Protein 4TLH (pdb70)

Sequence (653 aa):
MKNDLIRPNVLSSVKIISNVSSPEMAKKLELEPHHKSSLGLITADCDDVTYTALDEATKAAEVDVVYARSMYAGAGNASTKLAGEVIGILAGPSPAEVRSGLNATLDFIDSGVVGFVSANEDDSICYYAQCVSRTGSYLSKTAGIREGEALAYLVAPPLEAMYALLDAALKAADVEMCEFFAPPTETNFAGALLTGSQSSACKAACDAFAEAVQSVASNPLGFLEHMKNDLIRPNVLSVVKIISSNNVVSPEMAKKLELEPHHKSSLGLITADCDDVTYTALDEATKAAEVDVVYARSMYAGAGNASSTKLAGEVIGILAGPSPAEVRSGLNATLDFIDSGVGFVSANEDDSICYYAQCVSRTGSYLSKTAGIREGEALAYLVAPPLEAMYALDAALKAADVEMCEFFAPPTETNFAGALLTGSQSACKAACDAFAEAVQSVASNPLGFMKNDLIRPNVLSSVKIISNVSPEMMAKKLELEPHHKSSLGLITADCDDVTYTALDEATKAAEVDVVYARSMYAGAGNASTKLAGEVIGILAGPSPAEVRSGLNATLDFIDSGVGFVSANEDDSICYYAQCVSRTGSSYLSKTAGIREGEALAYLVAPPLEAMYALDAALKAADVEMCEFFAPPTETNFAGALLTGSQSACKAACDAFAEAVQSSVASSNPLG

Radius of gyration: 25.43 Å; Cα contacts (8 Å, |Δi|>4): 1871; chains: 3; bounding box: 71×67×42 Å

Organism: Clostridium perfringens (strain 13 / Type A) (NCBI:txid195102)

Secondary structure (DSSP, 8-state):
-TT-EE---EEEEEEESS--HHHHHHTT--TT--EEEEEEES-HHHHHHHHHHHHHHSS-EEEEEEEPTT-GGG-SSTTTTTEEEEEEESSHHHHHHHHHHHHHHHTTT--EEE-STTS-SEEEEEEESS--HHHHHHHTS-TT-EEEEEEE-HHHHHHHHHHHHHHSS-EEEEEEPSP-TTS-EEEEEEE-HHHHHHHHHHHHHHHHHHHT-TTGGG--/-TT-EE---EEEEEEESS--HHHHHHTT--TT--EEEEEEES-HHHHHHHHHHHHHHSS-EEEEEEEPTT-GGG-SSTTTTTEEEEEEESSHHHHHHHHHHHHHHHTTT--EEE-STTS-SEEEEEEESS--HHHHHHHT--TT-EEEEEEE-HHHHHHHHHHHHHHSS-EEEEEEPSP-TTS-EEEEEEE-HHHHHHHHHHHHHHHHHHHH-TT--/-TT-EE---EEEEEEESS--HHHHHHTT--TT--EEEEEEES-HHHHHHHHHHHTTSSS-EEEEEEEPTT-GGG-SSTTTTTEEEEEEESSHHHHHHHHHHHHHHHTTT--EEE-STTS-SEEEEEEESS--HHHHHHHT--TT-EEEEEEE-HHHHHHHHHHHHHHSS-EEEEEEPSP-TTS-EEEEEEE-HHHHHHHHHHHHHHHHHHHHSTT-

Structure (mmCIF, N/CA/C/O backbone):
data_4TLH
#
_entry.id   4TLH
#
_cell.length_a   118.440
_cell.length_b   66.030
_cell.length_c   79.380
_cell.angle_alpha   90.000
_cell.angle_beta   108.270
_cell.angle_gamma   90.000
#
_symmetry.space_group_name_H-M   'C 1 2 1'
#
loop_
_entity.id
_entity.type
_entity.pdbx_description
1 polymer 'Ethanolamine utilization protein EutL'
2 non-polymer 'SODIUM ION'
3 non-polymer 'CHLORIDE ION'
4 water water
#
loop_
_atom_site.group_PDB
_atom_site.id
_atom_site.type_symbol
_atom_site.label_atom_id
_atom_site.label_alt_id
_atom_site.label_comp_id
_atom_site.label_asym_id
_atom_site.label_entity_id
_atom_site.label_seq_id
_atom_site.pdbx_PDB_ins_code
_atom_site.Cartn_x
_atom_site.Cartn_y
_atom_site.Cartn_z
_atom_site.occupancy
_atom_site.B_iso_or_equiv
_atom_site.auth_seq_id
_atom_site.auth_comp_id
_atom_site.auth_asym_id
_atom_site.auth_atom_id
_atom_site.pdbx_PDB_model_num
ATOM 1 N N . MET A 1 1 ? 106.734 14.223 77.028 1.00 24.42 1 MET A N 1
ATOM 2 C CA . MET A 1 1 ? 107.274 15.512 77.558 1.00 24.74 1 MET A CA 1
ATOM 3 C C . MET A 1 1 ? 106.836 15.770 79.000 1.00 21.89 1 MET A C 1
ATOM 4 O O . MET A 1 1 ? 105.949 15.085 79.539 1.00 19.78 1 MET A O 1
ATOM 9 N N . LYS A 1 2 ? 107.506 16.730 79.626 1.00 23.50 2 LYS A N 1
ATOM 10 C CA . LYS A 1 2 ? 107.227 17.121 80.995 1.00 25.35 2 LYS A CA 1
ATOM 11 C C . LYS A 1 2 ? 105.727 17.344 81.181 1.00 23.83 2 LYS A C 1
ATOM 12 O O . LYS A 1 2 ? 105.089 17.982 80.341 1.00 24.41 2 LYS A O 1
ATOM 18 N N . ASN A 1 3 ? 105.217 16.815 82.296 1.00 23.29 3 ASN A N 1
ATOM 19 C CA . ASN A 1 3 ? 103.816 16.895 82.726 1.00 25.23 3 ASN A CA 1
ATOM 20 C C . ASN A 1 3 ? 102.868 15.933 81.986 1.00 24.60 3 ASN A C 1
ATOM 21 O O . ASN A 1 3 ? 101.668 15.921 82.273 1.00 26.73 3 ASN A O 1
ATOM 26 N N . ASP A 1 4 ? 103.386 15.116 81.069 1.00 19.25 4 ASP A N 1
ATOM 27 C CA . ASP A 1 4 ? 102.572 14.019 80.516 1.00 20.20 4 ASP A CA 1
ATOM 28 C C . ASP A 1 4 ? 102.307 12.946 81.558 1.00 19.35 4 ASP A C 1
ATOM 29 O O . ASP A 1 4 ? 103.211 12.536 82.287 1.00 18.60 4 ASP A O 1
ATOM 34 N N . LEU A 1 5 ? 101.076 12.451 81.589 1.00 21.57 5 LEU A N 1
ATOM 35 C CA . LEU A 1 5 ? 100.731 11.317 82.437 1.00 23.96 5 LEU A CA 1
ATOM 36 C C . LEU A 1 5 ? 101.380 10.063 81.898 1.00 22.74 5 LEU A C 1
ATOM 37 O O . LEU A 1 5 ? 101.355 9.818 80.691 1.00 24.02 5 LEU A O 1
ATOM 42 N N . ILE A 1 6 ? 101.975 9.291 82.788 1.00 20.42 6 ILE A N 1
ATOM 43 C CA . ILE A 1 6 ? 102.387 7.926 82.463 1.00 22.49 6 ILE A CA 1
ATOM 44 C C . ILE A 1 6 ? 101.198 7.036 82.780 1.00 21.90 6 ILE A C 1
ATOM 45 O O . ILE A 1 6 ? 100.891 6.811 83.950 1.00 22.27 6 ILE A O 1
ATOM 50 N N . ARG A 1 7 ? 100.514 6.549 81.756 1.00 21.55 7 ARG A N 1
ATOM 51 C CA . ARG A 1 7 ? 99.264 5.845 81.991 1.00 25.92 7 ARG A CA 1
ATOM 52 C C . ARG A 1 7 ? 99.560 4.517 82.681 1.00 23.74 7 ARG A C 1
ATOM 53 O O . ARG A 1 7 ? 100.398 3.750 82.206 1.00 25.75 7 ARG A O 1
ATOM 61 N N . PRO A 1 8 ? 98.905 4.255 83.824 1.00 21.12 8 PRO A N 1
ATOM 62 C CA . PRO A 1 8 ? 99.040 2.946 84.470 1.00 20.38 8 PRO A CA 1
ATOM 63 C C . PRO A 1 8 ? 98.121 1.903 83.818 1.00 22.58 8 PRO A C 1
ATOM 64 O O . PRO A 1 8 ? 97.010 2.240 83.422 1.00 22.54 8 PRO A O 1
ATOM 68 N N . ASN A 1 9 ? 98.595 0.664 83.689 1.00 22.35 9 ASN A N 1
ATOM 69 C CA . ASN A 1 9 ? 97.836 -0.417 83.047 1.00 24.20 9 ASN A CA 1
ATOM 70 C C . ASN A 1 9 ? 97.677 -1.622 83.961 1.00 22.09 9 ASN A C 1
ATOM 71 O O . ASN A 1 9 ? 98.655 -2.093 84.530 1.00 22.25 9 ASN A O 1
ATOM 76 N N . VAL A 1 10 ? 96.447 -2.110 84.078 1.00 19.46 10 VAL A N 1
ATOM 77 C CA . VAL A 1 10 ? 96.150 -3.367 84.760 1.00 17.79 10 VAL A CA 1
ATOM 78 C C . VAL A 1 10 ? 96.438 -4.537 83.823 1.00 17.40 10 VAL A C 1
ATOM 79 O O . VAL A 1 10 ? 96.016 -4.534 82.671 1.00 17.78 10 VAL A O 1
ATOM 83 N N . LEU A 1 11 ? 97.168 -5.540 84.299 1.00 16.65 11 LEU A N 1
ATOM 84 C CA . LEU A 1 11 ? 97.512 -6.682 83.458 1.00 16.12 11 LEU A CA 1
ATOM 85 C C . LEU A 1 11 ? 96.664 -7.921 83.714 1.00 15.25 11 LEU A C 1
ATOM 86 O O . LEU A 1 11 ? 96.401 -8.678 82.795 1.00 16.77 11 LEU A O 1
ATOM 91 N N . SER A 1 12 ? 96.284 -8.153 84.957 1.00 15.01 12 SER A N 1
ATOM 92 C CA A SER A 1 12 ? 95.430 -9.285 85.268 0.38 16.47 12 SER A CA 1
ATOM 93 C CA B SER A 1 12 ? 95.497 -9.326 85.318 0.62 16.56 12 SER A CA 1
ATOM 94 C C . SER A 1 12 ? 94.646 -9.054 86.553 1.00 16.43 12 SER A C 1
ATOM 95 O O . SER A 1 12 ? 95.074 -8.319 87.447 1.00 17.73 12 SER A O 1
ATOM 100 N N . VAL A 1 13 ? 93.468 -9.669 86.596 1.00 16.97 13 VAL A N 1
ATOM 101 C CA . VAL A 1 13 ? 92.536 -9.565 87.712 1.00 19.27 13 VAL A CA 1
ATOM 102 C C . VAL A 1 13 ? 91.830 -10.899 87.885 1.00 19.94 13 VAL A C 1
ATOM 103 O O . VAL A 1 13 ? 91.314 -11.455 86.914 1.00 20.26 13 VAL A O 1
ATOM 107 N N . LYS A 1 14 ? 91.793 -11.414 89.108 1.00 18.71 14 LYS A N 1
ATOM 108 C CA . LYS A 1 14 ? 91.152 -12.703 89.347 1.00 20.34 14 LYS A CA 1
ATOM 109 C C . LYS A 1 14 ? 90.519 -12.722 90.725 1.00 19.45 14 LYS A C 1
ATOM 110 O O . LYS A 1 14 ? 91.009 -12.092 91.657 1.00 20.08 14 LYS A O 1
ATOM 116 N N . ILE A 1 15 ? 89.407 -13.425 90.839 1.00 20.49 15 ILE A N 1
ATOM 117 C CA . ILE A 1 15 ? 88.766 -13.652 92.129 1.00 23.41 15 ILE A CA 1
ATOM 118 C C . ILE A 1 15 ? 88.888 -15.112 92.527 1.00 25.86 15 ILE A C 1
ATOM 119 O O . ILE A 1 15 ? 88.638 -16.008 91.713 1.00 27.46 15 ILE A O 1
ATOM 124 N N . ILE A 1 16 ? 89.284 -15.337 93.776 1.00 25.69 16 ILE A N 1
ATOM 125 C CA . ILE A 1 16 ? 89.236 -16.665 94.382 1.00 28.17 16 ILE A CA 1
ATOM 126 C C . ILE A 1 16 ? 88.042 -16.698 95.322 1.00 30.89 16 ILE A C 1
ATOM 127 O O . ILE A 1 16 ? 87.999 -15.967 96.315 1.00 31.12 16 ILE A O 1
ATOM 132 N N . SER A 1 17 ? 87.060 -17.528 95.004 1.00 32.92 17 SER A N 1
ATOM 133 C CA . SER A 1 17 ? 85.968 -17.793 95.927 1.00 35.77 17 SER A CA 1
ATOM 134 C C . SER A 1 17 ? 86.386 -18.881 96.911 1.00 31.32 17 SER A C 1
ATOM 135 O O . SER A 1 17 ? 86.929 -19.928 96.517 1.00 31.23 17 SER A O 1
ATOM 138 N N . ASN A 1 18 ? 86.139 -18.622 98.189 1.00 28.97 18 ASN A N 1
ATOM 139 C CA . ASN A 1 18 ? 86.364 -19.605 99.237 1.00 30.88 18 ASN A CA 1
ATOM 140 C C . ASN A 1 18 ? 87.774 -20.128 99.227 1.00 30.51 18 ASN A C 1
ATOM 141 O O . ASN A 1 18 ? 88.027 -21.278 98.847 1.00 33.52 18 ASN A O 1
ATOM 146 N N . VAL A 1 19 ? 88.687 -19.279 99.665 1.00 26.18 19 VAL A N 1
ATOM 147 C CA . VAL A 1 19 ? 90.091 -19.593 99.585 1.00 24.55 19 VAL A CA 1
ATOM 148 C C . VAL A 1 19 ? 90.368 -20.774 100.503 1.00 25.81 19 VAL A C 1
ATOM 149 O O . VAL A 1 19 ? 89.742 -20.925 101.562 1.00 28.64 19 VAL A O 1
ATOM 153 N N A SER A 1 20 ? 91.250 -21.661 100.063 0.55 24.94 20 SER A N 1
ATOM 154 N N B SER A 1 20 ? 91.285 -21.633 100.067 0.45 24.82 20 SER A N 1
ATOM 155 C CA A SER A 1 20 ? 91.583 -22.837 100.846 0.55 25.34 20 SER A CA 1
ATOM 156 C CA B SER A 1 20 ? 91.688 -22.796 100.845 0.45 24.41 20 SER A CA 1
ATOM 157 C C A SER A 1 20 ? 92.149 -22.411 102.191 0.55 25.10 20 SER A C 1
ATOM 158 C C B SER A 1 20 ? 92.141 -22.357 102.226 0.45 25.15 20 SER A C 1
ATOM 159 O O A SER A 1 20 ? 92.898 -21.439 102.254 0.55 24.07 20 SER A O 1
ATOM 160 O O B SER A 1 20 ? 92.788 -21.320 102.354 0.45 23.89 20 SER A O 1
ATOM 165 N N . PRO A 1 21 ? 91.809 -23.133 103.266 1.00 30.08 21 PRO A N 1
ATOM 166 C CA . PRO A 1 21 ? 92.319 -22.748 104.585 1.00 31.15 21 PRO A CA 1
ATOM 167 C C . PRO A 1 21 ? 93.847 -22.713 104.623 1.00 29.23 21 PRO A C 1
ATOM 168 O O . PRO A 1 21 ? 94.437 -21.893 105.326 1.00 27.80 21 PRO A O 1
ATOM 172 N N . GLU A 1 22 ? 94.475 -23.581 103.842 1.00 26.81 22 GLU A N 1
ATOM 173 C CA . GLU A 1 22 ? 95.930 -23.625 103.769 1.00 31.99 22 GLU A CA 1
ATOM 174 C C . GLU A 1 22 ? 96.491 -22.310 103.223 1.00 33.45 22 GLU A C 1
ATOM 175 O O . GLU A 1 22 ? 97.471 -21.786 103.749 1.00 37.97 22 GLU A O 1
ATOM 181 N N . MET A 1 23 ? 95.878 -21.762 102.179 1.00 28.51 23 MET A N 1
ATOM 182 C CA . MET A 1 23 ? 96.319 -20.474 101.653 1.00 28.00 23 MET A CA 1
ATOM 183 C C . MET A 1 23 ? 96.053 -19.391 102.675 1.00 35.14 23 MET A C 1
ATOM 184 O O . MET A 1 23 ? 96.932 -18.571 102.986 1.00 36.44 23 MET A O 1
ATOM 189 N N . ALA A 1 24 ? 94.824 -19.396 103.184 1.00 41.47 24 ALA A N 1
ATOM 190 C CA . ALA A 1 24 ? 94.357 -18.371 104.100 1.00 43.30 24 ALA A CA 1
ATOM 191 C C . ALA A 1 24 ? 95.333 -18.180 105.251 1.00 43.73 24 ALA A C 1
ATOM 192 O O . ALA A 1 24 ? 95.552 -17.054 105.695 1.00 49.78 24 ALA A O 1
ATOM 194 N N . LYS A 1 25 ? 95.947 -19.261 105.716 1.00 38.54 25 LYS A N 1
ATOM 195 C CA . LYS A 1 25 ? 96.881 -19.136 106.827 1.00 40.82 25 LYS A CA 1
ATOM 196 C C . LYS A 1 25 ? 98.162 -18.410 106.418 1.00 43.04 25 LYS A C 1
ATOM 197 O O . LYS A 1 25 ? 98.596 -17.496 107.117 1.00 42.26 25 LYS A O 1
ATOM 203 N N . LYS A 1 26 ? 98.754 -18.802 105.288 1.00 45.75 26 LYS A N 1
ATOM 204 C CA . LYS A 1 26 ? 100.042 -18.246 104.847 1.00 45.09 26 LYS A CA 1
ATOM 205 C C . LYS A 1 26 ? 99.939 -16.777 104.447 1.00 40.95 26 LYS A C 1
ATOM 206 O O . LYS A 1 26 ? 100.917 -16.031 104.537 1.00 42.37 26 LYS A O 1
ATOM 212 N N . LEU A 1 27 ? 98.764 -16.373 103.981 1.00 36.65 27 LEU A N 1
ATOM 213 C CA . LEU A 1 27 ? 98.538 -14.978 103.622 1.00 37.08 27 LEU A CA 1
ATOM 214 C C . LEU A 1 27 ? 98.130 -14.159 104.838 1.00 38.61 27 LEU A C 1
ATOM 215 O O . LEU A 1 27 ? 97.838 -12.971 104.723 1.00 32.56 27 LEU A O 1
ATOM 220 N N . GLU A 1 28 ? 98.122 -14.809 106.001 1.00 46.45 28 GLU A N 1
ATOM 221 C CA . GLU A 1 28 ? 97.772 -14.165 107.264 1.00 49.44 28 GLU A CA 1
ATOM 222 C C . GLU A 1 28 ? 96.347 -13.632 107.212 1.00 40.71 28 GLU A C 1
ATOM 223 O O . GLU A 1 28 ? 96.066 -12.534 107.679 1.00 38.56 28 GLU A O 1
ATOM 229 N N . LEU A 1 29 ? 95.443 -14.434 106.654 1.00 36.20 29 LEU A N 1
ATOM 230 C CA . LEU A 1 29 ? 94.040 -14.051 106.546 1.00 34.57 29 LEU A CA 1
ATOM 231 C C . LEU A 1 29 ? 93.263 -14.209 107.861 1.00 35.06 29 LEU A C 1
ATOM 232 O O . LEU A 1 29 ? 93.502 -15.133 108.640 1.00 35.24 29 LEU A O 1
ATOM 237 N N . GLU A 1 30 ? 92.317 -13.299 108.074 1.00 38.00 30 GLU A N 1
ATOM 238 C CA . GLU A 1 30 ? 91.464 -13.279 109.258 1.00 43.37 30 GLU A CA 1
ATOM 239 C C . GLU A 1 30 ? 90.176 -14.071 109.008 1.00 36.17 30 GLU A C 1
ATOM 240 O O . GLU A 1 30 ? 89.860 -14.400 107.865 1.00 34.91 30 GLU A O 1
ATOM 246 N N . PRO A 1 31 ? 89.426 -14.374 110.073 1.00 33.19 31 PRO A N 1
ATOM 247 C CA . PRO A 1 31 ? 88.240 -15.225 109.910 1.00 33.83 31 PRO A CA 1
ATOM 248 C C . PRO A 1 31 ? 87.246 -14.737 108.848 1.00 34.50 31 PRO A C 1
ATOM 249 O O . PRO A 1 31 ? 86.556 -15.567 108.256 1.00 34.66 31 PRO A O 1
ATOM 253 N N . HIS A 1 32 ? 87.200 -13.434 108.586 1.00 35.07 32 HIS A N 1
ATOM 254 C CA . HIS A 1 32 ? 86.287 -12.889 107.583 1.00 38.96 32 HIS A CA 1
ATOM 255 C C . HIS A 1 32 ? 86.965 -12.721 106.217 1.00 36.32 32 HIS A C 1
ATOM 256 O O . HIS A 1 32 ? 86.374 -12.189 105.284 1.00 38.55 32 HIS A O 1
ATOM 263 N N . HIS A 1 33 ? 88.213 -13.160 106.092 1.00 33.52 33 HIS A N 1
ATOM 264 C CA . HIS A 1 33 ? 88.880 -13.130 104.801 1.00 32.96 33 HIS A CA 1
ATOM 265 C C . HIS A 1 33 ? 88.626 -14.441 104.040 1.00 33.40 33 HIS A C 1
ATOM 266 O O . HIS A 1 33 ? 89.548 -15.240 103.813 1.00 34.29 33 HIS A O 1
ATOM 273 N N . LYS A 1 34 ? 87.370 -14.624 103.631 1.00 33.24 34 LYS A N 1
ATOM 274 C CA . LYS A 1 34 ? 86.913 -15.868 103.006 1.00 35.36 34 LYS A CA 1
ATOM 275 C C . LYS A 1 34 ? 87.148 -15.900 101.500 1.00 30.44 34 LYS A C 1
ATOM 276 O O . LYS A 1 34 ? 87.298 -16.973 100.925 1.00 27.09 34 LYS A O 1
ATOM 282 N N A SER A 1 35 ? 87.164 -14.715 100.885 0.41 28.37 35 SER A N 1
ATOM 283 N N B SER A 1 35 ? 87.184 -14.733 100.868 0.59 28.26 35 SER A N 1
ATOM 284 C CA A SER A 1 35 ? 87.340 -14.548 99.438 0.41 26.93 35 SER A CA 1
ATOM 285 C CA B SER A 1 35 ? 87.460 -14.672 99.439 0.59 26.74 35 SER A CA 1
ATOM 286 C C A SER A 1 35 ? 88.507 -13.602 99.149 0.41 23.36 35 SER A C 1
ATOM 287 C C B SER A 1 35 ? 88.470 -13.587 99.116 0.59 23.37 35 SER A C 1
ATOM 288 O O A SER A 1 35 ? 88.786 -12.713 99.957 0.41 22.35 35 SER A O 1
ATOM 289 O O B SER A 1 35 ? 88.603 -12.605 99.850 0.59 22.48 35 SER A O 1
ATOM 294 N N . LEU A 1 36 ? 89.186 -13.793 98.014 1.00 22.32 36 LEU A N 1
ATOM 295 C CA . LEU A 1 36 ? 90.321 -12.935 97.627 1.00 19.31 36 LEU A CA 1
ATOM 296 C C . LEU A 1 36 ? 90.119 -12.318 96.255 1.00 19.46 36 LEU A C 1
ATOM 297 O O . LEU A 1 36 ? 89.539 -12.933 95.362 1.00 21.38 36 LEU A O 1
ATOM 302 N N . GLY A 1 37 ? 90.576 -11.082 96.104 1.00 18.75 37 GLY A N 1
ATOM 303 C CA . GLY A 1 37 ? 90.690 -10.453 94.804 1.00 18.23 37 GLY A CA 1
ATOM 304 C C . GLY A 1 37 ? 92.161 -10.197 94.532 1.00 20.01 37 GLY A C 1
ATOM 305 O O . GLY A 1 37 ? 92.853 -9.632 95.361 1.00 22.42 37 GLY A O 1
ATOM 306 N N . LEU A 1 38 ? 92.633 -10.625 93.373 1.00 18.40 38 LEU A N 1
ATOM 307 C CA . LEU A 1 38 ? 94.028 -10.500 92.983 1.00 18.40 38 LEU A CA 1
ATOM 308 C C . LEU A 1 38 ? 94.142 -9.560 91.795 1.00 17.04 38 LEU A C 1
ATOM 309 O O . LEU A 1 38 ? 93.319 -9.612 90.878 1.00 16.14 38 LEU A O 1
ATOM 314 N N . ILE A 1 39 ? 95.162 -8.700 91.809 1.00 15.71 39 ILE A N 1
ATOM 315 C CA . ILE A 1 39 ? 95.386 -7.791 90.705 1.00 15.79 39 ILE A CA 1
ATOM 316 C C . ILE A 1 39 ? 96.878 -7.582 90.504 1.00 15.60 39 ILE A C 1
ATOM 317 O O . ILE A 1 39 ? 97.646 -7.519 91.472 1.00 16.07 39 ILE A O 1
ATOM 322 N N . THR A 1 40 ? 97.305 -7.517 89.247 1.00 14.92 40 THR A N 1
ATOM 323 C CA . THR A 1 40 ? 98.656 -7.056 88.938 1.00 14.85 40 THR A CA 1
ATOM 324 C C . THR A 1 40 ? 98.556 -5.942 87.926 1.00 14.65 40 THR A C 1
ATOM 325 O O . THR A 1 40 ? 97.592 -5.856 87.184 1.00 16.30 40 THR A O 1
ATOM 329 N N . ALA A 1 41 ? 99.569 -5.089 87.908 1.00 13.85 41 ALA A N 1
ATOM 330 C CA . ALA A 1 41 ? 99.586 -3.897 87.066 1.00 16.19 41 ALA A CA 1
ATOM 331 C C . ALA A 1 41 ? 101.029 -3.457 86.825 1.00 16.43 41 ALA A C 1
ATOM 332 O O . ALA A 1 41 ? 101.952 -3.975 87.458 1.00 16.06 41 ALA A O 1
ATOM 334 N N . ASP A 1 42 ? 101.237 -2.514 85.912 1.00 16.96 42 ASP A N 1
ATOM 335 C CA . ASP A 1 42 ? 102.596 -2.111 85.551 1.00 18.10 42 ASP A CA 1
ATOM 336 C C . ASP A 1 42 ? 103.064 -0.861 86.303 1.00 17.86 42 ASP A C 1
ATOM 337 O O . ASP A 1 42 ? 104.072 -0.259 85.941 1.00 19.60 42 ASP A O 1
ATOM 342 N N . CYS A 1 43 ? 102.344 -0.493 87.355 1.00 16.71 43 CYS A N 1
ATOM 343 C CA . CYS A 1 43 ? 102.720 0.652 88.170 1.00 17.57 43 CYS A CA 1
ATOM 344 C C . CYS A 1 43 ? 102.362 0.382 89.627 1.00 18.46 43 CYS A C 1
ATOM 345 O O . CYS A 1 43 ? 101.175 0.255 89.977 1.00 21.29 43 CYS A O 1
ATOM 348 N N . ASP A 1 44 ? 103.365 0.316 90.491 1.00 14.21 44 ASP A N 1
ATOM 349 C CA . ASP A 1 44 ? 103.101 -0.151 91.837 1.00 14.54 44 ASP A CA 1
ATOM 350 C C . ASP A 1 44 ? 102.415 0.894 92.726 1.00 13.47 44 ASP A C 1
ATOM 351 O O . ASP A 1 44 ? 101.391 0.586 93.329 1.00 13.15 44 ASP A O 1
ATOM 356 N N . ASP A 1 45 ? 102.939 2.106 92.815 1.00 13.13 45 ASP A N 1
ATOM 357 C CA . ASP A 1 45 ? 102.423 3.036 93.810 1.00 13.67 45 ASP A CA 1
ATOM 358 C C . ASP A 1 45 ? 101.026 3.525 93.476 1.00 13.27 45 ASP A C 1
ATOM 359 O O . ASP A 1 45 ? 100.236 3.797 94.380 1.00 15.62 45 ASP A O 1
ATOM 364 N N . VAL A 1 46 ? 100.686 3.611 92.193 1.00 14.69 46 VAL A N 1
ATOM 365 C CA . VAL A 1 46 ? 99.316 3.945 91.827 1.00 17.50 46 VAL A CA 1
ATOM 366 C C . VAL A 1 46 ? 98.389 2.796 92.266 1.00 17.01 46 VAL A C 1
ATOM 367 O O . VAL A 1 46 ? 97.287 3.015 92.748 1.00 15.90 46 VAL A O 1
ATOM 371 N N . THR A 1 47 ? 98.849 1.563 92.100 1.00 15.69 47 THR A N 1
ATOM 372 C CA . THR A 1 47 ? 98.046 0.424 92.531 1.00 14.02 47 THR A CA 1
ATOM 373 C C . THR A 1 47 ? 97.867 0.402 94.054 1.00 14.43 47 THR A C 1
ATOM 374 O O . THR A 1 47 ? 96.804 0.077 94.540 1.00 12.99 47 THR A O 1
ATOM 378 N N . TYR A 1 48 ? 98.887 0.766 94.812 1.00 14.67 48 TYR A N 1
ATOM 379 C CA . TYR A 1 48 ? 98.751 0.805 96.267 1.00 15.02 48 TYR A CA 1
ATOM 380 C C . TYR A 1 48 ? 97.694 1.834 96.669 1.00 15.29 48 TYR A C 1
ATOM 381 O O . TYR A 1 48 ? 96.875 1.549 97.542 1.00 14.57 48 TYR A O 1
ATOM 390 N N . THR A 1 49 ? 97.688 2.987 95.990 1.00 15.13 49 THR A N 1
ATOM 391 C CA . THR A 1 49 ? 96.718 4.047 96.254 1.00 15.27 49 THR A CA 1
ATOM 392 C C . THR A 1 49 ? 95.305 3.566 95.908 1.00 15.77 49 THR A C 1
ATOM 393 O O . THR A 1 49 ? 94.327 3.833 96.635 1.00 15.64 49 THR A O 1
ATOM 397 N N . ALA A 1 50 ? 95.220 2.824 94.802 1.00 16.53 50 ALA A N 1
ATOM 398 C CA . ALA A 1 50 ? 93.956 2.277 94.310 1.00 16.49 50 ALA A CA 1
ATOM 399 C C . ALA A 1 50 ? 93.371 1.236 95.261 1.00 16.82 50 ALA A C 1
ATOM 400 O O . ALA A 1 50 ? 92.170 1.239 95.533 1.00 17.91 50 ALA A O 1
ATOM 402 N N . LEU A 1 51 ? 94.233 0.350 95.766 1.00 15.07 51 LEU A N 1
ATOM 403 C CA . LEU A 1 51 ? 93.818 -0.663 96.722 1.00 17.12 51 LEU A CA 1
ATOM 404 C C . LEU A 1 51 ? 93.343 0.002 98.018 1.00 17.28 51 LEU A C 1
ATOM 405 O O . LEU A 1 51 ? 92.333 -0.405 98.606 1.00 17.46 51 LEU A O 1
ATOM 410 N N . ASP A 1 52 ? 94.057 1.033 98.461 1.00 15.25 52 ASP A N 1
ATOM 411 C CA . ASP A 1 52 ? 93.613 1.807 99.627 1.00 16.38 52 ASP A CA 1
ATOM 412 C C . ASP A 1 52 ? 92.212 2.416 99.405 1.00 16.97 52 ASP A C 1
ATOM 413 O O . ASP A 1 52 ? 91.362 2.380 100.308 1.00 18.70 52 ASP A O 1
ATOM 418 N N . GLU A 1 53 ? 91.954 2.932 98.202 1.00 16.66 53 GLU A N 1
ATOM 419 C CA . GLU A 1 53 ? 90.641 3.471 97.862 1.00 19.46 53 GLU A CA 1
ATOM 420 C C . GLU A 1 53 ? 89.567 2.385 97.946 1.00 19.70 53 GLU A C 1
ATOM 421 O O . GLU A 1 53 ? 88.441 2.613 98.414 1.00 19.04 53 GLU A O 1
ATOM 427 N N . ALA A 1 54 ? 89.928 1.183 97.512 1.00 19.55 54 ALA A N 1
ATOM 428 C CA . ALA A 1 54 ? 88.976 0.086 97.509 1.00 19.08 54 ALA A CA 1
ATOM 429 C C . ALA A 1 54 ? 88.472 -0.219 98.919 1.00 18.24 54 ALA A C 1
ATOM 430 O O . ALA A 1 54 ? 87.306 -0.611 99.085 1.00 18.80 54 ALA A O 1
ATOM 432 N N . THR A 1 55 ? 89.337 -0.068 99.926 1.00 17.43 55 THR A N 1
ATOM 433 C CA . THR A 1 55 ? 88.937 -0.336 101.305 1.00 18.06 55 THR A CA 1
ATOM 434 C C . THR A 1 55 ? 87.894 0.665 101.819 1.00 19.48 55 THR A C 1
ATOM 435 O O . THR A 1 55 ? 87.226 0.406 102.818 1.00 19.94 55 THR A O 1
ATOM 439 N N . LYS A 1 56 ? 87.773 1.806 101.148 1.00 20.20 56 LYS A N 1
ATOM 440 C CA . LYS A 1 56 ? 86.756 2.787 101.516 1.00 22.22 56 LYS A CA 1
ATOM 441 C C . LYS A 1 56 ? 85.433 2.451 100.846 1.00 21.67 56 LYS A C 1
ATOM 442 O O . LYS A 1 56 ? 84.354 2.610 101.437 1.00 24.16 56 LYS A O 1
ATOM 448 N N . ALA A 1 57 ? 85.532 2.009 99.596 1.00 20.80 57 ALA A N 1
ATOM 449 C CA . ALA A 1 57 ? 84.381 1.801 98.729 1.00 22.14 57 ALA A CA 1
ATOM 450 C C . ALA A 1 57 ? 83.650 0.485 99.015 1.00 22.94 57 ALA A C 1
ATOM 451 O O . ALA A 1 57 ? 82.449 0.344 98.728 1.00 24.97 57 ALA A O 1
ATOM 453 N N . ALA A 1 58 ? 84.371 -0.481 99.586 1.00 21.43 58 ALA A N 1
ATOM 454 C CA . ALA A 1 58 ? 83.843 -1.825 99.804 1.00 23.54 58 ALA A CA 1
ATOM 455 C C . ALA A 1 58 ? 84.399 -2.416 101.104 1.00 22.74 58 ALA A C 1
ATOM 456 O O . ALA A 1 58 ? 85.379 -1.893 101.668 1.00 21.49 58 ALA A O 1
ATOM 458 N N . GLU A 1 59 ? 83.767 -3.496 101.567 1.00 23.62 59 GLU A N 1
ATOM 459 C CA . GLU A 1 59 ? 84.144 -4.155 102.818 1.00 25.54 59 GLU A CA 1
ATOM 460 C C . GLU A 1 59 ? 85.285 -5.123 102.544 1.00 21.89 59 GLU A C 1
ATOM 461 O O . GLU A 1 59 ? 85.114 -6.347 102.662 1.00 22.24 59 GLU A O 1
ATOM 467 N N . VAL A 1 60 ? 86.420 -4.568 102.132 1.00 20.15 60 VAL A N 1
ATOM 468 C CA . VAL A 1 60 ? 87.622 -5.356 101.854 1.00 19.19 60 VAL A CA 1
ATOM 469 C C . VAL A 1 60 ? 88.809 -4.789 102.629 1.00 19.91 60 VAL A C 1
ATOM 470 O O . VAL A 1 60 ? 88.816 -3.600 103.003 1.00 20.13 60 VAL A O 1
ATOM 474 N N . ASP A 1 61 ? 89.775 -5.667 102.908 1.00 19.77 61 ASP A N 1
ATOM 475 C CA . ASP A 1 61 ? 91.086 -5.298 103.440 1.00 19.53 61 ASP A CA 1
ATOM 476 C C . ASP A 1 61 ? 92.158 -5.637 102.425 1.00 18.15 61 ASP A C 1
ATOM 477 O O . ASP A 1 61 ? 91.991 -6.583 101.649 1.00 18.69 61 ASP A O 1
ATOM 482 N N . VAL A 1 62 ? 93.249 -4.865 102.428 1.00 16.59 62 VAL A N 1
ATOM 483 C CA . VAL A 1 62 ? 94.459 -5.211 101.681 1.00 16.74 62 VAL A CA 1
ATOM 484 C C . VAL A 1 62 ? 95.241 -6.193 102.524 1.00 17.76 62 VAL A C 1
ATOM 485 O O . VAL A 1 62 ? 95.686 -5.837 103.612 1.00 19.03 62 VAL A O 1
ATOM 489 N N . VAL A 1 63 ? 95.375 -7.436 102.062 1.00 16.60 63 VAL A N 1
ATOM 490 C CA . VAL A 1 63 ? 96.047 -8.432 102.885 1.00 17.06 63 VAL A CA 1
ATOM 491 C C . VAL A 1 63 ? 97.441 -8.735 102.370 1.00 18.64 63 VAL A C 1
ATOM 492 O O . VAL A 1 63 ? 98.211 -9.379 103.058 1.00 20.92 63 VAL A O 1
ATOM 496 N N . TYR A 1 64 ? 97.762 -8.230 101.187 1.00 16.31 64 TYR A N 1
ATOM 497 C CA . TYR A 1 64 ? 99.048 -8.483 100.554 1.00 17.17 64 TYR A CA 1
ATOM 498 C C . TYR A 1 64 ? 99.275 -7.490 99.456 1.00 18.66 64 TYR A C 1
ATOM 499 O O . TYR A 1 64 ? 98.390 -7.235 98.639 1.00 21.25 64 TYR A O 1
ATOM 508 N N . ALA A 1 65 ? 100.471 -6.924 99.418 1.00 16.57 65 ALA A N 1
ATOM 509 C CA . ALA A 1 65 ? 100.802 -5.990 98.373 1.00 18.80 65 ALA A CA 1
ATOM 510 C C . ALA A 1 65 ? 102.322 -5.837 98.319 1.00 17.93 65 ALA A C 1
ATOM 511 O O . ALA A 1 65 ? 102.953 -5.454 99.313 1.00 20.11 65 ALA A O 1
ATOM 513 N N . ARG A 1 66 ? 102.905 -6.191 97.178 1.00 13.82 66 ARG A N 1
ATOM 514 C CA . ARG A 1 66 ? 104.354 -6.115 97.002 1.00 12.03 66 ARG A CA 1
ATOM 515 C C . ARG A 1 66 ? 104.736 -5.705 95.587 1.00 13.73 66 ARG A C 1
ATOM 516 O O . ARG A 1 66 ? 104.030 -5.992 94.629 1.00 12.57 66 ARG A O 1
ATOM 524 N N . SER A 1 67 ? 105.898 -5.054 95.475 1.00 16.36 67 SER A N 1
ATOM 525 C CA . SER A 1 67 ? 106.490 -4.647 94.206 1.00 14.34 67 SER A CA 1
ATOM 526 C C . SER A 1 67 ? 107.509 -5.651 93.650 1.00 12.33 67 SER A C 1
ATOM 527 O O . SER A 1 67 ? 108.136 -6.365 94.409 1.00 14.18 67 SER A O 1
ATOM 530 N N . MET A 1 68 ? 107.695 -5.660 92.333 1.00 12.00 68 MET A N 1
ATOM 531 C CA . MET A 1 68 ? 108.601 -6.602 91.667 1.00 12.38 68 MET A CA 1
ATOM 532 C C . MET A 1 68 ? 109.968 -5.970 91.441 1.00 11.52 68 MET A C 1
ATOM 533 O O . MET A 1 68 ? 110.045 -4.798 91.115 1.00 11.25 68 MET A O 1
ATOM 538 N N . TYR A 1 69 ? 111.021 -6.770 91.520 1.00 11.52 69 TYR A N 1
ATOM 539 C CA . TYR A 1 69 ? 112.390 -6.269 91.400 1.00 11.69 69 TYR A CA 1
ATOM 540 C C . TYR A 1 69 ? 112.683 -5.732 90.010 1.00 14.96 69 TYR A C 1
ATOM 541 O O . TYR A 1 69 ? 112.490 -6.431 89.017 1.00 15.31 69 TYR A O 1
ATOM 550 N N . ALA A 1 70 ? 113.141 -4.477 89.977 1.00 15.57 70 ALA A N 1
ATOM 551 C CA . ALA A 1 70 ? 113.603 -3.776 88.766 1.00 16.69 70 ALA A CA 1
ATOM 552 C C . ALA A 1 70 ? 112.473 -3.319 87.850 1.00 15.62 70 ALA A C 1
ATOM 553 O O . ALA A 1 70 ? 112.718 -2.892 86.725 1.00 15.11 70 ALA A O 1
ATOM 555 N N . GLY A 1 71 ? 111.229 -3.410 88.314 1.00 16.08 71 GLY A N 1
ATOM 556 C CA . GLY A 1 71 ? 110.133 -2.730 87.644 1.00 15.45 71 GLY A CA 1
ATOM 557 C C . GLY A 1 71 ? 109.531 -3.438 86.434 1.00 17.31 71 GLY A C 1
ATOM 558 O O . GLY A 1 71 ? 110.072 -4.442 85.931 1.00 16.02 71 GLY A O 1
ATOM 559 N N . ALA A 1 72 ? 108.409 -2.881 85.962 1.00 19.17 72 ALA A N 1
ATOM 560 C CA . ALA A 1 72 ? 107.583 -3.493 84.918 1.00 19.03 72 ALA A CA 1
ATOM 561 C C . ALA A 1 72 ? 108.328 -3.643 83.608 1.00 18.78 72 ALA A C 1
ATOM 562 O O . ALA A 1 72 ? 108.107 -4.602 82.868 1.00 19.38 72 ALA A O 1
ATOM 564 N N . GLY A 1 73 ? 109.215 -2.696 83.328 1.00 16.46 73 GLY A N 1
ATOM 565 C CA . GLY A 1 73 ? 109.987 -2.696 82.094 1.00 16.52 73 GLY A CA 1
ATOM 566 C C . GLY A 1 73 ? 110.930 -3.885 82.008 1.00 18.06 73 GLY A C 1
ATOM 567 O O . GLY A 1 73 ? 111.307 -4.305 80.918 1.00 21.14 73 GLY A O 1
ATOM 568 N N . ASN A 1 74 ? 111.284 -4.438 83.164 1.00 16.09 74 ASN A N 1
ATOM 569 C CA . ASN A 1 74 ? 112.130 -5.629 83.253 1.00 17.56 74 ASN A CA 1
ATOM 570 C C . ASN A 1 74 ? 111.409 -6.921 83.618 1.00 18.02 74 ASN A C 1
ATOM 571 O O . ASN A 1 74 ? 112.063 -7.954 83.896 1.00 18.00 74 ASN A O 1
ATOM 576 N N . ALA A 1 75 ? 110.077 -6.900 83.599 1.00 15.90 75 ALA A N 1
ATOM 577 C CA . ALA A 1 75 ? 109.325 -8.127 83.851 1.00 15.98 75 ALA A CA 1
ATOM 578 C C . ALA A 1 75 ? 109.676 -9.179 82.799 1.00 15.75 75 ALA A C 1
ATOM 579 O O . ALA A 1 75 ? 109.861 -8.872 81.629 1.00 16.08 75 ALA A O 1
ATOM 581 N N . SER A 1 76 ? 109.762 -10.429 83.218 1.00 17.32 76 SER A N 1
ATOM 582 C CA . SER A 1 76 ? 110.172 -11.501 82.327 1.00 20.56 76 SER A CA 1
ATOM 583 C C . SER A 1 76 ? 108.954 -12.259 81.821 1.00 19.30 76 SER A C 1
ATOM 584 O O . SER A 1 76 ? 109.061 -13.054 80.885 1.00 21.59 76 SER A O 1
ATOM 587 N N . THR A 1 77 ? 107.806 -12.029 82.468 1.00 16.78 77 THR A N 1
ATOM 588 C CA . THR A 1 77 ? 106.564 -12.674 82.065 1.00 15.64 77 THR A CA 1
ATOM 589 C C . THR A 1 77 ? 105.475 -11.622 81.877 1.00 15.91 77 THR A C 1
ATOM 590 O O . THR A 1 77 ? 105.591 -10.497 82.328 1.00 14.88 77 THR A O 1
ATOM 594 N N . LYS A 1 78 ? 104.433 -12.028 81.177 1.00 17.76 78 LYS A N 1
ATOM 595 C CA . LYS A 1 78 ? 103.416 -11.119 80.658 1.00 20.28 78 LYS A CA 1
ATOM 596 C C . LYS A 1 78 ? 102.587 -10.431 81.735 1.00 18.51 78 LYS A C 1
ATOM 597 O O . LYS A 1 78 ? 102.198 -9.257 81.580 1.00 18.54 78 LYS A O 1
ATOM 603 N N . LEU A 1 79 ? 102.309 -11.140 82.825 1.00 15.20 79 LEU A N 1
ATOM 604 C CA . LEU A 1 79 ? 101.357 -10.640 83.808 1.00 15.21 79 LEU A CA 1
ATOM 605 C C . LEU A 1 79 ? 102.013 -10.196 85.115 1.00 17.30 79 LEU A C 1
ATOM 606 O O . LEU A 1 79 ? 101.322 -9.790 86.056 1.00 18.17 79 LEU A O 1
ATOM 611 N N . ALA A 1 80 ? 103.342 -10.222 85.186 1.00 16.67 80 ALA A N 1
ATOM 612 C CA . ALA A 1 80 ? 103.995 -9.906 86.447 1.00 18.03 80 ALA A CA 1
ATOM 613 C C . ALA A 1 80 ? 103.964 -8.404 86.742 1.00 17.11 80 ALA A C 1
ATOM 614 O O . ALA A 1 80 ? 103.805 -7.990 87.894 1.00 16.37 80 ALA A O 1
ATOM 616 N N . GLY A 1 81 ? 104.113 -7.591 85.710 1.00 17.44 81 GLY A N 1
ATOM 617 C CA . GLY A 1 81 ? 104.100 -6.144 85.878 1.00 18.30 81 GLY A CA 1
ATOM 618 C C . GLY A 1 81 ? 105.120 -5.718 86.908 1.00 18.02 81 GLY A C 1
ATOM 619 O O . GLY A 1 81 ? 106.243 -6.242 86.923 1.00 17.30 81 GLY A O 1
ATOM 620 N N . GLU A 1 82 ? 104.740 -4.797 87.793 1.00 17.20 82 GLU A N 1
ATOM 621 C CA . GLU A 1 82 ? 105.612 -4.498 88.918 1.00 14.56 82 GLU A CA 1
ATOM 622 C C . GLU A 1 82 ? 104.894 -4.521 90.246 1.00 13.97 82 GLU A C 1
ATOM 623 O O . GLU A 1 82 ? 105.434 -4.057 91.228 1.00 11.65 82 GLU A O 1
ATOM 629 N N . VAL A 1 83 ? 103.695 -5.113 90.310 1.00 14.14 83 VAL A N 1
ATOM 630 C CA . VAL A 1 83 ? 102.992 -5.149 91.580 1.00 11.42 83 VAL A CA 1
ATOM 631 C C . VAL A 1 83 ? 101.942 -6.246 91.614 1.00 12.44 83 VAL A C 1
ATOM 632 O O . VAL A 1 83 ? 101.333 -6.583 90.592 1.00 14.86 83 VAL A O 1
ATOM 636 N N . ILE A 1 84 ? 101.803 -6.854 92.784 1.00 12.51 84 ILE A N 1
ATOM 637 C CA . ILE A 1 84 ? 100.688 -7.751 93.035 1.00 13.42 84 ILE A CA 1
ATOM 638 C C . ILE A 1 84 ? 99.964 -7.225 94.252 1.00 15.28 84 ILE A C 1
ATOM 639 O O . ILE A 1 84 ? 100.579 -6.918 95.261 1.00 16.51 84 ILE A O 1
ATOM 644 N N . GLY A 1 85 ? 98.642 -7.128 94.148 1.00 14.81 85 GLY A N 1
ATOM 645 C CA . GLY A 1 85 ? 97.818 -6.751 95.279 1.00 13.82 85 GLY A CA 1
ATOM 646 C C . GLY A 1 85 ? 96.761 -7.802 95.528 1.00 14.30 85 GLY A C 1
ATOM 647 O O . GLY A 1 85 ? 96.238 -8.376 94.581 1.00 14.96 85 GLY A O 1
ATOM 648 N N . ILE A 1 86 ? 96.474 -8.053 96.798 1.00 13.81 86 ILE A N 1
ATOM 649 C CA . ILE A 1 86 ? 95.420 -8.963 97.179 1.00 15.20 86 ILE A CA 1
ATOM 650 C C . ILE A 1 86 ? 94.468 -8.261 98.141 1.00 14.87 86 ILE A C 1
ATOM 651 O O . ILE A 1 86 ? 94.865 -7.789 99.196 1.00 14.85 86 ILE A O 1
ATOM 656 N N . LEU A 1 87 ? 93.203 -8.234 97.747 1.00 15.60 87 LEU A N 1
ATOM 657 C CA . LEU A 1 87 ? 92.101 -7.821 98.598 1.00 16.90 87 LEU A CA 1
ATOM 658 C C . LEU A 1 87 ? 91.434 -9.052 99.166 1.00 19.52 87 LEU A C 1
ATOM 659 O O . LEU A 1 87 ? 91.334 -10.079 98.485 1.00 21.96 87 LEU A O 1
ATOM 664 N N . ALA A 1 88 ? 90.972 -8.952 100.402 1.00 19.36 88 ALA A N 1
ATOM 665 C CA . ALA A 1 88 ? 90.163 -10.006 101.002 1.00 21.79 88 ALA A CA 1
ATOM 666 C C . ALA A 1 88 ? 88.868 -9.452 101.583 1.00 20.05 88 ALA A C 1
ATOM 667 O O . ALA A 1 88 ? 88.852 -8.370 102.157 1.00 20.80 88 ALA A O 1
ATOM 669 N N . GLY A 1 89 ? 87.793 -10.226 101.467 1.00 21.00 89 GLY A N 1
ATOM 670 C CA . GLY A 1 89 ? 86.495 -9.849 101.999 1.00 21.93 89 GLY A CA 1
ATOM 671 C C . GLY A 1 89 ? 85.669 -11.079 102.347 1.00 24.06 89 GLY A C 1
ATOM 672 O O . GLY A 1 89 ? 86.082 -12.226 102.077 1.00 23.57 89 GLY A O 1
ATOM 673 N N . PRO A 1 90 ? 84.487 -10.855 102.924 1.00 28.06 90 PRO A N 1
ATOM 674 C CA . PRO A 1 90 ? 83.624 -11.943 103.399 1.00 30.02 90 PRO A CA 1
ATOM 675 C C . PRO A 1 90 ? 83.021 -12.789 102.282 1.00 30.72 90 PRO A C 1
ATOM 676 O O . PRO A 1 90 ? 82.721 -13.973 102.508 1.00 33.28 90 PRO A O 1
ATOM 680 N N . SER A 1 91 ? 82.853 -12.192 101.104 1.00 28.76 91 SER A N 1
ATOM 681 C CA . SER A 1 91 ? 82.139 -12.832 100.001 1.00 29.33 91 SER A CA 1
ATOM 682 C C . SER A 1 91 ? 82.728 -12.427 98.658 1.00 29.86 91 SER A C 1
ATOM 683 O O . SER A 1 91 ? 83.385 -11.385 98.558 1.00 28.48 91 SER A O 1
ATOM 686 N N . PRO A 1 92 ? 82.448 -13.213 97.603 1.00 32.13 92 PRO A N 1
ATOM 687 C CA . PRO A 1 92 ? 82.932 -12.809 96.281 1.00 31.27 92 PRO A CA 1
ATOM 688 C C . PRO A 1 92 ? 82.377 -11.454 95.829 1.00 32.90 92 PRO A C 1
ATOM 689 O O . PRO A 1 92 ? 83.048 -10.760 95.072 1.00 30.25 92 PRO A O 1
ATOM 693 N N . ALA A 1 93 ? 81.191 -11.075 96.299 1.00 35.54 93 ALA A N 1
ATOM 694 C CA . ALA A 1 93 ? 80.580 -9.808 95.892 1.00 36.31 93 ALA A CA 1
ATOM 695 C C . ALA A 1 93 ? 81.318 -8.581 96.433 1.00 34.72 93 ALA A C 1
ATOM 696 O O . ALA A 1 93 ? 81.490 -7.589 95.718 1.00 33.62 93 ALA A O 1
ATOM 698 N N . GLU A 1 94 ? 81.726 -8.621 97.698 1.00 34.41 94 GLU A N 1
ATOM 699 C CA . GLU A 1 94 ? 82.437 -7.483 98.263 1.00 33.73 94 GLU A CA 1
ATOM 700 C C . GLU A 1 94 ? 83.827 -7.400 97.625 1.00 29.92 94 GLU A C 1
ATOM 701 O O . GLU A 1 94 ? 84.330 -6.310 97.380 1.00 29.89 94 GLU A O 1
ATOM 707 N N . VAL A 1 95 ? 84.433 -8.542 97.314 1.00 27.20 95 VAL A N 1
ATOM 708 C CA . VAL A 1 95 ? 85.740 -8.532 96.643 1.00 28.64 95 VAL A CA 1
ATOM 709 C C . VAL A 1 95 ? 85.602 -7.966 95.232 1.00 27.31 95 VAL A C 1
ATOM 710 O O . VAL A 1 95 ? 86.477 -7.228 94.751 1.00 25.15 95 VAL A O 1
ATOM 714 N N . ARG A 1 96 ? 84.496 -8.318 94.575 1.00 28.93 96 ARG A N 1
ATOM 715 C CA . ARG A 1 96 ? 84.189 -7.799 93.250 1.00 34.10 96 ARG A CA 1
ATOM 716 C C . ARG A 1 96 ? 84.012 -6.279 93.281 1.00 28.67 96 ARG A C 1
ATOM 717 O O . ARG A 1 96 ? 84.572 -5.567 92.430 1.00 25.48 96 ARG A O 1
ATOM 725 N N . SER A 1 97 ? 83.255 -5.771 94.257 1.00 29.47 97 SER A N 1
ATOM 726 C CA . SER A 1 97 ? 83.112 -4.322 94.421 1.00 28.22 97 SER A CA 1
ATOM 727 C C . SER A 1 97 ? 84.454 -3.697 94.723 1.00 25.17 97 SER A C 1
ATOM 728 O O . SER A 1 97 ? 84.756 -2.590 94.267 1.00 22.52 97 SER A O 1
ATOM 731 N N . GLY A 1 98 ? 85.261 -4.396 95.504 1.00 24.82 98 GLY A N 1
ATOM 732 C CA . GLY A 1 98 ? 86.583 -3.888 95.842 1.00 25.81 98 GLY A CA 1
ATOM 733 C C . GLY A 1 98 ? 87.481 -3.740 94.627 1.00 24.02 98 GLY A C 1
ATOM 734 O O . GLY A 1 98 ? 88.144 -2.713 94.432 1.00 24.94 98 GLY A O 1
ATOM 735 N N . LEU A 1 99 ? 87.498 -4.764 93.792 1.00 21.58 99 LEU A N 1
ATOM 736 C CA . LEU A 1 99 ? 88.308 -4.739 92.589 1.00 20.08 99 LEU A CA 1
ATOM 737 C C . LEU A 1 99 ? 87.785 -3.707 91.605 1.00 21.05 99 LEU A C 1
ATOM 738 O O . LEU A 1 99 ? 88.567 -3.029 90.963 1.00 19.67 99 LEU A O 1
ATOM 743 N N . ASN A 1 100 ? 86.466 -3.569 91.485 1.00 24.08 100 ASN A N 1
ATOM 744 C CA . ASN A 1 100 ? 85.906 -2.522 90.617 1.00 25.61 100 ASN A CA 1
ATOM 745 C C . ASN A 1 100 ? 86.354 -1.125 91.051 1.00 24.85 100 ASN A C 1
ATOM 746 O O . ASN A 1 100 ? 86.662 -0.271 90.217 1.00 24.37 100 ASN A O 1
ATOM 751 N N . ALA A 1 101 ? 86.391 -0.888 92.358 1.00 23.98 101 ALA A N 1
ATOM 752 C CA . ALA A 1 101 ? 86.836 0.405 92.869 1.00 22.83 101 ALA A CA 1
ATOM 753 C C . ALA A 1 101 ? 88.325 0.616 92.586 1.00 21.81 101 ALA A C 1
ATOM 754 O O . ALA A 1 101 ? 88.752 1.725 92.254 1.00 21.81 101 ALA A O 1
ATOM 756 N N . THR A 1 102 ? 89.107 -0.456 92.710 1.00 20.88 102 THR A N 1
ATOM 757 C CA . THR A 1 102 ? 90.529 -0.396 92.403 1.00 20.17 102 THR A CA 1
ATOM 758 C C . THR A 1 102 ? 90.740 0.004 90.946 1.00 20.59 102 THR A C 1
ATOM 759 O O . THR A 1 102 ? 91.547 0.902 90.647 1.00 19.67 102 THR A O 1
ATOM 763 N N . LEU A 1 103 ? 90.024 -0.673 90.047 1.00 21.10 103 LEU A N 1
ATOM 764 C CA . LEU A 1 103 ? 90.167 -0.438 88.609 1.00 23.90 103 LEU A CA 1
ATOM 765 C C . LEU A 1 103 ? 89.718 0.978 88.233 1.00 26.34 103 LEU A C 1
ATOM 766 O O . LEU A 1 103 ? 90.392 1.664 87.458 1.00 26.70 103 LEU A O 1
ATOM 771 N N . ASP A 1 104 ? 88.580 1.408 88.781 1.00 28.22 104 ASP A N 1
ATOM 772 C CA . ASP A 1 104 ? 88.089 2.763 88.561 1.00 31.11 104 ASP A CA 1
ATOM 773 C C . ASP A 1 104 ? 89.162 3.790 88.899 1.00 29.50 104 ASP A C 1
ATOM 774 O O . ASP A 1 104 ? 89.411 4.722 88.127 1.00 30.68 104 ASP A O 1
ATOM 779 N N . PHE A 1 105 ? 89.785 3.618 90.061 1.00 27.14 105 PHE A N 1
ATOM 780 C CA . PHE A 1 105 ? 90.793 4.567 90.523 1.00 25.89 105 PHE A CA 1
ATOM 781 C C . PHE A 1 105 ? 92.006 4.585 89.607 1.00 25.22 105 PHE A C 1
ATOM 782 O O . PHE A 1 105 ? 92.544 5.638 89.296 1.00 24.06 105 PHE A O 1
ATOM 790 N N . ILE A 1 106 ? 92.449 3.407 89.191 1.00 23.88 106 ILE A N 1
ATOM 791 C CA . ILE A 1 106 ? 93.644 3.292 88.364 1.00 23.58 106 ILE A CA 1
ATOM 792 C C . ILE A 1 106 ? 93.437 3.976 87.024 1.00 24.91 106 ILE A C 1
ATOM 793 O O . ILE A 1 106 ? 94.393 4.476 86.442 1.00 26.57 106 ILE A O 1
ATOM 798 N N . ASP A 1 107 ? 92.199 4.002 86.545 1.00 28.56 107 ASP A N 1
ATOM 799 C CA . ASP A 1 107 ? 91.866 4.689 85.289 1.00 39.01 107 ASP A CA 1
ATOM 800 C C . ASP A 1 107 ? 91.312 6.094 85.506 1.00 32.41 107 ASP A C 1
ATOM 801 O O . ASP A 1 107 ? 90.758 6.690 84.586 1.00 30.73 107 ASP A O 1
ATOM 806 N N . SER A 1 108 ? 91.467 6.639 86.709 1.00 29.12 108 SER A N 1
ATOM 807 C CA . SER A 1 108 ? 90.802 7.897 87.053 1.00 26.43 108 SER A CA 1
ATOM 808 C C . SER A 1 108 ? 91.541 9.137 86.555 1.00 25.36 108 SER A C 1
ATOM 809 O O . SER A 1 108 ? 90.992 10.228 86.616 1.00 27.18 108 SER A O 1
ATOM 812 N N . GLY A 1 109 ? 92.774 8.977 86.086 1.00 25.34 109 GLY A N 1
ATOM 813 C CA . GLY A 1 109 ? 93.604 10.108 85.675 1.00 26.05 109 GLY A CA 1
ATOM 814 C C . GLY A 1 109 ? 94.815 10.282 86.566 1.00 26.59 109 GLY A C 1
ATOM 815 O O . GLY A 1 109 ? 95.705 11.082 86.284 1.00 28.41 109 GLY A O 1
ATOM 816 N N A VAL A 1 110 ? 94.853 9.527 87.656 0.44 24.31 110 VAL A N 1
ATOM 817 N N B VAL A 1 110 ? 94.842 9.516 87.653 0.56 24.28 110 VAL A N 1
ATOM 818 C CA A VAL A 1 110 ? 95.982 9.563 88.562 0.44 23.14 110 VAL A CA 1
ATOM 819 C CA B VAL A 1 110 ? 95.977 9.492 88.551 0.56 23.44 110 VAL A CA 1
ATOM 820 C C A VAL A 1 110 ? 97.113 8.752 87.953 0.44 21.41 110 VAL A C 1
ATOM 821 C C B VAL A 1 110 ? 97.128 8.805 87.856 0.56 21.47 110 VAL A C 1
ATOM 822 O O A VAL A 1 110 ? 96.874 7.813 87.194 0.44 21.74 110 VAL A O 1
ATOM 823 O O B VAL A 1 110 ? 96.914 7.998 86.947 0.56 21.84 110 VAL A O 1
ATOM 830 N N . GLY A 1 111 ? 98.343 9.124 88.270 1.00 18.20 111 GLY A N 1
ATOM 831 C CA . GLY A 1 111 ? 99.488 8.390 87.789 1.00 15.70 111 GLY A CA 1
ATOM 832 C C . GLY A 1 111 ? 100.793 9.107 87.982 1.00 17.18 111 GLY A C 1
ATOM 833 O O . GLY A 1 111 ? 100.825 10.261 88.415 1.00 18.30 111 GLY A O 1
ATOM 834 N N . PHE A 1 112 ? 101.868 8.415 87.642 1.00 17.78 112 PHE A N 1
ATOM 835 C CA . PHE A 1 112 ? 103.181 9.039 87.564 1.00 16.64 112 PHE A CA 1
ATOM 836 C C . PHE A 1 112 ? 103.146 10.068 86.455 1.00 17.39 112 PHE A C 1
ATOM 837 O O . PHE A 1 112 ? 102.366 9.953 85.506 1.00 18.64 112 PHE A O 1
ATOM 845 N N . VAL A 1 113 ? 104.006 11.065 86.582 1.00 16.43 113 VAL A N 1
ATOM 846 C CA . VAL A 1 113 ? 104.065 12.183 85.649 1.00 17.50 113 VAL A CA 1
ATOM 847 C C . VAL A 1 113 ? 105.497 12.291 85.141 1.00 17.67 113 VAL A C 1
ATOM 848 O O . VAL A 1 113 ? 106.432 12.126 85.892 1.00 18.70 113 VAL A O 1
ATOM 852 N N . SER A 1 114 ? 105.659 12.540 83.856 1.00 17.26 114 SER A N 1
ATOM 853 C CA . SER A 1 114 ? 106.975 12.760 83.284 1.00 17.08 114 SER A CA 1
ATOM 854 C C . SER A 1 114 ? 107.575 14.111 83.687 1.00 17.01 114 SER A C 1
ATOM 855 O O . SER A 1 114 ? 106.874 15.131 83.709 1.00 17.57 114 SER A O 1
ATOM 858 N N . ALA A 1 115 ? 108.869 14.091 83.990 1.00 16.41 115 ALA A N 1
ATOM 859 C CA . ALA A 1 115 ? 109.642 15.282 84.358 1.00 17.88 115 ALA A CA 1
ATOM 860 C C . ALA A 1 115 ? 110.518 15.807 83.220 1.00 19.74 115 ALA A C 1
ATOM 861 O O . ALA A 1 115 ? 111.185 16.836 83.369 1.00 20.40 115 ALA A O 1
ATOM 863 N N . ASN A 1 116 ? 110.549 15.105 82.092 1.00 19.28 116 ASN A N 1
ATOM 864 C CA . ASN A 1 116 ? 111.396 15.552 80.997 1.00 18.92 116 ASN A CA 1
ATOM 865 C C . ASN A 1 116 ? 110.921 15.098 79.619 1.00 19.24 116 ASN A C 1
ATOM 866 O O . ASN A 1 116 ? 109.890 14.428 79.477 1.00 18.79 116 ASN A O 1
ATOM 871 N N . GLU A 1 117 ? 111.693 15.477 78.607 1.00 20.50 117 GLU A N 1
ATOM 872 C CA . GLU A 1 117 ? 111.253 15.398 77.218 1.00 21.19 117 GLU A CA 1
ATOM 873 C C . GLU A 1 117 ? 111.002 13.978 76.749 1.00 21.09 117 GLU A C 1
ATOM 874 O O . GLU A 1 117 ? 110.043 13.736 76.020 1.00 22.27 117 GLU A O 1
ATOM 880 N N . ASP A 1 118 ? 111.837 13.035 77.165 1.00 20.92 118 ASP A N 1
ATOM 881 C CA . ASP A 1 118 ? 111.699 11.671 76.681 1.00 23.10 118 ASP A CA 1
ATOM 882 C C . ASP A 1 118 ? 111.059 10.779 77.725 1.00 19.85 118 ASP A C 1
ATOM 883 O O . ASP A 1 118 ? 111.019 9.569 77.564 1.00 18.86 118 ASP A O 1
ATOM 888 N N . ASP A 1 119 ? 110.520 11.380 78.782 1.00 18.93 119 ASP A N 1
ATOM 889 C CA . ASP A 1 119 ? 109.805 10.621 79.810 1.00 19.23 119 ASP A CA 1
ATOM 890 C C . ASP A 1 119 ? 110.695 9.566 80.489 1.00 17.79 119 ASP A C 1
ATOM 891 O O . ASP A 1 119 ? 110.211 8.519 80.923 1.00 17.81 119 ASP A O 1
ATOM 896 N N . SER A 1 120 ? 111.980 9.878 80.623 1.00 17.73 120 SER A N 1
ATOM 897 C CA . SER A 1 120 ? 112.937 8.961 81.240 1.00 19.80 120 SER A CA 1
ATOM 898 C C . SER A 1 120 ? 113.124 9.284 82.717 1.00 19.07 120 SER A C 1
ATOM 899 O O . SER A 1 120 ? 113.848 8.596 83.433 1.00 19.47 120 SER A O 1
ATOM 902 N N . ILE A 1 121 ? 112.490 10.361 83.160 1.00 17.04 121 ILE A N 1
ATOM 903 C CA . ILE A 1 121 ? 112.384 10.668 84.582 1.00 16.84 121 ILE A CA 1
ATOM 904 C C . ILE A 1 121 ? 110.918 10.921 84.872 1.00 17.53 121 ILE A C 1
ATOM 905 O O . ILE A 1 121 ? 110.259 11.660 84.142 1.00 16.23 121 ILE A O 1
ATOM 910 N N . CYS A 1 122 ? 110.393 10.255 85.895 1.00 19.62 122 CYS A N 1
ATOM 911 C CA . CYS A 1 122 ? 108.984 10.409 86.240 1.00 20.01 122 CYS A CA 1
ATOM 912 C C . CYS A 1 122 ? 108.829 10.339 87.750 1.00 18.68 122 CYS A C 1
ATOM 913 O O . CYS A 1 122 ? 109.720 9.853 88.463 1.00 20.63 122 CYS A O 1
ATOM 916 N N . TYR A 1 123 ? 107.715 10.865 88.237 1.00 16.13 123 TYR A N 1
ATOM 917 C CA . TYR A 1 123 ? 107.469 10.915 89.665 1.00 17.21 123 TYR A CA 1
ATOM 918 C C . TYR A 1 123 ? 105.967 10.803 89.959 1.00 16.79 123 TYR A C 1
ATOM 919 O O . TYR A 1 123 ? 105.113 11.016 89.092 1.00 17.00 123 TYR A O 1
ATOM 928 N N . TYR A 1 124 ? 105.679 10.485 91.210 1.00 14.37 124 TYR A N 1
ATOM 929 C CA . TYR A 1 124 ? 104.337 10.348 91.724 1.00 14.25 124 TYR A CA 1
ATOM 930 C C . TYR A 1 124 ? 104.222 11.346 92.847 1.00 15.52 124 TYR A C 1
ATOM 931 O O . TYR A 1 124 ? 105.053 11.348 93.747 1.00 16.22 124 TYR A O 1
ATOM 940 N N . ALA A 1 125 ? 103.214 12.219 92.767 1.00 16.46 125 ALA A N 1
ATOM 941 C CA . ALA A 1 125 ? 102.970 13.221 93.790 1.00 18.17 125 ALA A CA 1
ATOM 942 C C . ALA A 1 125 ? 101.465 13.295 94.013 1.00 18.78 125 ALA A C 1
ATOM 943 O O . ALA A 1 125 ? 100.775 14.169 93.481 1.00 18.70 125 ALA A O 1
ATOM 945 N N . GLN A 1 126 ? 100.963 12.327 94.767 1.00 18.08 126 GLN A N 1
ATOM 946 C CA . GLN A 1 126 ? 99.527 12.133 94.925 1.00 17.56 126 GLN A CA 1
ATOM 947 C C . GLN A 1 126 ? 99.049 12.582 96.318 1.00 17.42 126 GLN A C 1
ATOM 948 O O . GLN A 1 126 ? 99.520 12.102 97.348 1.00 17.29 126 GLN A O 1
ATOM 954 N N . CYS A 1 127 ? 98.102 13.506 96.344 1.00 17.53 127 CYS A N 1
ATOM 955 C CA . CYS A 1 127 ? 97.520 13.946 97.595 1.00 18.51 127 CYS A CA 1
ATOM 956 C C . CYS A 1 127 ? 96.334 13.040 97.881 1.00 19.82 127 CYS A C 1
ATOM 957 O O . CYS A 1 127 ? 95.344 13.081 97.176 1.00 23.49 127 CYS A O 1
ATOM 960 N N . VAL A 1 128 ? 96.476 12.175 98.876 1.00 17.36 128 VAL A N 1
ATOM 961 C CA . VAL A 1 128 ? 95.374 11.329 99.331 1.00 17.96 128 VAL A CA 1
ATOM 962 C C . VAL A 1 128 ? 94.625 12.087 100.407 1.00 19.17 128 VAL A C 1
ATOM 963 O O . VAL A 1 128 ? 95.097 12.220 101.542 1.00 17.74 128 VAL A O 1
ATOM 967 N N . SER A 1 129 ? 93.480 12.640 100.032 1.00 22.67 129 SER A N 1
ATOM 968 C CA . SER A 1 129 ? 92.697 13.474 100.934 1.00 25.22 129 SER A CA 1
ATOM 969 C C . SER A 1 129 ? 92.253 12.712 102.176 1.00 23.66 129 SER A C 1
ATOM 970 O O . SER A 1 129 ? 92.297 13.243 103.277 1.00 21.43 129 SER A O 1
ATOM 973 N N . ARG A 1 130 ? 91.864 11.448 101.999 1.00 23.04 130 ARG A N 1
ATOM 974 C CA . ARG A 1 130 ? 91.300 10.666 103.091 1.00 21.54 130 ARG A CA 1
ATOM 975 C C . ARG A 1 130 ? 91.743 9.219 102.917 1.00 21.64 130 ARG A C 1
ATOM 976 O O . ARG A 1 130 ? 91.264 8.528 102.035 1.00 22.52 130 ARG A O 1
ATOM 984 N N . THR A 1 131 ? 92.709 8.787 103.719 1.00 21.47 131 THR A N 1
ATOM 985 C CA . THR A 1 131 ? 93.229 7.422 103.594 1.00 20.99 131 THR A CA 1
ATOM 986 C C . THR A 1 131 ? 92.144 6.403 103.949 1.00 20.76 131 THR A C 1
ATOM 987 O O . THR A 1 131 ? 91.283 6.663 104.794 1.00 21.64 131 THR A O 1
ATOM 991 N N . GLY A 1 132 ? 92.197 5.261 103.264 1.00 19.27 132 GLY A N 1
ATOM 992 C CA . GLY A 1 132 ? 91.478 4.066 103.657 1.00 19.19 132 GLY A CA 1
ATOM 993 C C . GLY A 1 132 ? 92.270 3.329 104.721 1.00 19.68 132 GLY A C 1
ATOM 994 O O . GLY A 1 132 ? 93.107 3.930 105.392 1.00 21.01 132 GLY A O 1
ATOM 995 N N . SER A 1 133 ? 92.020 2.033 104.884 1.00 19.67 133 SER A N 1
ATOM 996 C CA . SER A 1 133 ? 92.617 1.287 105.984 1.00 20.56 133 SER A CA 1
ATOM 997 C C . SER A 1 133 ? 94.040 0.790 105.669 1.00 21.39 133 SER A C 1
ATOM 998 O O . SER A 1 133 ? 94.760 0.382 106.571 1.00 24.23 133 SER A O 1
ATOM 1001 N N . TYR A 1 134 ? 94.435 0.795 104.403 1.00 18.45 134 TYR A N 1
ATOM 1002 C CA 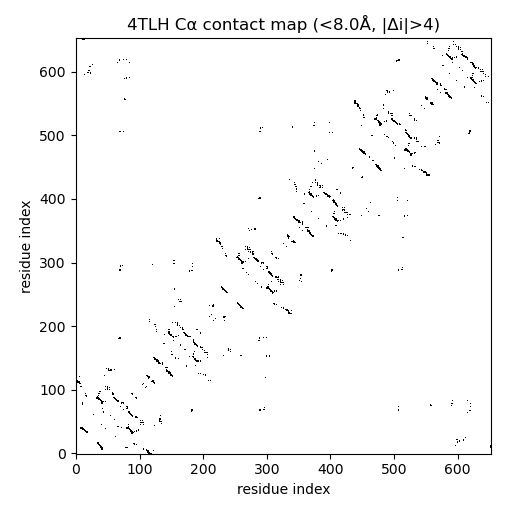. TYR A 1 134 ? 95.733 0.255 104.008 1.00 17.97 134 TYR A CA 1
ATOM 1003 C C . TYR A 1 134 ? 96.873 1.269 104.190 1.00 18.00 134 TYR A C 1
ATOM 1004 O O . TYR A 1 134 ? 97.826 1.008 104.922 1.00 18.83 134 TYR A O 1
ATOM 1013 N N . LEU A 1 135 ? 96.759 2.435 103.560 1.00 18.04 135 LEU A N 1
ATOM 1014 C CA . LEU A 1 135 ? 97.832 3.432 103.631 1.00 19.52 135 LEU A CA 1
ATOM 1015 C C . LEU A 1 135 ? 97.942 4.079 105.017 1.00 19.61 135 LEU A C 1
ATOM 1016 O O . LEU A 1 135 ? 99.038 4.505 105.430 1.00 20.09 135 LEU A O 1
ATOM 1021 N N . SER A 1 136 ? 96.820 4.166 105.720 1.00 19.87 136 SER A N 1
ATOM 1022 C CA . SER A 1 136 ? 96.821 4.704 107.077 1.00 20.91 136 SER A CA 1
ATOM 1023 C C . SER A 1 136 ? 97.643 3.771 107.964 1.00 21.41 136 SER A C 1
ATOM 1024 O O . SER A 1 136 ? 98.504 4.215 108.729 1.00 21.27 136 SER A O 1
ATOM 1027 N N . LYS A 1 137 ? 97.392 2.468 107.838 1.00 22.21 137 LYS A N 1
ATOM 1028 C CA . LYS A 1 137 ? 98.172 1.465 108.561 1.00 26.43 137 LYS A CA 1
ATOM 1029 C C . LYS A 1 137 ? 99.661 1.560 108.196 1.00 24.13 137 LYS A C 1
ATOM 1030 O O . LYS A 1 137 ? 100.519 1.539 109.071 1.00 25.02 137 LYS A O 1
ATOM 1036 N N . THR A 1 138 ? 99.951 1.678 106.905 1.00 23.37 138 THR A N 1
ATOM 1037 C CA . THR A 1 138 ? 101.319 1.804 106.410 1.00 24.90 138 THR A CA 1
ATOM 1038 C C . THR A 1 138 ? 102.023 3.031 107.002 1.00 24.82 138 THR A C 1
ATOM 1039 O O . THR A 1 138 ? 103.210 2.987 107.340 1.00 26.25 138 THR A O 1
ATOM 1043 N N . ALA A 1 139 ? 101.265 4.104 107.173 1.00 21.29 139 ALA A N 1
ATOM 1044 C CA . ALA A 1 139 ? 101.827 5.374 107.613 1.00 23.31 139 ALA A CA 1
ATOM 1045 C C . ALA A 1 139 ? 101.780 5.501 109.134 1.00 25.39 139 ALA A C 1
ATOM 1046 O O . ALA A 1 139 ? 102.475 6.326 109.723 1.00 25.78 139 ALA A O 1
ATOM 1048 N N . GLY A 1 140 ? 100.953 4.683 109.772 1.00 28.45 140 GLY A N 1
ATOM 1049 C CA . GLY A 1 140 ? 100.775 4.790 111.205 1.00 29.18 140 GLY A CA 1
ATOM 1050 C C . GLY A 1 140 ? 99.942 5.999 111.590 1.00 28.08 140 GLY A C 1
ATOM 1051 O O . GLY A 1 140 ? 100.121 6.569 112.667 1.00 30.63 140 GLY A O 1
ATOM 1052 N N . ILE A 1 141 ? 99.027 6.392 110.707 1.00 23.85 141 ILE A N 1
ATOM 1053 C CA . ILE A 1 141 ? 98.038 7.409 111.029 1.00 26.10 141 ILE A CA 1
ATOM 1054 C C . ILE A 1 141 ? 96.645 6.786 111.146 1.00 26.99 141 ILE A C 1
ATOM 1055 O O . ILE A 1 141 ? 96.441 5.613 110.816 1.00 26.83 141 ILE A O 1
ATOM 1060 N N . ARG A 1 142 ? 95.689 7.563 111.645 1.00 30.33 142 ARG A N 1
ATOM 1061 C CA . ARG A 1 142 ? 94.311 7.097 111.721 1.00 31.60 142 ARG A CA 1
ATOM 1062 C C . ARG A 1 142 ? 93.710 7.074 110.325 1.00 26.49 142 ARG A C 1
ATOM 1063 O O . ARG A 1 142 ? 94.012 7.939 109.495 1.00 24.51 142 ARG A O 1
ATOM 1071 N N . GLU A 1 143 ? 92.864 6.086 110.063 1.00 26.52 143 GLU A N 1
ATOM 1072 C CA . GLU A 1 143 ? 92.162 6.023 108.791 1.00 27.06 143 GLU A CA 1
ATOM 1073 C C . GLU A 1 143 ? 91.379 7.321 108.616 1.00 26.35 143 GLU A C 1
ATOM 1074 O O . GLU A 1 143 ? 90.779 7.819 109.576 1.00 27.96 143 GLU A O 1
ATOM 1080 N N . GLY A 1 144 ? 91.423 7.884 107.412 1.00 22.85 144 GLY A N 1
ATOM 1081 C CA . GLY A 1 144 ? 90.708 9.110 107.116 1.00 23.58 144 GLY A CA 1
ATOM 1082 C C . GLY A 1 144 ? 91.618 10.331 107.068 1.00 24.82 144 GLY A C 1
ATOM 1083 O O . GLY A 1 144 ? 91.256 11.358 106.499 1.00 25.95 144 GLY A O 1
ATOM 1084 N N . GLU A 1 145 ? 92.785 10.217 107.687 1.00 25.86 145 GLU A N 1
ATOM 1085 C CA . GLU A 1 145 ? 93.794 11.271 107.649 1.00 26.67 145 GLU A CA 1
ATOM 1086 C C . GLU A 1 145 ? 94.371 11.403 106.242 1.00 21.47 145 GLU A C 1
ATOM 1087 O O . GLU A 1 145 ? 94.351 10.455 105.472 1.00 19.71 145 GLU A O 1
ATOM 1093 N N . ALA A 1 146 ? 94.894 12.589 105.924 1.00 19.61 146 ALA A N 1
ATOM 1094 C CA . ALA A 1 146 ? 95.474 12.852 104.608 1.00 18.41 146 ALA A CA 1
ATOM 1095 C C . ALA A 1 146 ? 96.938 12.418 104.518 1.00 18.10 146 ALA A C 1
ATOM 1096 O O . ALA A 1 146 ? 97.650 12.377 105.521 1.00 19.82 146 ALA A O 1
ATOM 1098 N N . LEU A 1 147 ? 97.381 12.123 103.303 1.00 16.52 147 LEU A N 1
ATOM 1099 C CA . LEU A 1 147 ? 98.798 11.848 103.033 1.00 18.47 147 LEU A CA 1
ATOM 1100 C C . LEU A 1 147 ? 99.245 12.480 101.744 1.00 19.37 147 LEU A C 1
ATOM 1101 O O . LEU A 1 147 ? 98.465 12.624 100.804 1.00 20.43 147 LEU A O 1
ATOM 1106 N N . ALA A 1 148 ? 100.506 12.875 101.722 1.00 17.89 148 ALA A N 1
ATOM 1107 C CA . ALA A 1 148 ? 101.229 13.069 100.483 1.00 18.16 148 ALA A CA 1
ATOM 1108 C C . ALA A 1 148 ? 102.017 11.793 100.207 1.00 15.77 148 ALA A C 1
ATOM 1109 O O . ALA A 1 148 ? 102.793 11.348 101.047 1.00 16.78 148 ALA A O 1
ATOM 1111 N N . TYR A 1 149 ? 101.811 11.237 99.020 1.00 13.62 149 TYR A N 1
ATOM 1112 C CA . TYR A 1 149 ? 102.413 10.002 98.574 1.00 15.31 149 TYR A CA 1
ATOM 1113 C C . TYR A 1 149 ? 103.387 10.398 97.487 1.00 16.51 149 TYR A C 1
ATOM 1114 O O . TYR A 1 149 ? 102.978 10.757 96.386 1.00 16.89 149 TYR A O 1
ATOM 1123 N N . LEU A 1 150 ? 104.676 10.366 97.814 1.00 14.91 150 LEU A N 1
ATOM 1124 C CA . LEU A 1 150 ? 105.698 10.964 96.961 1.00 14.36 150 LEU A CA 1
ATOM 1125 C C . LEU A 1 150 ? 106.702 9.911 96.549 1.00 15.09 150 LEU A C 1
ATOM 1126 O O . LEU A 1 150 ? 107.286 9.268 97.408 1.00 15.61 150 LEU A O 1
ATOM 1131 N N . VAL A 1 151 ? 106.898 9.733 95.245 1.00 14.91 151 VAL A N 1
ATOM 1132 C CA . VAL A 1 151 ? 107.840 8.748 94.736 1.00 13.56 151 VAL A CA 1
ATOM 1133 C C . VAL A 1 151 ? 108.609 9.334 93.539 1.00 13.60 151 VAL A C 1
ATOM 1134 O O . VAL A 1 151 ? 108.029 9.981 92.696 1.00 13.95 151 VAL A O 1
ATOM 1138 N N . ALA A 1 152 ? 109.907 9.094 93.473 1.00 13.27 152 ALA A N 1
ATOM 1139 C CA . ALA A 1 152 ? 110.716 9.485 92.317 1.00 12.41 152 ALA A CA 1
ATOM 1140 C C . ALA A 1 152 ? 111.966 8.608 92.295 1.00 12.55 152 ALA A C 1
ATOM 1141 O O . ALA A 1 152 ? 112.220 7.889 93.253 1.00 13.46 152 ALA A O 1
ATOM 1143 N N . PRO A 1 153 ? 112.769 8.668 91.219 1.00 12.49 153 PRO A N 1
ATOM 1144 C CA . PRO A 1 153 ? 114.011 7.893 91.255 1.00 13.62 153 PRO A CA 1
ATOM 1145 C C . PRO A 1 153 ? 114.913 8.396 92.367 1.00 13.87 153 PRO A C 1
ATOM 1146 O O . PRO A 1 153 ? 114.667 9.504 92.865 1.00 16.50 153 PRO A O 1
ATOM 1150 N N . PRO A 1 154 ? 115.936 7.617 92.759 1.00 13.68 154 PRO A N 1
ATOM 1151 C CA . PRO A 1 154 ? 116.626 7.858 94.038 1.00 13.68 154 PRO A CA 1
ATOM 1152 C C . PRO A 1 154 ? 117.185 9.281 94.286 1.00 13.89 154 PRO A C 1
ATOM 1153 O O . PRO A 1 154 ? 116.835 9.850 95.318 1.00 13.14 154 PRO A O 1
ATOM 1157 N N . LEU A 1 155 ? 117.986 9.850 93.400 1.00 14.25 155 LEU A N 1
ATOM 1158 C CA . LEU A 1 155 ? 118.549 11.169 93.685 1.00 13.02 155 LEU A CA 1
ATOM 1159 C C . LEU A 1 155 ? 117.432 12.204 93.687 1.00 13.49 155 LEU A C 1
ATOM 1160 O O . LEU A 1 155 ? 117.380 13.063 94.567 1.00 14.21 155 LEU A O 1
ATOM 1165 N N . GLU A 1 156 ? 116.546 12.118 92.702 1.00 13.53 156 GLU A N 1
ATOM 1166 C CA . GLU A 1 156 ? 115.466 13.098 92.563 1.00 16.37 156 GLU A CA 1
ATOM 1167 C C . GLU A 1 156 ? 114.578 13.079 93.803 1.00 15.29 156 GLU A C 1
ATOM 1168 O O . GLU A 1 156 ? 114.130 14.119 94.302 1.00 14.45 156 GLU A O 1
ATOM 1174 N N . ALA A 1 157 ? 114.300 11.867 94.278 1.00 12.97 157 ALA A N 1
ATOM 1175 C CA . ALA A 1 157 ? 113.464 11.675 95.449 1.00 13.28 157 ALA A CA 1
ATOM 1176 C C . ALA A 1 157 ? 114.076 12.230 96.721 1.00 14.59 157 ALA A C 1
ATOM 1177 O O . ALA A 1 157 ? 113.383 12.874 97.510 1.00 14.13 157 ALA A O 1
ATOM 1179 N N . MET A 1 158 ? 115.351 11.941 96.958 1.00 15.78 158 MET A N 1
ATOM 1180 C CA . MET A 1 158 ? 116.019 12.445 98.160 1.00 15.43 158 MET A CA 1
ATOM 1181 C C . MET A 1 158 ? 116.047 13.962 98.146 1.00 15.25 158 MET A C 1
ATOM 1182 O O . MET A 1 158 ? 115.797 14.598 99.165 1.00 14.59 158 MET A O 1
ATOM 1187 N N . TYR A 1 159 ? 116.347 14.551 96.999 1.00 14.32 159 TYR A N 1
ATOM 1188 C CA . TYR A 1 159 ? 116.327 16.003 96.863 1.00 14.92 159 TYR A CA 1
ATOM 1189 C C . TYR A 1 159 ? 114.946 16.619 97.065 1.00 15.69 159 TYR A C 1
ATOM 1190 O O . TYR A 1 159 ? 114.773 17.551 97.840 1.00 15.84 159 TYR A O 1
ATOM 1199 N N . ALA A 1 160 ? 113.968 16.086 96.357 1.00 15.86 160 ALA A N 1
ATOM 1200 C CA . ALA A 1 160 ? 112.612 16.615 96.387 1.00 15.73 160 ALA A CA 1
ATOM 1201 C C . ALA A 1 160 ? 111.876 16.331 97.706 1.00 15.52 160 ALA A C 1
ATOM 1202 O O . ALA A 1 160 ? 111.013 17.105 98.135 1.00 15.51 160 ALA A O 1
ATOM 1204 N N A LEU A 1 161 ? 112.206 15.227 98.365 0.59 14.21 161 LEU A N 1
ATOM 1205 N N B LEU A 1 161 ? 112.225 15.234 98.356 0.41 14.29 161 LEU A N 1
ATOM 1206 C CA A LEU A 1 161 ? 111.626 14.958 99.672 0.59 14.98 161 LEU A CA 1
ATOM 1207 C CA B LEU A 1 161 ? 111.641 14.925 99.643 0.41 14.96 161 LEU A CA 1
ATOM 1208 C C A LEU A 1 161 ? 112.074 16.001 100.666 0.59 15.81 161 LEU A C 1
ATOM 1209 C C B LEU A 1 161 ? 112.084 15.947 100.684 0.41 15.82 161 LEU A C 1
ATOM 1210 O O A LEU A 1 161 ? 111.264 16.558 101.407 0.59 16.43 161 LEU A O 1
ATOM 1211 O O B LEU A 1 161 ? 111.273 16.441 101.468 0.41 16.32 161 LEU A O 1
ATOM 1220 N N . ASP A 1 162 ? 113.373 16.265 100.684 1.00 16.04 162 ASP A N 1
ATOM 1221 C CA . ASP A 1 162 ? 113.894 17.252 101.578 1.00 17.51 162 ASP A CA 1
ATOM 1222 C C . ASP A 1 162 ? 113.260 18.600 101.261 1.00 17.96 162 ASP A C 1
ATOM 1223 O O . ASP A 1 162 ? 112.912 19.359 102.164 1.00 21.50 162 ASP A O 1
ATOM 1228 N N . ALA A 1 163 ? 113.064 18.886 99.977 1.00 15.07 163 ALA A N 1
ATOM 1229 C CA . ALA A 1 163 ? 112.405 20.133 99.572 1.00 16.62 163 ALA A CA 1
ATOM 1230 C C . ALA A 1 163 ? 110.951 20.204 100.068 1.00 17.67 163 ALA A C 1
ATOM 1231 O O . ALA A 1 163 ? 110.489 21.241 100.546 1.00 18.12 163 ALA A O 1
ATOM 1233 N N . ALA A 1 164 ? 110.235 19.092 99.964 1.00 18.56 164 ALA A N 1
ATOM 1234 C CA . ALA A 1 164 ? 108.834 19.049 100.372 1.00 18.99 164 ALA A CA 1
ATOM 1235 C C . ALA A 1 164 ? 108.696 19.233 101.878 1.00 18.19 164 ALA A C 1
ATOM 1236 O O . ALA A 1 164 ? 107.772 19.868 102.355 1.00 19.64 164 ALA A O 1
ATOM 1238 N N . LEU A 1 165 ? 109.640 18.690 102.633 1.00 16.85 165 LEU A N 1
ATOM 1239 C CA . LEU A 1 165 ? 109.590 18.794 104.082 1.00 17.77 165 LEU A CA 1
ATOM 1240 C C . LEU A 1 165 ? 109.824 20.238 104.534 1.00 19.19 165 LEU A C 1
ATOM 1241 O O . LEU A 1 165 ? 109.240 20.682 105.517 1.00 21.23 165 LEU A O 1
ATOM 1246 N N . LYS A 1 166 ? 110.660 20.973 103.804 1.00 18.89 166 LYS A N 1
ATOM 1247 C CA . LYS A 1 166 ? 110.901 22.393 104.090 1.00 20.51 166 LYS A CA 1
ATOM 1248 C C . LYS A 1 166 ? 109.748 23.281 103.658 1.00 22.40 166 LYS A C 1
ATOM 1249 O O . LYS A 1 166 ? 109.553 24.362 104.206 1.00 24.01 166 LYS A O 1
ATOM 1255 N N . ALA A 1 167 ? 109.016 22.838 102.643 1.00 23.46 167 ALA A N 1
ATOM 1256 C CA . ALA A 1 167 ? 107.993 23.669 102.008 1.00 27.39 167 ALA A CA 1
ATOM 1257 C C . ALA A 1 167 ? 106.648 23.651 102.736 1.00 26.76 167 ALA A C 1
ATOM 1258 O O . ALA A 1 167 ? 105.878 24.608 102.639 1.00 30.12 167 ALA A O 1
ATOM 1260 N N . ALA A 1 168 ? 106.367 22.575 103.471 1.00 22.38 168 ALA A N 1
ATOM 1261 C CA . ALA A 1 168 ? 105.037 22.374 104.026 1.00 24.32 168 ALA A CA 1
ATOM 1262 C C . ALA A 1 168 ? 105.073 21.888 105.480 1.00 24.72 168 ALA A C 1
ATOM 1263 O O . ALA A 1 168 ? 106.079 21.339 105.941 1.00 23.87 168 ALA A O 1
ATOM 1265 N N . ASP A 1 169 ? 103.975 22.111 106.199 1.00 26.21 169 ASP A N 1
ATOM 1266 C CA . ASP A 1 169 ? 103.865 21.652 107.579 1.00 28.76 169 ASP A CA 1
ATOM 1267 C C . ASP A 1 169 ? 103.433 20.178 107.607 1.00 24.43 169 ASP A C 1
ATOM 1268 O O . ASP A 1 169 ? 102.316 19.838 107.990 1.00 24.84 169 ASP A O 1
ATOM 1273 N N . VAL A 1 170 ? 104.336 19.316 107.187 1.00 21.43 170 VAL A N 1
ATOM 1274 C CA . VAL A 1 170 ? 104.057 17.871 107.129 1.00 21.62 170 VAL A CA 1
ATOM 1275 C C . VAL A 1 170 ? 105.091 17.141 107.966 1.00 24.01 170 VAL A C 1
ATOM 1276 O O . VAL A 1 170 ? 106.129 17.708 108.286 1.00 25.29 170 VAL A O 1
ATOM 1280 N N . GLU A 1 171 ? 104.797 15.902 108.347 1.00 25.13 171 GLU A N 1
ATOM 1281 C CA . GLU A 1 171 ? 105.770 15.057 109.032 1.00 28.14 171 GLU A CA 1
ATOM 1282 C C . GLU A 1 171 ? 105.971 13.766 108.233 1.00 24.44 171 GLU A C 1
ATOM 1283 O O . GLU A 1 171 ? 105.064 13.315 107.553 1.00 23.09 171 GLU A O 1
ATOM 1289 N N . MET A 1 172 ? 107.161 13.177 108.303 1.00 25.36 172 MET A N 1
ATOM 1290 C CA . MET A 1 172 ? 107.438 11.954 107.570 1.00 26.31 172 MET A CA 1
ATOM 1291 C C . MET A 1 172 ? 106.955 10.754 108.379 1.00 27.07 172 MET A C 1
ATOM 1292 O O . MET A 1 172 ? 107.375 10.539 109.526 1.00 31.82 172 MET A O 1
ATOM 1297 N N . CYS A 1 173 ? 106.048 9.993 107.779 1.00 21.53 173 CYS A N 1
ATOM 1298 C CA . CYS A 1 173 ? 105.452 8.843 108.433 1.00 20.47 173 CYS A CA 1
ATOM 1299 C C . CYS A 1 173 ? 106.172 7.566 108.055 1.00 22.62 173 CYS A C 1
ATOM 1300 O O . CYS A 1 173 ? 106.352 6.668 108.880 1.00 24.82 173 CYS A O 1
ATOM 1303 N N . GLU A 1 174 ? 106.505 7.460 106.776 1.00 21.49 174 GLU A N 1
ATOM 1304 C CA . GLU A 1 174 ? 107.215 6.300 106.263 1.00 22.16 174 GLU A CA 1
ATOM 1305 C C . GLU A 1 174 ? 108.155 6.733 105.153 1.00 20.31 174 GLU A C 1
ATOM 1306 O O . GLU A 1 174 ? 107.774 7.503 104.262 1.00 20.47 174 GLU A O 1
ATOM 1312 N N . PHE A 1 175 ? 109.390 6.254 105.229 1.00 18.49 175 PHE A N 1
ATOM 1313 C CA . PHE A 1 175 ? 110.426 6.554 104.243 1.00 17.75 175 PHE A CA 1
ATOM 1314 C C . PHE A 1 175 ? 110.685 5.303 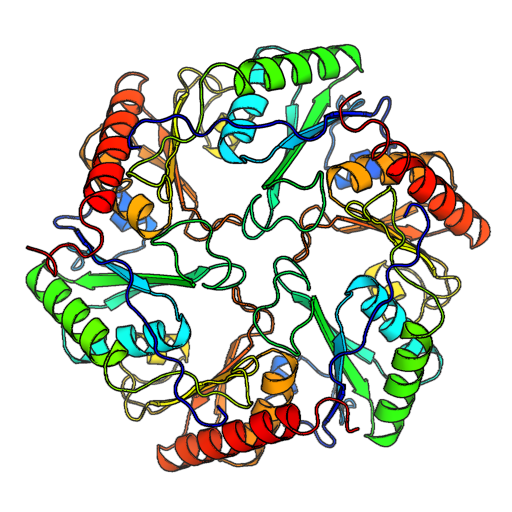103.407 1.00 18.30 175 PHE A C 1
ATOM 1315 O O . PHE A 1 175 ? 111.000 4.263 103.963 1.00 18.16 175 PHE A O 1
ATOM 1323 N N . PHE A 1 176 ? 110.521 5.402 102.093 1.00 19.32 176 PHE A N 1
ATOM 1324 C CA . PHE A 1 176 ? 110.858 4.311 101.184 1.00 19.47 176 PHE A CA 1
ATOM 1325 C C . PHE A 1 176 ? 112.300 4.533 100.733 1.00 18.82 176 PHE A C 1
ATOM 1326 O O . PHE A 1 176 ? 112.549 5.236 99.761 1.00 18.08 176 PHE A O 1
ATOM 1334 N N . ALA A 1 177 ? 113.242 3.947 101.457 1.00 17.99 177 ALA A N 1
ATOM 1335 C CA . ALA A 1 177 ? 114.651 4.243 101.231 1.00 17.53 177 ALA A CA 1
ATOM 1336 C C . ALA A 1 177 ? 115.098 3.673 99.893 1.00 16.97 177 ALA A C 1
ATOM 1337 O O . ALA A 1 177 ? 114.721 2.561 99.546 1.00 16.16 177 ALA A O 1
ATOM 1339 N N . PRO A 1 178 ? 115.899 4.436 99.129 1.00 16.05 178 PRO A N 1
ATOM 1340 C CA . PRO A 1 178 ? 116.346 3.895 97.848 1.00 15.76 178 PRO A CA 1
ATOM 1341 C C . PRO A 1 178 ? 117.336 2.748 98.025 1.00 16.40 178 PRO A C 1
ATOM 1342 O O . PRO A 1 178 ? 118.264 2.822 98.822 1.00 16.92 178 PRO A O 1
ATOM 1346 N N . PRO A 1 179 ? 117.157 1.671 97.266 1.00 15.05 179 PRO A N 1
ATOM 1347 C CA . PRO A 1 179 ? 116.129 1.345 96.281 1.00 14.39 179 PRO A CA 1
ATOM 1348 C C . PRO A 1 179 ? 114.909 0.646 96.870 1.00 14.96 179 PRO A C 1
ATOM 1349 O O . PRO A 1 179 ? 115.051 -0.262 97.705 1.00 16.20 179 PRO A O 1
ATOM 1353 N N . THR A 1 180 ? 113.723 1.048 96.427 1.00 12.59 180 THR A N 1
ATOM 1354 C CA . THR A 1 180 ? 112.586 0.133 96.497 1.00 13.99 180 THR A CA 1
ATOM 1355 C C . THR A 1 180 ? 112.832 -0.997 95.510 1.00 14.52 180 THR A C 1
ATOM 1356 O O . THR A 1 180 ? 113.826 -0.975 94.770 1.00 15.49 180 THR A O 1
ATOM 1360 N N . GLU A 1 181 ? 111.941 -1.988 95.465 1.00 13.25 181 GLU A N 1
ATOM 1361 C CA . GLU A 1 181 ? 112.151 -3.082 94.520 1.00 12.56 181 GLU A CA 1
ATOM 1362 C C . GLU A 1 181 ? 112.223 -2.574 93.078 1.00 12.07 181 GLU A C 1
ATOM 1363 O O . GLU A 1 181 ? 112.937 -3.133 92.237 1.00 12.33 181 GLU A O 1
ATOM 1369 N N . THR A 1 182 ? 111.501 -1.490 92.805 1.00 13.67 182 THR A N 1
ATOM 1370 C CA . THR A 1 182 ? 111.462 -0.903 91.466 1.00 14.00 182 THR A CA 1
ATOM 1371 C C . THR A 1 182 ? 112.586 0.113 91.210 1.00 13.77 182 THR A C 1
ATOM 1372 O O . THR A 1 182 ? 112.638 0.702 90.144 1.00 16.39 182 THR A O 1
ATOM 1376 N N . ASN A 1 183 ? 113.443 0.321 92.197 1.00 12.72 183 ASN A N 1
ATOM 1377 C CA . ASN A 1 183 ? 114.590 1.252 92.130 1.00 12.92 183 ASN A CA 1
ATOM 1378 C C . ASN A 1 183 ? 114.148 2.707 92.116 1.00 13.82 183 ASN A C 1
ATOM 1379 O O . ASN A 1 183 ? 114.737 3.568 91.449 1.00 15.04 183 ASN A O 1
ATOM 1384 N N . PHE A 1 184 ? 113.093 2.944 92.881 1.00 13.18 184 PHE A N 1
ATOM 1385 C CA . PHE A 1 184 ? 112.596 4.270 93.181 1.00 12.43 184 PHE A CA 1
ATOM 1386 C C . PHE A 1 184 ? 112.830 4.545 94.667 1.00 13.65 184 PHE A C 1
ATOM 1387 O O . PHE A 1 184 ? 113.485 3.761 95.373 1.00 14.01 184 PHE A O 1
ATOM 1395 N N . ALA A 1 185 ? 112.320 5.679 95.136 1.00 14.11 185 ALA A N 1
ATOM 1396 C CA . ALA A 1 185 ? 112.447 6.096 96.527 1.00 13.38 185 ALA A CA 1
ATOM 1397 C C . ALA A 1 185 ? 111.290 7.031 96.804 1.00 12.99 185 ALA A C 1
ATOM 1398 O O . ALA A 1 185 ? 110.653 7.527 95.868 1.00 12.63 185 ALA A O 1
ATOM 1400 N N . GLY A 1 186 ? 110.984 7.272 98.072 1.00 15.04 186 GLY A N 1
ATOM 1401 C CA . GLY A 1 186 ? 109.992 8.293 98.388 1.00 17.77 186 GLY A CA 1
ATOM 1402 C C . GLY A 1 186 ? 109.544 8.244 99.827 1.00 17.40 186 GLY A C 1
ATOM 1403 O O . GLY A 1 186 ? 110.258 7.749 100.693 1.00 18.09 186 GLY A O 1
ATOM 1404 N N . ALA A 1 187 ? 108.348 8.756 100.093 1.00 14.63 187 ALA A N 1
ATOM 1405 C CA . ALA A 1 187 ? 107.857 8.753 101.452 1.00 14.14 187 ALA A CA 1
ATOM 1406 C C . ALA A 1 187 ? 106.355 8.930 101.491 1.00 14.50 187 ALA A C 1
ATOM 1407 O O . ALA A 1 187 ? 105.728 9.299 100.497 1.00 16.23 187 ALA A O 1
ATOM 1409 N N . LEU A 1 188 ? 105.787 8.628 102.649 1.00 14.11 188 LEU A N 1
ATOM 1410 C CA . LEU A 1 188 ? 104.437 9.053 103.004 1.00 15.69 188 LEU A CA 1
ATOM 1411 C C . LEU A 1 188 ? 104.561 10.156 104.043 1.00 15.90 188 LEU A C 1
ATOM 1412 O O . LEU A 1 188 ? 105.176 9.950 105.102 1.00 15.34 188 LEU A O 1
ATOM 1417 N N . LEU A 1 189 ? 103.983 11.316 103.741 1.00 16.28 189 LEU A N 1
ATOM 1418 C CA . LEU A 1 189 ? 104.003 12.446 104.658 1.00 18.82 189 LEU A CA 1
ATOM 1419 C C . LEU A 1 189 ? 102.565 12.752 105.071 1.00 19.15 189 LEU A C 1
ATOM 1420 O O . LEU A 1 189 ? 101.651 12.596 104.261 1.00 20.53 189 LEU A O 1
ATOM 1425 N N . THR A 1 190 ? 102.351 13.156 106.318 1.00 18.96 190 THR A N 1
ATOM 1426 C CA . THR A 1 190 ? 101.007 13.525 106.754 1.00 20.14 190 THR A CA 1
ATOM 1427 C C . THR A 1 190 ? 100.971 14.929 107.304 1.00 22.86 190 THR A C 1
ATOM 1428 O O . THR A 1 190 ? 102.001 15.525 107.651 1.00 24.22 190 THR A O 1
ATOM 1432 N N . GLY A 1 191 ? 99.752 15.447 107.342 1.00 24.20 191 GLY A N 1
ATOM 1433 C CA . GLY A 1 191 ? 99.454 16.787 107.808 1.00 23.49 191 GLY A CA 1
ATOM 1434 C C . GLY A 1 191 ? 98.016 17.051 107.401 1.00 22.45 191 GLY A C 1
ATOM 1435 O O . GLY A 1 191 ? 97.282 16.107 107.064 1.00 23.25 191 GLY A O 1
ATOM 1436 N N . SER A 1 192 ? 97.598 18.310 107.444 1.00 22.26 192 SER A N 1
ATOM 1437 C CA . SER A 1 192 ? 96.292 18.679 106.926 1.00 25.21 192 SER A CA 1
ATOM 1438 C C . SER A 1 192 ? 96.266 18.436 105.425 1.00 24.34 192 SER A C 1
ATOM 1439 O O . SER A 1 192 ? 97.315 18.323 104.790 1.00 24.04 192 SER A O 1
ATOM 1442 N N . GLN A 1 193 ? 95.076 18.410 104.844 1.00 24.39 193 GLN A N 1
ATOM 1443 C CA . GLN A 1 193 ? 94.960 18.244 103.400 1.00 25.79 193 GLN A CA 1
ATOM 1444 C C . GLN A 1 193 ? 95.703 19.312 102.609 1.00 25.32 193 GLN A C 1
ATOM 1445 O O . GLN A 1 193 ? 96.387 18.990 101.632 1.00 23.40 193 GLN A O 1
ATOM 1451 N N A SER A 1 194 ? 95.572 20.571 103.029 0.45 26.92 194 SER A N 1
ATOM 1452 N N B SER A 1 194 ? 95.566 20.575 103.009 0.55 26.89 194 SER A N 1
ATOM 1453 C CA A SER A 1 194 ? 96.240 21.674 102.340 0.45 27.23 194 SER A CA 1
ATOM 1454 C CA B SER A 1 194 ? 96.246 21.656 102.298 0.55 27.07 194 SER A CA 1
ATOM 1455 C C A SER A 1 194 ? 97.760 21.525 102.412 0.45 25.67 194 SER A C 1
ATOM 1456 C C B SER A 1 194 ? 97.768 21.526 102.406 0.55 25.68 194 SER A C 1
ATOM 1457 O O A SER A 1 194 ? 98.460 21.769 101.430 0.45 24.48 194 SER A O 1
ATOM 1458 O O B SER A 1 194 ? 98.484 21.790 101.440 0.55 24.54 194 SER A O 1
ATOM 1463 N N . ALA A 1 195 ? 98.260 21.108 103.571 1.00 26.21 195 ALA A N 1
ATOM 1464 C CA . ALA A 1 195 ? 99.703 20.922 103.778 1.00 25.64 195 ALA A CA 1
ATOM 1465 C C . ALA A 1 195 ? 100.238 19.762 102.940 1.00 22.59 195 ALA A C 1
ATOM 1466 O O . ALA A 1 195 ? 101.303 19.862 102.327 1.00 22.69 195 ALA A O 1
ATOM 1468 N N . CYS A 1 196 ? 99.503 18.653 102.914 1.00 20.17 196 CYS A N 1
ATOM 1469 C CA . CYS A 1 196 ? 99.891 17.538 102.048 1.00 20.70 196 CYS A CA 1
ATOM 1470 C C . CYS A 1 196 ? 99.854 17.953 100.583 1.00 21.97 196 CYS A C 1
ATOM 1471 O O . CYS A 1 196 ? 100.709 17.566 99.799 1.00 21.10 196 CYS A O 1
ATOM 1474 N N . LYS A 1 197 ? 98.874 18.773 100.216 1.00 24.00 197 LYS A N 1
ATOM 1475 C CA . LYS A 1 197 ? 98.805 19.269 98.848 1.00 24.62 197 LYS A CA 1
ATOM 1476 C C . LYS A 1 197 ? 100.029 20.140 98.541 1.00 21.15 197 LYS A C 1
ATOM 1477 O O . LYS A 1 197 ? 100.613 20.024 97.466 1.00 19.89 197 LYS A O 1
ATOM 1483 N N . ALA A 1 198 ? 100.427 20.966 99.507 1.00 19.17 198 ALA A N 1
ATOM 1484 C CA . ALA A 1 198 ? 101.582 21.856 99.372 1.00 19.75 198 ALA A CA 1
ATOM 1485 C C . ALA A 1 198 ? 102.887 21.063 99.237 1.00 18.95 198 ALA A C 1
ATOM 1486 O O . ALA A 1 198 ? 103.774 21.438 98.469 1.00 18.97 198 ALA A O 1
ATOM 1488 N N . ALA A 1 199 ? 102.993 19.976 99.996 1.00 19.38 199 ALA A N 1
ATOM 1489 C CA . ALA A 1 199 ? 104.128 19.067 99.894 1.00 19.10 199 ALA A CA 1
ATOM 1490 C C . ALA A 1 199 ? 104.179 18.404 98.512 1.00 18.67 199 ALA A C 1
ATOM 1491 O O . ALA A 1 199 ? 105.248 18.301 97.898 1.00 17.42 199 ALA A O 1
ATOM 1493 N N . CYS A 1 200 ? 103.031 17.935 98.025 1.00 19.36 200 CYS A N 1
ATOM 1494 C CA . CYS A 1 200 ? 102.966 17.354 96.684 1.00 17.65 200 CYS A CA 1
ATOM 1495 C C . CYS A 1 200 ? 103.455 18.294 95.601 1.00 18.22 200 CYS A C 1
ATOM 1496 O O . CYS A 1 200 ? 104.250 17.898 94.749 1.00 20.26 200 CYS A O 1
ATOM 1499 N N . ASP A 1 201 ? 102.987 19.539 95.622 1.00 18.83 201 ASP A N 1
ATOM 1500 C CA . ASP A 1 201 ? 103.379 20.481 94.593 1.00 20.23 201 ASP A CA 1
ATOM 1501 C C . ASP A 1 201 ? 104.867 20.778 94.671 1.00 17.90 201 ASP A C 1
ATOM 1502 O O . ASP A 1 201 ? 105.528 20.889 93.644 1.00 17.75 201 ASP A O 1
ATOM 1507 N N . ALA A 1 202 ? 105.372 20.923 95.894 1.00 16.79 202 ALA A N 1
ATOM 1508 C CA . ALA A 1 202 ? 106.785 21.179 96.122 1.00 16.31 202 ALA A CA 1
ATOM 1509 C C . ALA A 1 202 ? 107.645 19.993 95.654 1.00 15.58 202 ALA A C 1
ATOM 1510 O O . ALA A 1 202 ? 108.676 20.189 94.994 1.00 16.14 202 ALA A O 1
ATOM 1512 N N . PHE A 1 203 ? 107.207 18.772 95.974 1.00 14.69 203 PHE A N 1
ATOM 1513 C CA . PHE A 1 203 ? 107.903 17.555 95.540 1.00 13.85 203 PHE A CA 1
ATOM 1514 C C . PHE A 1 203 ? 108.035 17.534 94.028 1.00 14.06 203 PHE A C 1
ATOM 1515 O O . PHE A 1 203 ? 109.132 17.328 93.493 1.00 13.68 203 PHE A O 1
ATOM 1523 N N . ALA A 1 204 ? 106.922 17.780 93.345 1.00 15.58 204 ALA A N 1
ATOM 1524 C CA . ALA A 1 204 ? 106.872 17.699 91.885 1.00 17.32 204 ALA A CA 1
ATOM 1525 C C . ALA A 1 204 ? 107.799 18.715 91.242 1.00 18.53 204 ALA A C 1
ATOM 1526 O O . ALA A 1 204 ? 108.533 18.390 90.305 1.00 17.90 204 ALA A O 1
ATOM 1528 N N . GLU A 1 205 ? 107.779 19.948 91.748 1.00 19.05 205 GLU A N 1
ATOM 1529 C CA . GLU A 1 205 ? 108.607 21.006 91.196 1.00 18.94 205 GLU A CA 1
ATOM 1530 C C . GLU A 1 205 ? 110.100 20.724 91.407 1.00 17.29 205 GLU A C 1
ATOM 1531 O O . GLU A 1 205 ? 110.919 21.024 90.541 1.00 18.47 205 GLU A O 1
ATOM 1537 N N . ALA A 1 206 ? 110.447 20.132 92.547 1.00 16.34 206 ALA A N 1
ATOM 1538 C CA . ALA A 1 206 ? 111.835 19.871 92.865 1.00 15.69 206 ALA A CA 1
ATOM 1539 C C . ALA A 1 206 ? 112.361 18.747 91.982 1.00 16.56 206 ALA A C 1
ATOM 1540 O O . ALA A 1 206 ? 113.515 18.795 91.536 1.00 18.24 206 ALA A O 1
ATOM 1542 N N . VAL A 1 207 ? 111.522 17.744 91.713 1.00 15.43 207 VAL A N 1
ATOM 1543 C CA . VAL A 1 207 ? 111.922 16.680 90.783 1.00 16.01 207 VAL A CA 1
ATOM 1544 C C . VAL A 1 207 ? 112.122 17.270 89.375 1.00 16.60 207 VAL A C 1
ATOM 1545 O O . VAL A 1 207 ? 113.104 16.959 88.699 1.00 17.64 207 VAL A O 1
ATOM 1549 N N . GLN A 1 208 ? 111.209 18.128 88.946 1.00 15.62 208 GLN A N 1
ATOM 1550 C CA . GLN A 1 208 ? 111.337 18.728 87.620 1.00 19.27 208 GLN A CA 1
ATOM 1551 C C . GLN A 1 208 ? 112.621 19.550 87.538 1.00 20.21 208 GLN A C 1
ATOM 1552 O O . GLN A 1 208 ? 113.274 19.583 86.497 1.00 20.41 208 GLN A O 1
ATOM 1558 N N . SER A 1 209 ? 112.986 20.182 88.651 1.00 20.67 209 SER A N 1
ATOM 1559 C CA . SER A 1 209 ? 114.157 21.047 88.705 1.00 20.70 209 SER A CA 1
ATOM 1560 C C . SER A 1 209 ? 115.434 20.242 88.466 1.00 20.10 209 SER A C 1
ATOM 1561 O O . SER A 1 209 ? 116.312 20.659 87.704 1.00 19.96 209 SER A O 1
ATOM 1564 N N . VAL A 1 210 ? 115.524 19.080 89.112 1.00 18.77 210 VAL A N 1
ATOM 1565 C CA . VAL A 1 210 ? 116.664 18.186 88.921 1.00 20.62 210 VAL A CA 1
ATOM 1566 C C . VAL A 1 210 ? 116.669 17.646 87.490 1.00 19.60 210 VAL A C 1
ATOM 1567 O O . VAL A 1 210 ? 117.714 17.583 86.819 1.00 18.19 210 VAL A O 1
ATOM 1571 N N . ALA A 1 211 ? 115.490 17.279 87.009 1.00 19.13 211 ALA A N 1
ATOM 1572 C CA . ALA A 1 211 ? 115.400 16.675 85.693 1.00 19.45 211 ALA A CA 1
ATOM 1573 C C . ALA A 1 211 ? 115.895 17.645 84.631 1.00 21.70 211 ALA A C 1
ATOM 1574 O O . ALA A 1 211 ? 116.501 17.238 83.648 1.00 23.92 211 ALA A O 1
ATOM 1576 N N . SER A 1 212 ? 115.679 18.937 84.842 1.00 20.87 212 SER A N 1
ATOM 1577 C CA . SER A 1 212 ? 116.065 19.926 83.839 1.00 25.26 212 SER A CA 1
ATOM 1578 C C . SER A 1 212 ? 117.567 20.249 83.898 1.00 25.64 212 SER A C 1
ATOM 1579 O O . SER A 1 212 ? 118.100 20.952 83.037 1.00 25.51 212 SER A O 1
ATOM 1582 N N . ASN A 1 213 ? 118.253 19.748 84.920 1.00 25.58 213 ASN A N 1
ATOM 1583 C CA . ASN A 1 213 ? 119.694 19.969 85.029 1.00 25.61 213 ASN A CA 1
ATOM 1584 C C . ASN A 1 213 ? 120.333 18.902 85.907 1.00 22.40 213 ASN A C 1
ATOM 1585 O O . ASN A 1 213 ? 120.702 19.165 87.052 1.00 21.90 213 ASN A O 1
ATOM 1590 N N . PRO A 1 214 ? 120.433 17.683 85.374 1.00 21.30 214 PRO A N 1
ATOM 1591 C CA . PRO A 1 214 ? 120.829 16.497 86.142 1.00 21.79 214 PRO A CA 1
ATOM 1592 C C . PRO A 1 214 ? 122.215 16.604 86.779 1.00 20.92 214 PRO A C 1
ATOM 1593 O O . PRO A 1 214 ? 122.426 16.015 87.833 1.00 22.57 214 PRO A O 1
ATOM 1597 N N . LEU A 1 215 ? 123.127 17.348 86.167 1.00 19.05 215 LEU A N 1
ATOM 1598 C CA . LEU A 1 215 ? 124.486 17.424 86.686 1.00 19.99 215 LEU A CA 1
ATOM 1599 C C . LEU A 1 215 ? 124.736 18.665 87.561 1.00 21.78 215 LEU A C 1
ATOM 1600 O O . LEU A 1 215 ? 125.884 19.012 87.849 1.00 22.62 215 LEU A O 1
ATOM 1605 N N . GLY A 1 216 ? 123.656 19.288 88.025 1.00 25.04 216 GLY A N 1
ATOM 1606 C CA . GLY A 1 216 ? 123.746 20.404 88.953 1.00 27.44 216 GLY A CA 1
ATOM 1607 C C . GLY A 1 216 ? 124.819 21.420 88.597 1.00 28.19 216 GLY A C 1
ATOM 1608 O O . GLY A 1 216 ? 124.883 21.906 87.463 1.00 28.75 216 GLY A O 1
ATOM 1609 N N . PHE A 1 217 ? 125.688 21.721 89.559 1.00 28.29 217 PHE A N 1
ATOM 1610 C CA . PHE A 1 217 ? 126.654 22.813 89.400 1.00 30.55 217 PHE A CA 1
ATOM 1611 C C . PHE A 1 217 ? 127.700 22.541 88.329 1.00 30.34 217 PHE A C 1
ATOM 1612 O O . PHE A 1 217 ? 128.434 23.446 87.927 1.00 34.23 217 PHE A O 1
ATOM 1620 N N . LEU A 1 218 ? 127.791 21.304 87.872 1.00 26.34 218 LEU A N 1
ATOM 1621 C CA . LEU A 1 218 ? 128.728 20.996 86.808 1.00 28.09 218 LEU A CA 1
ATOM 1622 C C . LEU A 1 218 ? 128.259 21.612 85.499 1.00 32.64 218 LEU A C 1
ATOM 1623 O O . LEU A 1 218 ? 129.043 21.764 84.565 1.00 33.53 218 LEU A O 1
ATOM 1628 N N . GLU A 1 219 ? 126.983 21.982 85.448 1.00 37.81 219 GLU A N 1
ATOM 1629 C CA . GLU A 1 219 ? 126.355 22.427 84.211 1.00 48.79 219 GLU A CA 1
ATOM 1630 C C . GLU A 1 219 ? 126.178 23.940 84.130 1.00 48.64 219 GLU A C 1
ATOM 1631 O O . GLU A 1 219 ? 125.924 24.471 83.053 1.00 45.47 219 GLU A O 1
ATOM 1637 N N . HIS A 1 220 ? 126.297 24.634 85.258 1.00 52.74 220 HIS A N 1
ATOM 1638 C CA . HIS A 1 220 ? 126.131 26.089 85.265 1.00 57.17 220 HIS A CA 1
ATOM 1639 C C . HIS A 1 220 ? 127.263 26.764 84.510 1.00 54.86 220 HIS A C 1
ATOM 1640 O O . HIS A 1 220 ? 128.124 27.394 85.115 1.00 54.04 220 HIS A O 1
ATOM 1647 N N . MET B 1 1 ? 137.045 -5.799 74.877 1.00 29.30 1 MET B N 1
ATOM 1648 C CA . MET B 1 1 ? 138.105 -6.838 74.773 1.00 27.37 1 MET B CA 1
ATOM 1649 C C . MET B 1 1 ? 138.587 -7.223 76.142 1.00 22.20 1 MET B C 1
ATOM 1650 O O . MET B 1 1 ? 138.495 -6.429 77.076 1.00 20.94 1 MET B O 1
ATOM 1655 N N . LYS B 1 2 ? 139.189 -8.403 76.238 1.00 21.02 2 LYS B N 1
ATOM 1656 C CA . LYS B 1 2 ? 139.802 -8.825 77.491 1.00 21.89 2 LYS B CA 1
ATOM 1657 C C . LYS B 1 2 ? 140.825 -7.801 77.969 1.00 23.10 2 LYS B C 1
ATOM 1658 O O . LYS B 1 2 ? 141.596 -7.271 77.170 1.00 24.66 2 LYS B O 1
ATOM 1664 N N . ASN B 1 3 ? 140.780 -7.522 79.272 1.00 22.54 3 ASN B N 1
ATOM 1665 C CA . ASN B 1 3 ? 141.636 -6.545 79.957 1.00 24.03 3 ASN B CA 1
ATOM 1666 C C . ASN B 1 3 ? 141.307 -5.065 79.635 1.00 23.05 3 ASN B C 1
ATOM 1667 O O . ASN B 1 3 ? 141.947 -4.159 80.173 1.00 24.30 3 ASN B O 1
ATOM 1672 N N . ASP B 1 4 ? 140.287 -4.806 78.820 1.00 21.41 4 ASP B N 1
ATOM 1673 C CA . ASP B 1 4 ? 139.752 -3.443 78.699 1.00 21.46 4 ASP B CA 1
ATOM 1674 C C . ASP B 1 4 ? 139.137 -2.959 80.010 1.00 21.08 4 ASP B C 1
ATOM 1675 O O . ASP B 1 4 ? 138.541 -3.726 80.763 1.00 20.46 4 ASP B O 1
ATOM 1680 N N . LEU B 1 5 ? 139.276 -1.664 80.272 1.00 21.57 5 LEU B N 1
ATOM 1681 C CA . LEU B 1 5 ? 138.592 -1.035 81.385 1.00 23.28 5 LEU B CA 1
ATOM 1682 C C . LEU B 1 5 ? 137.157 -0.782 80.989 1.00 24.34 5 LEU B C 1
ATOM 1683 O O . LEU B 1 5 ? 136.889 -0.310 79.890 1.00 28.27 5 LEU B O 1
ATOM 1688 N N . ILE B 1 6 ? 136.233 -1.099 81.875 1.00 22.66 6 ILE B N 1
ATOM 1689 C CA . ILE B 1 6 ? 134.851 -0.716 81.662 1.00 24.44 6 ILE B CA 1
ATOM 1690 C C . ILE B 1 6 ? 134.683 0.677 82.272 1.00 26.12 6 ILE B C 1
ATOM 1691 O O . ILE B 1 6 ? 134.828 0.873 83.480 1.00 25.79 6 ILE B O 1
ATOM 1696 N N . ARG B 1 7 ? 134.412 1.651 81.406 1.00 28.35 7 ARG B N 1
ATOM 1697 C CA . ARG B 1 7 ? 134.380 3.050 81.808 1.00 32.77 7 ARG B CA 1
ATOM 1698 C C . ARG B 1 7 ? 133.187 3.343 82.712 1.00 26.12 7 ARG B C 1
ATOM 1699 O O . ARG B 1 7 ? 132.048 3.097 82.326 1.00 25.59 7 ARG B O 1
ATOM 1707 N N . PRO B 1 8 ? 133.441 3.838 83.933 1.00 22.62 8 PRO B N 1
ATOM 1708 C CA . PRO B 1 8 ? 132.330 4.243 84.795 1.00 19.39 8 PRO B CA 1
ATOM 1709 C C . PRO B 1 8 ? 131.895 5.680 84.483 1.00 19.35 8 PRO B C 1
ATOM 1710 O O . PRO B 1 8 ? 132.734 6.464 84.025 1.00 18.64 8 PRO B O 1
ATOM 1714 N N . ASN B 1 9 ? 130.614 5.991 84.690 1.00 20.26 9 ASN B N 1
ATOM 1715 C CA . ASN B 1 9 ? 130.044 7.314 84.400 1.00 22.02 9 ASN B CA 1
ATOM 1716 C C . ASN B 1 9 ? 129.133 7.859 85.508 1.00 19.59 9 ASN B C 1
ATOM 1717 O O . ASN B 1 9 ? 128.292 7.140 86.051 1.00 18.00 9 ASN B O 1
ATOM 1722 N N . VAL B 1 10 ? 129.300 9.137 85.809 1.00 19.95 10 VAL B N 1
ATOM 1723 C CA . VAL B 1 10 ? 128.419 9.851 86.715 1.00 20.25 10 VAL B CA 1
ATOM 1724 C C . VAL B 1 10 ? 127.201 10.356 85.952 1.00 18.61 10 VAL B C 1
ATOM 1725 O O . VAL B 1 10 ? 127.331 10.932 84.872 1.00 19.40 10 VAL B O 1
ATOM 1729 N N . LEU B 1 11 ? 126.016 10.146 86.527 1.00 15.57 11 LEU B N 1
ATOM 1730 C CA . LEU B 1 11 ? 124.770 10.511 85.866 1.00 14.96 11 LEU B CA 1
ATOM 1731 C C . LEU B 1 11 ? 124.136 11.799 86.388 1.00 14.44 11 LEU B C 1
ATOM 1732 O O . LEU B 1 11 ? 123.482 12.515 85.634 1.00 15.41 11 LEU B O 1
ATOM 1737 N N . SER B 1 12 ? 124.319 12.077 87.676 1.00 14.95 12 SER B N 1
ATOM 1738 C CA . SER B 1 12 ? 123.628 13.181 88.324 1.00 16.33 12 SER B CA 1
ATOM 1739 C C . SER B 1 12 ? 124.343 13.580 89.597 1.00 14.62 12 SER B C 1
ATOM 1740 O O . SER B 1 12 ? 124.870 12.719 90.324 1.00 13.93 12 SER B O 1
ATOM 1743 N N A VAL B 1 13 ? 124.289 14.873 89.879 0.54 14.31 13 VAL B N 1
ATOM 1744 N N B VAL B 1 13 ? 124.438 14.882 89.833 0.46 13.64 13 VAL B N 1
ATOM 1745 C CA A VAL B 1 13 ? 124.956 15.507 91.008 0.54 14.89 13 VAL B CA 1
ATOM 1746 C CA B VAL B 1 13 ? 124.912 15.414 91.109 0.46 15.87 13 VAL B CA 1
ATOM 1747 C C A VAL B 1 13 ? 124.049 16.625 91.541 0.54 15.77 13 VAL B C 1
ATOM 1748 C C B VAL B 1 13 ? 124.024 16.571 91.548 0.46 15.68 13 VAL B C 1
ATOM 1749 O O A VAL B 1 13 ? 123.533 17.417 90.753 0.54 17.36 13 VAL B O 1
ATOM 1750 O O B VAL B 1 13 ? 123.511 17.324 90.721 0.46 17.36 13 VAL B O 1
ATOM 1757 N N . LYS B 1 14 ? 123.852 16.713 92.857 1.00 16.03 14 LYS B N 1
ATOM 1758 C CA . LYS B 1 14 ? 123.085 17.823 93.411 1.00 16.81 14 LYS B CA 1
ATOM 1759 C C . LYS B 1 14 ? 123.538 18.134 94.824 1.00 14.91 14 LYS B C 1
ATOM 1760 O O . LYS B 1 14 ? 123.854 17.222 95.580 1.00 15.21 14 LYS B O 1
ATOM 1766 N N . ILE B 1 15 ? 123.587 19.425 95.161 1.00 13.99 15 ILE B N 1
ATOM 1767 C CA . ILE B 1 15 ? 123.843 19.868 96.526 1.00 14.21 15 ILE B CA 1
ATOM 1768 C C . ILE B 1 15 ? 122.593 20.448 97.184 1.00 17.53 15 ILE B C 1
ATOM 1769 O O . ILE B 1 15 ? 121.816 21.193 96.570 1.00 16.72 15 ILE B O 1
ATOM 1774 N N . ILE B 1 16 ? 122.441 20.111 98.462 1.00 19.97 16 ILE B N 1
ATOM 1775 C CA . ILE B 1 16 ? 121.396 20.645 99.323 1.00 22.54 16 ILE B CA 1
ATOM 1776 C C . ILE B 1 16 ? 122.057 21.459 100.414 1.00 19.58 16 ILE B C 1
ATOM 1777 O O . ILE B 1 16 ? 122.890 20.927 101.154 1.00 18.97 16 ILE B O 1
ATOM 1782 N N A SER B 1 17 ? 121.588 22.698 100.564 0.58 19.84 17 SER B N 1
ATOM 1783 N N B SER B 1 17 ? 121.785 22.756 100.468 0.42 20.18 17 SER B N 1
ATOM 1784 C CA A SER B 1 17 ? 121.889 23.534 101.728 0.58 20.89 17 SER B CA 1
ATOM 1785 C CA B SER B 1 17 ? 122.587 23.642 101.313 0.42 21.65 17 SER B CA 1
ATOM 1786 C C A SER B 1 17 ? 120.820 23.345 102.804 0.58 20.49 17 SER B C 1
ATOM 1787 C C B SER B 1 17 ? 122.198 23.528 102.769 0.42 21.15 17 SER B C 1
ATOM 1788 O O A SER B 1 17 ? 119.640 23.214 102.490 0.58 20.28 17 SER B O 1
ATOM 1789 O O B SER B 1 17 ? 123.038 23.684 103.662 0.42 23.03 17 SER B O 1
ATOM 1794 N N A ASN B 1 18 ? 121.239 23.376 104.067 0.58 22.00 18 ASN B N 1
ATOM 1795 N N B ASN B 1 18 ? 120.914 23.261 102.989 0.42 21.25 18 ASN B N 1
ATOM 1796 C CA A ASN B 1 18 ? 120.316 23.441 105.199 0.58 24.97 18 ASN B CA 1
ATOM 1797 C CA B ASN B 1 18 ? 120.311 23.302 104.311 0.42 23.37 18 ASN B CA 1
ATOM 1798 C C A ASN B 1 18 ? 119.260 22.336 105.148 0.58 24.20 18 ASN B C 1
ATOM 1799 C C B ASN B 1 18 ? 119.292 22.173 104.435 0.42 23.84 18 ASN B C 1
ATOM 1800 O O A ASN B 1 18 ? 118.053 22.597 105.116 0.58 24.29 18 ASN B O 1
ATOM 1801 O O B ASN B 1 18 ? 118.149 22.294 104.004 0.42 23.71 18 ASN B O 1
ATOM 1810 N N A VAL B 1 19 ? 119.743 21.099 105.125 0.58 22.75 19 VAL B N 1
ATOM 1811 N N B VAL B 1 19 ? 119.729 21.057 105.002 0.42 22.64 19 VAL B N 1
ATOM 1812 C CA A VAL B 1 19 ? 118.898 19.909 105.102 0.58 21.52 19 VAL B CA 1
ATOM 1813 C CA B VAL B 1 19 ? 118.894 19.865 105.082 0.42 21.80 19 VAL B CA 1
ATOM 1814 C C A VAL B 1 19 ? 117.810 19.965 106.179 0.58 20.69 19 VAL B C 1
ATOM 1815 C C B VAL B 1 19 ? 117.796 20.028 106.136 0.42 20.72 19 VAL B C 1
ATOM 1816 O O A VAL B 1 19 ? 118.038 20.436 107.296 0.58 20.11 19 VAL B O 1
ATOM 1817 O O B VAL B 1 19 ? 118.002 20.646 107.182 0.42 20.18 19 VAL B O 1
ATOM 1824 N N . SER B 1 20 ? 116.614 19.503 105.833 1.00 20.35 20 SER B N 1
ATOM 1825 C CA . SER B 1 20 ? 115.493 19.574 106.746 1.00 22.49 20 SER B CA 1
ATOM 1826 C C . SER B 1 20 ? 115.763 18.737 107.999 1.00 21.36 20 SER B C 1
ATOM 1827 O O . SER B 1 20 ? 116.394 17.683 107.920 1.00 20.00 20 SER B O 1
ATOM 1830 N N . PRO B 1 21 ? 115.284 19.207 109.160 1.00 22.67 21 PRO B N 1
ATOM 1831 C CA . PRO B 1 21 ? 115.385 18.399 110.380 1.00 23.55 21 PRO B CA 1
ATOM 1832 C C . PRO B 1 21 ? 114.848 16.974 110.218 1.00 22.60 21 PRO B C 1
ATOM 1833 O O . PRO B 1 21 ? 115.387 16.037 110.796 1.00 23.61 21 PRO B O 1
ATOM 1837 N N . GLU B 1 22 ? 113.773 16.837 109.452 1.00 21.71 22 GLU B N 1
ATOM 1838 C CA . GLU B 1 22 ? 113.111 15.558 109.283 1.00 24.41 22 GLU B CA 1
ATOM 1839 C C . GLU B 1 22 ? 113.999 14.607 108.499 1.00 24.61 22 GLU B C 1
ATOM 1840 O O . GLU B 1 22 ? 114.188 13.455 108.889 1.00 28.51 22 GLU B O 1
ATOM 1846 N N . MET B 1 23 ? 114.586 15.096 107.415 1.00 23.09 23 MET B N 1
ATOM 1847 C CA . MET B 1 23 ? 115.498 14.293 106.626 1.00 23.47 23 MET B CA 1
ATOM 1848 C C . MET B 1 23 ? 116.769 13.983 107.419 1.00 24.32 23 MET B C 1
ATOM 1849 O O . MET B 1 23 ? 117.291 12.883 107.345 1.00 24.81 23 MET B O 1
ATOM 1854 N N . ALA B 1 24 ? 117.263 14.950 108.185 1.00 24.39 24 ALA B N 1
ATOM 1855 C CA . ALA B 1 24 ? 118.460 14.734 109.001 1.00 23.23 24 ALA B CA 1
ATOM 1856 C C . ALA B 1 24 ? 118.239 13.603 109.998 1.00 23.25 24 ALA B C 1
ATOM 1857 O O . ALA B 1 24 ? 119.106 12.758 110.212 1.00 23.56 24 ALA B O 1
ATOM 1859 N N . LYS B 1 25 ? 117.060 13.601 110.603 1.00 24.06 25 LYS B N 1
ATOM 1860 C CA . LYS B 1 25 ? 116.674 12.600 111.589 1.00 29.73 25 LYS B CA 1
ATOM 1861 C C . LYS B 1 25 ? 116.587 11.215 110.947 1.00 30.56 25 LYS B C 1
ATOM 1862 O O . LYS B 1 25 ? 117.132 10.231 111.458 1.00 30.57 25 LYS B O 1
ATOM 1868 N N . LYS B 1 26 ? 115.921 11.149 109.802 1.00 31.92 26 LYS B N 1
ATOM 1869 C CA . LYS B 1 26 ? 115.732 9.885 109.113 1.00 32.40 26 LYS B CA 1
ATOM 1870 C C . LYS B 1 26 ? 117.072 9.321 108.624 1.00 30.35 26 LYS B C 1
ATOM 1871 O O . LYS B 1 26 ? 117.268 8.110 108.638 1.00 31.02 26 LYS B O 1
ATOM 1877 N N . LEU B 1 27 ? 118.002 10.190 108.230 1.00 28.48 27 LEU B N 1
ATOM 1878 C CA . LEU B 1 27 ? 119.322 9.763 107.765 1.00 28.49 27 LEU B CA 1
ATOM 1879 C C . LEU B 1 27 ? 120.362 9.672 108.878 1.00 27.91 27 LEU B C 1
ATOM 1880 O O . LEU B 1 27 ? 121.537 9.436 108.608 1.00 27.81 27 LEU B O 1
ATOM 1885 N N . GLU B 1 28 ? 119.924 9.842 110.118 1.00 28.60 28 GLU B N 1
ATOM 1886 C CA . GLU B 1 28 ? 120.810 9.772 111.282 1.00 32.60 28 GLU B CA 1
ATOM 1887 C C . GLU B 1 28 ? 122.076 10.600 111.068 1.00 30.42 28 GLU B C 1
ATOM 1888 O O . GLU B 1 28 ? 123.194 10.172 111.376 1.00 28.81 28 GLU B O 1
ATOM 1894 N N . LEU B 1 29 ? 121.887 11.809 110.546 1.00 30.05 29 LEU B N 1
ATOM 1895 C CA . LEU B 1 29 ? 122.991 12.738 110.374 1.00 28.12 29 LEU B CA 1
ATOM 1896 C C . LEU B 1 29 ? 123.520 13.234 111.707 1.00 27.59 29 LEU B C 1
ATOM 1897 O O . LEU B 1 29 ? 122.782 13.342 112.695 1.00 30.22 29 LEU B O 1
ATOM 1902 N N . GLU B 1 30 ? 124.807 13.542 111.717 1.00 26.49 30 GLU B N 1
ATOM 1903 C CA . GLU B 1 30 ? 125.424 14.174 112.862 1.00 32.15 30 GLU B CA 1
ATOM 1904 C C . GLU B 1 30 ? 125.086 15.669 112.841 1.00 25.14 30 GLU B C 1
ATOM 1905 O O . GLU B 1 30 ? 124.757 16.222 111.795 1.00 23.50 30 GLU B O 1
ATOM 1911 N N . PRO B 1 31 ? 125.161 16.326 113.998 1.00 23.86 31 PRO B N 1
ATOM 1912 C CA . PRO B 1 31 ? 124.772 17.736 114.063 1.00 24.58 31 PRO B CA 1
ATOM 1913 C C . PRO B 1 31 ? 125.548 18.635 113.092 1.00 31.80 31 PRO B C 1
ATOM 1914 O O . PRO B 1 31 ? 124.982 19.610 112.604 1.00 28.66 31 PRO B O 1
ATOM 1918 N N . HIS B 1 32 ? 126.806 18.314 112.797 1.00 44.11 32 HIS B N 1
ATOM 1919 C CA . HIS B 1 32 ? 127.608 19.201 111.955 1.00 53.30 32 HIS B CA 1
ATOM 1920 C C . HIS B 1 32 ? 127.151 19.140 110.495 1.00 53.02 32 HIS B C 1
ATOM 1921 O O . HIS B 1 32 ? 127.262 20.132 109.780 1.00 58.68 32 HIS B O 1
ATOM 1928 N N . HIS B 1 33 ? 126.602 18.001 110.075 1.00 46.05 33 HIS B N 1
ATOM 1929 C CA . HIS B 1 33 ? 126.102 17.816 108.708 1.00 40.90 33 HIS B CA 1
ATOM 1930 C C . HIS B 1 33 ? 124.895 18.713 108.352 1.00 32.68 33 HIS B C 1
ATOM 1931 O O . HIS B 1 33 ? 123.754 18.281 108.505 1.00 32.84 33 HIS B O 1
ATOM 1938 N N . LYS B 1 34 ? 125.127 19.919 107.845 1.00 26.70 34 LYS B N 1
ATOM 1939 C CA . LYS B 1 34 ? 124.026 20.812 107.462 1.00 27.96 34 LYS B CA 1
ATOM 1940 C C . LYS B 1 34 ? 123.750 20.760 105.956 1.00 20.11 34 LYS B C 1
ATOM 1941 O O . LYS B 1 34 ? 122.677 21.163 105.488 1.00 19.92 34 LYS B O 1
ATOM 1947 N N A SER B 1 35 ? 124.738 20.277 105.205 0.52 17.60 35 SER B N 1
ATOM 1948 N N B SER B 1 35 ? 124.723 20.250 105.210 0.48 17.61 35 SER B N 1
ATOM 1949 C CA A SER B 1 35 ? 124.681 20.218 103.745 0.52 16.77 35 SER B CA 1
ATOM 1950 C CA B SER B 1 35 ? 124.638 20.182 103.759 0.48 16.69 35 SER B CA 1
ATOM 1951 C C A SER B 1 35 ? 124.864 18.781 103.244 0.52 16.29 35 SER B C 1
ATOM 1952 C C B SER B 1 35 ? 124.857 18.766 103.248 0.48 16.25 35 SER B C 1
ATOM 1953 O O A SER B 1 35 ? 125.623 18.009 103.839 0.52 16.17 35 SER B O 1
ATOM 1954 O O B SER B 1 35 ? 125.635 18.001 103.827 0.48 16.16 35 SER B O 1
ATOM 1959 N N . LEU B 1 36 ? 124.166 18.430 102.159 1.00 15.27 36 LEU B N 1
ATOM 1960 C CA . LEU B 1 36 ? 124.269 17.098 101.523 1.00 16.25 36 LEU B CA 1
ATOM 1961 C C . LEU B 1 36 ? 124.676 17.237 100.073 1.00 15.50 36 LEU B C 1
ATOM 1962 O O . LEU B 1 36 ? 124.289 18.212 99.408 1.00 15.67 36 LEU B O 1
ATOM 1967 N N . GLY B 1 37 ? 125.506 16.296 99.627 1.00 14.06 37 GLY B N 1
ATOM 1968 C CA . GLY B 1 37 ? 125.853 16.135 98.225 1.00 13.94 37 GLY B CA 1
ATOM 1969 C C . GLY B 1 37 ? 125.380 14.799 97.716 1.00 15.11 37 GLY B C 1
ATOM 1970 O O . GLY B 1 37 ? 125.801 13.767 98.216 1.00 15.93 37 GLY B O 1
ATOM 1971 N N . LEU B 1 38 ? 124.500 14.820 96.722 1.00 14.45 38 LEU B N 1
ATOM 1972 C CA . LEU B 1 38 ? 123.917 13.603 96.163 1.00 14.56 38 LEU B CA 1
ATOM 1973 C C . LEU B 1 38 ? 124.623 13.275 94.862 1.00 13.65 38 LEU B C 1
ATOM 1974 O O . LEU B 1 38 ? 124.941 14.166 94.084 1.00 13.20 38 LEU B O 1
ATOM 1979 N N . ILE B 1 39 ? 124.871 11.995 94.622 1.00 12.94 39 ILE B N 1
ATOM 1980 C CA . ILE B 1 39 ? 125.470 11.566 93.370 1.00 12.49 39 ILE B CA 1
ATOM 1981 C C . ILE B 1 39 ? 124.930 10.204 92.940 1.00 12.76 39 ILE B C 1
ATOM 1982 O O . ILE B 1 39 ? 124.711 9.325 93.774 1.00 13.23 39 ILE B O 1
ATOM 1987 N N . THR B 1 40 ? 124.679 10.051 91.640 1.00 13.40 40 THR B N 1
ATOM 1988 C CA . THR B 1 40 ? 124.406 8.728 91.078 1.00 15.44 40 THR B CA 1
ATOM 1989 C C . THR B 1 40 ? 125.329 8.433 89.910 1.00 13.27 40 THR B C 1
ATOM 1990 O O . THR B 1 40 ? 125.855 9.345 89.251 1.00 13.31 40 THR B O 1
ATOM 1994 N N . ALA B 1 41 ? 125.548 7.137 89.681 1.00 12.38 41 ALA B N 1
ATOM 1995 C CA . ALA B 1 41 ? 126.490 6.705 88.668 1.00 13.18 41 ALA B CA 1
ATOM 1996 C C . ALA B 1 41 ? 126.081 5.352 88.146 1.00 13.71 41 ALA B C 1
ATOM 1997 O O . ALA B 1 41 ? 125.179 4.750 88.702 1.00 13.20 41 ALA B O 1
ATOM 1999 N N . ASP B 1 42 ? 126.738 4.890 87.086 1.00 15.05 42 ASP B N 1
ATOM 2000 C CA . ASP B 1 42 ? 126.383 3.610 86.468 1.00 17.28 42 ASP B CA 1
ATOM 2001 C C . ASP B 1 42 ? 127.286 2.455 86.906 1.00 18.87 42 ASP B C 1
ATOM 2002 O O . ASP B 1 42 ? 127.266 1.392 86.288 1.00 19.93 42 ASP B O 1
ATOM 2007 N N . CYS B 1 43 ? 128.069 2.655 87.964 1.00 18.34 43 CYS B N 1
ATOM 2008 C CA . CYS B 1 43 ? 128.934 1.585 88.478 1.00 17.55 43 CYS B CA 1
ATOM 2009 C C . CYS B 1 43 ? 129.067 1.676 89.988 1.00 16.11 43 CYS B C 1
ATOM 2010 O O . CYS B 1 43 ? 129.706 2.608 90.479 1.00 17.34 43 CYS B O 1
ATOM 2013 N N . ASP B 1 44 ? 128.493 0.728 90.735 1.00 12.99 44 ASP B N 1
ATOM 2014 C CA . ASP B 1 44 ? 128.395 0.925 92.188 1.00 12.98 44 ASP B CA 1
ATOM 2015 C C . ASP B 1 44 ? 129.732 0.802 92.931 1.00 15.99 44 ASP B C 1
ATOM 2016 O O . ASP B 1 44 ? 130.087 1.708 93.693 1.00 14.90 44 ASP B O 1
ATOM 2021 N N . ASP B 1 45 ? 130.510 -0.261 92.723 1.00 15.71 45 ASP B N 1
ATOM 2022 C CA . ASP B 1 45 ? 131.695 -0.398 93.573 1.00 14.82 45 ASP B CA 1
ATOM 2023 C C . ASP B 1 45 ? 132.795 0.629 93.277 1.00 13.67 45 ASP B C 1
ATOM 2024 O O . ASP B 1 45 ? 133.539 1.017 94.175 1.00 14.71 45 ASP B O 1
ATOM 2029 N N . VAL B 1 46 ? 132.916 1.072 92.035 1.00 12.86 46 VAL B N 1
ATOM 2030 C CA . VAL B 1 46 ? 133.835 2.161 91.739 1.00 13.99 46 VAL B CA 1
ATOM 2031 C C . VAL B 1 46 ? 133.394 3.432 92.479 1.00 14.48 46 VAL B C 1
ATOM 2032 O O . VAL B 1 46 ? 134.223 4.179 93.012 1.00 15.52 46 VAL B O 1
ATOM 2036 N N . THR B 1 47 ? 132.093 3.685 92.487 1.00 15.17 47 THR B N 1
ATOM 2037 C CA . THR B 1 47 ? 131.557 4.865 93.152 1.00 16.84 47 THR B CA 1
ATOM 2038 C C . THR B 1 47 ? 131.779 4.765 94.662 1.00 15.77 47 THR B C 1
ATOM 2039 O O . THR B 1 47 ? 132.110 5.759 95.307 1.00 15.04 47 THR B O 1
ATOM 2043 N N . TYR B 1 48 ? 131.644 3.576 95.235 1.00 14.15 48 TYR B N 1
ATOM 2044 C CA . TYR B 1 48 ? 131.901 3.433 96.674 1.00 13.52 48 TYR B CA 1
ATOM 2045 C C . TYR B 1 48 ? 133.368 3.738 96.984 1.00 15.46 48 TYR B C 1
ATOM 2046 O O . TYR B 1 48 ? 133.689 4.382 97.987 1.00 15.24 48 TYR B O 1
ATOM 2055 N N . THR B 1 49 ? 134.259 3.279 96.114 1.00 14.40 49 THR B N 1
ATOM 2056 C CA . THR B 1 49 ? 135.673 3.591 96.250 1.00 13.54 49 THR B CA 1
ATOM 2057 C C . THR B 1 49 ? 135.909 5.099 96.122 1.00 13.31 49 THR B C 1
ATOM 2058 O O . THR B 1 49 ? 136.682 5.669 96.888 1.00 14.13 49 THR B O 1
ATOM 2062 N N . ALA B 1 50 ? 135.238 5.725 95.155 1.00 12.18 50 ALA B N 1
ATOM 2063 C CA . ALA B 1 50 ? 135.347 7.166 94.916 1.00 14.49 50 ALA B CA 1
ATOM 2064 C C . ALA B 1 50 ? 134.876 8.004 96.114 1.00 15.30 50 ALA B C 1
ATOM 2065 O O . ALA B 1 50 ? 135.522 8.991 96.495 1.00 15.97 50 ALA B O 1
ATOM 2067 N N . LEU B 1 51 ? 133.738 7.617 96.688 1.00 14.17 51 LEU B N 1
ATOM 2068 C CA . LEU B 1 51 ? 133.174 8.296 97.862 1.00 15.24 51 LEU B CA 1
ATOM 2069 C C . LEU B 1 51 ? 134.111 8.201 99.059 1.00 16.02 51 LEU B C 1
ATOM 2070 O O . LEU B 1 51 ? 134.269 9.142 99.825 1.00 16.49 51 LEU B O 1
ATOM 2075 N N . ASP B 1 52 ? 134.713 7.027 99.235 1.00 14.27 52 ASP B N 1
ATOM 2076 C CA . ASP B 1 52 ? 135.746 6.853 100.239 1.00 15.15 52 ASP B CA 1
ATOM 2077 C C . ASP B 1 52 ? 136.918 7.783 100.024 1.00 15.76 52 ASP B C 1
ATOM 2078 O O . ASP B 1 52 ? 137.421 8.370 100.976 1.00 15.97 52 ASP B O 1
ATOM 2083 N N . GLU B 1 53 ? 137.383 7.905 98.781 1.00 16.78 53 GLU B N 1
ATOM 2084 C CA . GLU B 1 53 ? 138.496 8.819 98.489 1.00 19.15 53 GLU B CA 1
ATOM 2085 C C . GLU B 1 53 ? 138.102 10.263 98.818 1.00 20.15 53 GLU B C 1
ATOM 2086 O O . GLU B 1 53 ? 138.920 11.066 99.274 1.00 20.72 53 GLU B O 1
ATOM 2092 N N . ALA B 1 54 ? 136.833 10.579 98.606 1.00 19.48 54 ALA B N 1
ATOM 2093 C CA . ALA B 1 54 ? 136.338 11.925 98.869 1.00 20.29 54 ALA B CA 1
ATOM 2094 C C . ALA B 1 54 ? 136.448 12.277 100.353 1.00 18.74 54 ALA B C 1
ATOM 2095 O O . ALA B 1 54 ? 136.699 13.432 100.701 1.00 19.10 54 ALA B O 1
ATOM 2097 N N . THR B 1 55 ? 136.277 11.289 101.235 1.00 17.88 55 THR B N 1
ATOM 2098 C CA . THR B 1 55 ? 136.395 11.549 102.674 1.00 17.94 55 THR B CA 1
ATOM 2099 C C . THR B 1 55 ? 137.840 11.917 103.084 1.00 20.11 55 THR B C 1
ATOM 2100 O O . THR B 1 55 ? 138.059 12.471 104.162 1.00 21.02 55 THR B O 1
ATOM 2104 N N . LYS B 1 56 ? 138.814 11.609 102.228 1.00 17.99 56 LYS B N 1
ATOM 2105 C CA . LYS B 1 56 ? 140.200 12.009 102.461 1.00 19.97 56 LYS B CA 1
ATOM 2106 C C . LYS B 1 56 ? 140.472 13.444 102.004 1.00 25.37 56 LYS B C 1
ATOM 2107 O O . LYS B 1 56 ? 141.226 14.183 102.659 1.00 29.22 56 LYS B O 1
ATOM 2113 N N . ALA B 1 57 ? 139.850 13.847 100.896 1.00 26.77 57 ALA B N 1
ATOM 2114 C CA . ALA B 1 57 ? 140.101 15.161 100.281 1.00 28.95 57 ALA B CA 1
ATOM 2115 C C . ALA B 1 57 ? 139.293 16.314 100.876 1.00 26.57 57 ALA B C 1
ATOM 2116 O O . ALA B 1 57 ? 139.640 17.481 100.681 1.00 27.02 57 ALA B O 1
ATOM 2118 N N . ALA B 1 58 ? 138.198 15.999 101.564 1.00 23.74 58 ALA B N 1
ATOM 2119 C CA . ALA B 1 58 ? 137.272 17.022 102.053 1.00 23.12 58 ALA B CA 1
ATOM 2120 C C . ALA B 1 58 ? 136.687 16.625 103.403 1.00 21.87 58 ALA B C 1
ATOM 2121 O O . ALA B 1 58 ? 136.702 15.450 103.764 1.00 20.18 58 ALA B O 1
ATOM 2123 N N . GLU B 1 59 ? 136.164 17.605 104.131 1.00 21.08 59 GLU B N 1
ATOM 2124 C CA . GLU B 1 59 ? 135.545 17.369 105.425 1.00 25.28 59 GLU B CA 1
ATOM 2125 C C . GLU B 1 59 ? 134.100 16.904 105.238 1.00 18.18 59 GLU B C 1
ATOM 2126 O O . GLU B 1 59 ? 133.140 17.586 105.614 1.00 17.15 59 GLU B O 1
ATOM 2132 N N . VAL B 1 60 ? 133.975 15.719 104.649 1.00 16.90 60 VAL B N 1
ATOM 2133 C CA . VAL B 1 60 ? 132.684 15.077 104.411 1.00 15.48 60 VAL B CA 1
ATOM 2134 C C . VAL B 1 60 ? 132.684 13.653 104.944 1.00 14.70 60 VAL B C 1
ATOM 2135 O O . VAL B 1 60 ? 133.741 13.024 105.038 1.00 14.10 60 VAL B O 1
ATOM 2139 N N . ASP B 1 61 ? 131.491 13.189 105.313 1.00 15.10 61 ASP B N 1
ATOM 2140 C CA . ASP B 1 61 ? 131.221 11.789 105.641 1.00 15.66 61 ASP B CA 1
ATOM 2141 C C . ASP B 1 61 ? 130.299 11.168 104.599 1.00 15.20 61 ASP 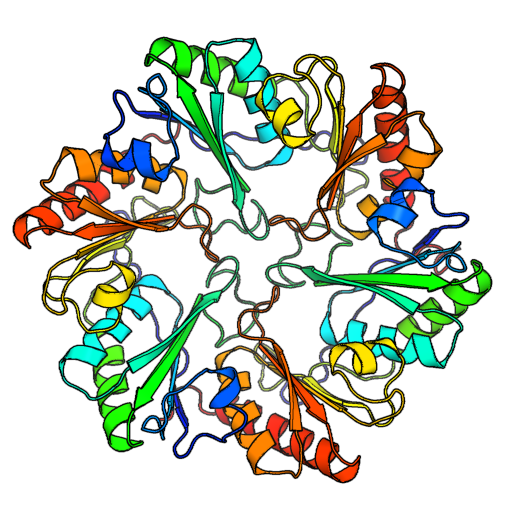B C 1
ATOM 2142 O O . ASP B 1 61 ? 129.440 11.841 104.047 1.00 13.83 61 ASP B O 1
ATOM 2147 N N . VAL B 1 62 ? 130.452 9.863 104.354 1.00 15.58 62 VAL B N 1
ATOM 2148 C CA . VAL B 1 62 ? 129.472 9.130 103.551 1.00 13.89 62 VAL B CA 1
ATOM 2149 C C . VAL B 1 62 ? 128.324 8.701 104.474 1.00 14.99 62 VAL B C 1
ATOM 2150 O O . VAL B 1 62 ? 128.528 7.904 105.406 1.00 16.53 62 VAL B O 1
ATOM 2154 N N . VAL B 1 63 ? 127.121 9.218 104.227 1.00 14.37 63 VAL B N 1
ATOM 2155 C CA . VAL B 1 63 ? 125.969 8.957 105.088 1.00 14.57 63 VAL B CA 1
ATOM 2156 C C . VAL B 1 63 ? 124.918 8.056 104.435 1.00 15.75 63 VAL B C 1
ATOM 2157 O O . VAL B 1 63 ? 123.990 7.605 105.112 1.00 17.44 63 VAL B O 1
ATOM 2161 N N . TYR B 1 64 ? 125.049 7.813 103.135 1.00 13.09 64 TYR B N 1
ATOM 2162 C CA . TYR B 1 64 ? 124.123 6.931 102.430 1.00 14.91 64 TYR B CA 1
ATOM 2163 C C . TYR B 1 64 ? 124.821 6.381 101.228 1.00 13.95 64 TYR B C 1
ATOM 2164 O O . TYR B 1 64 ? 125.525 7.093 100.539 1.00 13.12 64 TYR B O 1
ATOM 2173 N N . ALA B 1 65 ? 124.674 5.079 101.005 1.00 12.66 65 ALA B N 1
ATOM 2174 C CA . ALA B 1 65 ? 125.278 4.464 99.847 1.00 13.56 65 ALA B CA 1
ATOM 2175 C C . ALA B 1 65 ? 124.624 3.102 99.597 1.00 14.65 65 ALA B C 1
ATOM 2176 O O . ALA B 1 65 ? 124.747 2.198 100.404 1.00 16.91 65 ALA B O 1
ATOM 2178 N N . ARG B 1 66 ? 123.932 2.980 98.471 1.00 13.34 66 ARG B N 1
ATOM 2179 C CA . ARG B 1 66 ? 123.179 1.780 98.136 1.00 12.26 66 ARG B CA 1
ATOM 2180 C C . ARG B 1 66 ? 123.185 1.545 96.625 1.00 12.78 66 ARG B C 1
ATOM 2181 O O . ARG B 1 66 ? 123.257 2.487 95.835 1.00 11.66 66 ARG B O 1
ATOM 2189 N N . SER B 1 67 ? 123.127 0.263 96.256 1.00 13.26 67 SER B N 1
ATOM 2190 C CA . SER B 1 67 ? 123.091 -0.215 94.874 1.00 12.10 67 SER B CA 1
ATOM 2191 C C . SER B 1 67 ? 121.689 -0.492 94.415 1.00 11.53 67 SER B C 1
ATOM 2192 O O . SER B 1 67 ? 120.827 -0.792 95.230 1.00 11.72 67 SER B O 1
ATOM 2195 N N . MET B 1 68 ? 121.470 -0.430 93.101 1.00 10.98 68 MET B N 1
ATOM 2196 C CA . MET B 1 68 ? 120.157 -0.668 92.520 1.00 11.36 68 MET B CA 1
ATOM 2197 C C . MET B 1 68 ? 119.986 -2.096 92.024 1.00 11.58 68 MET B C 1
ATOM 2198 O O . MET B 1 68 ? 120.920 -2.672 91.479 1.00 11.47 68 MET B O 1
ATOM 2203 N N . TYR B 1 69 ? 118.776 -2.626 92.159 1.00 12.35 69 TYR B N 1
ATOM 2204 C CA . TYR B 1 69 ? 118.486 -3.981 91.719 1.00 12.49 69 TYR B CA 1
ATOM 2205 C C . TYR B 1 69 ? 118.677 -4.177 90.224 1.00 13.72 69 TYR B C 1
ATOM 2206 O O . TYR B 1 69 ? 118.135 -3.447 89.412 1.00 12.74 69 TYR B O 1
ATOM 2215 N N . ALA B 1 70 ? 119.485 -5.187 89.903 1.00 14.69 70 ALA B N 1
ATOM 2216 C CA . ALA B 1 70 ? 119.736 -5.663 88.543 1.00 14.31 70 ALA B CA 1
ATOM 2217 C C . ALA B 1 70 ? 120.671 -4.767 87.716 1.00 15.82 70 ALA B C 1
ATOM 2218 O O . ALA B 1 70 ? 120.835 -4.967 86.511 1.00 16.64 70 ALA B O 1
ATOM 2220 N N . GLY B 1 71 ? 121.310 -3.800 88.357 1.00 15.74 71 GLY B N 1
ATOM 2221 C CA . GLY B 1 71 ? 122.385 -3.058 87.707 1.00 17.24 71 GLY B CA 1
ATOM 2222 C C . GLY B 1 71 ? 121.985 -1.972 86.727 1.00 15.09 71 GLY B C 1
ATOM 2223 O O . GLY B 1 71 ? 120.814 -1.818 86.388 1.00 14.32 71 GLY B O 1
ATOM 2224 N N . ALA B 1 72 ? 122.980 -1.239 86.233 1.00 13.28 72 ALA B N 1
ATOM 2225 C CA . ALA B 1 72 ? 122.734 -0.030 85.459 1.00 13.58 72 ALA B CA 1
ATOM 2226 C C . ALA B 1 72 ? 122.105 -0.328 84.120 1.00 13.54 72 ALA B C 1
ATOM 2227 O O . ALA B 1 72 ? 121.307 0.462 83.622 1.00 13.85 72 ALA B O 1
ATOM 2229 N N . GLY B 1 73 ? 122.473 -1.463 83.538 1.00 16.61 73 GLY B N 1
ATOM 2230 C CA . GLY B 1 73 ? 121.947 -1.884 82.257 1.00 19.27 73 GLY B CA 1
ATOM 2231 C C . GLY B 1 73 ? 120.447 -2.107 82.287 1.00 18.50 73 GLY B C 1
ATOM 2232 O O . GLY B 1 73 ? 119.792 -2.077 81.241 1.00 20.53 73 GLY B O 1
ATOM 2233 N N . ASN B 1 74 ? 119.907 -2.307 83.485 1.00 15.29 74 ASN B N 1
ATOM 2234 C CA . ASN B 1 74 ? 118.472 -2.519 83.656 1.00 14.52 74 ASN B CA 1
ATOM 2235 C C . ASN B 1 74 ? 117.754 -1.353 84.331 1.00 14.53 74 ASN B C 1
ATOM 2236 O O . ASN B 1 74 ? 116.569 -1.469 84.680 1.00 14.60 74 ASN B O 1
ATOM 2241 N N . ALA B 1 75 ? 118.434 -0.210 84.477 1.00 15.11 75 ALA B N 1
ATOM 2242 C CA . ALA B 1 75 ? 117.760 0.982 85.000 1.00 15.82 75 ALA B CA 1
ATOM 2243 C C . ALA B 1 75 ? 116.564 1.363 84.139 1.00 17.36 75 ALA B C 1
ATOM 2244 O O . ALA B 1 75 ? 116.613 1.269 82.911 1.00 17.64 75 ALA B O 1
ATOM 2246 N N . SER B 1 76 ? 115.488 1.814 84.789 1.00 18.38 76 SER B N 1
ATOM 2247 C CA A SER B 1 76 ? 114.278 2.188 84.078 0.78 18.11 76 SER B CA 1
ATOM 2248 C CA B SER B 1 76 ? 114.265 2.179 84.098 0.22 18.52 76 SER B CA 1
ATOM 2249 C C . SER B 1 76 ? 114.160 3.692 83.910 1.00 17.44 76 SER B C 1
ATOM 2250 O O . SER B 1 76 ? 113.328 4.156 83.146 1.00 16.79 76 SER B O 1
ATOM 2255 N N . THR B 1 77 ? 114.988 4.429 84.636 1.00 14.96 77 THR B N 1
ATOM 2256 C CA . THR B 1 77 ? 115.042 5.869 84.523 1.00 15.02 77 THR B CA 1
ATOM 2257 C C . THR B 1 77 ? 116.476 6.356 84.310 1.00 14.66 77 THR B C 1
ATOM 2258 O O . THR B 1 77 ? 117.443 5.637 84.534 1.00 15.04 77 THR B O 1
ATOM 2262 N N . LYS B 1 78 ? 116.572 7.610 83.882 1.00 16.25 78 LYS B N 1
ATOM 2263 C CA . LYS B 1 78 ? 117.797 8.180 83.342 1.00 19.11 78 LYS B CA 1
ATOM 2264 C C . LYS B 1 78 ? 118.901 8.325 84.376 1.00 18.90 78 LYS B C 1
ATOM 2265 O O . LYS B 1 78 ? 120.072 8.065 84.070 1.00 20.29 78 LYS B O 1
ATOM 2271 N N . LEU B 1 79 ? 118.527 8.712 85.598 1.00 15.82 79 LEU B N 1
ATOM 2272 C CA . LEU B 1 79 ? 119.501 9.078 86.626 1.00 14.85 79 LEU B CA 1
ATOM 2273 C C . LEU B 1 79 ? 119.702 8.005 87.692 1.00 16.30 79 LEU B C 1
ATOM 2274 O O . LEU B 1 79 ? 120.518 8.168 88.575 1.00 18.42 79 LEU B O 1
ATOM 2279 N N . ALA B 1 80 ? 118.973 6.898 87.615 1.00 14.51 80 ALA B N 1
ATOM 2280 C CA . ALA B 1 80 ? 119.085 5.888 88.649 1.00 14.77 80 ALA B CA 1
ATOM 2281 C C . ALA B 1 80 ? 120.429 5.163 88.621 1.00 14.74 80 ALA B C 1
ATOM 2282 O O . ALA B 1 80 ? 120.997 4.855 89.677 1.00 14.61 80 ALA B O 1
ATOM 2284 N N . GLY B 1 81 ? 120.910 4.839 87.424 1.00 14.54 81 GLY B N 1
ATOM 2285 C CA . GLY B 1 81 ? 122.132 4.058 87.277 1.00 15.64 81 GLY B CA 1
ATOM 2286 C C . GLY B 1 81 ? 122.075 2.794 88.103 1.00 15.35 81 GLY B C 1
ATOM 2287 O O . GLY B 1 81 ? 121.076 2.032 88.061 1.00 14.73 81 GLY B O 1
ATOM 2288 N N . GLU B 1 82 ? 123.135 2.552 88.864 1.00 14.73 82 GLU B N 1
ATOM 2289 C CA . GLU B 1 82 ? 123.099 1.468 89.830 1.00 12.76 82 GLU B CA 1
ATOM 2290 C C . GLU B 1 82 ? 123.621 1.846 91.196 1.00 11.88 82 GLU B C 1
ATOM 2291 O O . GLU B 1 82 ? 123.884 0.981 92.012 1.00 10.87 82 GLU B O 1
ATOM 2297 N N . VAL B 1 83 ? 123.741 3.142 91.486 1.00 11.77 83 VAL B N 1
ATOM 2298 C CA . VAL B 1 83 ? 124.189 3.528 92.814 1.00 10.78 83 VAL B CA 1
ATOM 2299 C C . VAL B 1 83 ? 123.740 4.945 93.138 1.00 12.61 83 VAL B C 1
ATOM 2300 O O . VAL B 1 83 ? 123.688 5.784 92.250 1.00 12.82 83 VAL B O 1
ATOM 2304 N N . ILE B 1 84 ? 123.390 5.162 94.405 1.00 12.54 84 ILE B N 1
ATOM 2305 C CA . ILE B 1 84 ? 123.209 6.493 94.947 1.00 15.45 84 ILE B CA 1
ATOM 2306 C C . ILE B 1 84 ? 124.123 6.591 96.148 1.00 13.91 84 ILE B C 1
ATOM 2307 O O . ILE B 1 84 ? 124.176 5.682 96.982 1.00 13.59 84 ILE B O 1
ATOM 2312 N N . GLY B 1 85 ? 124.848 7.696 96.205 1.00 11.65 85 GLY B N 1
ATOM 2313 C CA . GLY B 1 85 ? 125.664 8.021 97.351 1.00 13.88 85 GLY B CA 1
ATOM 2314 C C . GLY B 1 85 ? 125.321 9.396 97.869 1.00 13.48 85 GLY B C 1
ATOM 2315 O O . GLY B 1 85 ? 124.922 10.260 97.091 1.00 13.62 85 GLY B O 1
ATOM 2316 N N . ILE B 1 86 ? 125.439 9.577 99.185 1.00 12.89 86 ILE B N 1
ATOM 2317 C CA . ILE B 1 86 ? 125.215 10.864 99.802 1.00 14.20 86 ILE B CA 1
ATOM 2318 C C . ILE B 1 86 ? 126.386 11.202 100.715 1.00 14.07 86 ILE B C 1
ATOM 2319 O O . ILE B 1 86 ? 126.711 10.462 101.646 1.00 13.96 86 ILE B O 1
ATOM 2324 N N . LEU B 1 87 ? 127.008 12.329 100.407 1.00 13.01 87 LEU B N 1
ATOM 2325 C CA . LEU B 1 87 ? 128.031 12.940 101.240 1.00 14.79 87 LEU B CA 1
ATOM 2326 C C . LEU B 1 87 ? 127.367 13.977 102.128 1.00 14.67 87 LEU B C 1
ATOM 2327 O O . LEU B 1 87 ? 126.415 14.631 101.712 1.00 15.75 87 LEU B O 1
ATOM 2332 N N . ALA B 1 88 ? 127.851 14.106 103.356 1.00 13.50 88 ALA B N 1
ATOM 2333 C CA . ALA B 1 88 ? 127.397 15.166 104.240 1.00 15.29 88 ALA B CA 1
ATOM 2334 C C . ALA B 1 88 ? 128.581 15.955 104.788 1.00 16.12 88 ALA B C 1
ATOM 2335 O O . ALA B 1 88 ? 129.649 15.397 105.066 1.00 17.12 88 ALA B O 1
ATOM 2337 N N . GLY B 1 89 ? 128.378 17.252 104.964 1.00 15.79 89 GLY B N 1
ATOM 2338 C CA . GLY B 1 89 ? 129.417 18.112 105.501 1.00 15.97 89 GLY B CA 1
ATOM 2339 C C . GLY B 1 89 ? 128.805 19.359 106.111 1.00 15.67 89 GLY B C 1
ATOM 2340 O O . GLY B 1 89 ? 127.600 19.575 106.038 1.00 16.99 89 GLY B O 1
ATOM 2341 N N . PRO B 1 90 ? 129.644 20.200 106.727 1.00 17.30 90 PRO B N 1
ATOM 2342 C CA . PRO B 1 90 ? 129.139 21.401 107.412 1.00 19.74 90 PRO B CA 1
ATOM 2343 C C . PRO B 1 90 ? 128.534 22.470 106.500 1.00 20.08 90 PRO B C 1
ATOM 2344 O O . PRO B 1 90 ? 127.649 23.184 106.965 1.00 22.41 90 PRO B O 1
ATOM 2348 N N . SER B 1 91 ? 128.945 22.561 105.238 1.00 18.41 91 SER B N 1
ATOM 2349 C CA . SER B 1 91 ? 128.380 23.548 104.315 1.00 19.49 91 SER B CA 1
ATOM 2350 C C . SER B 1 91 ? 128.524 23.063 102.886 1.00 17.27 91 SER B C 1
ATOM 2351 O O . SER B 1 91 ? 129.238 22.077 102.648 1.00 17.17 91 SER B O 1
ATOM 2354 N N . PRO B 1 92 ? 127.859 23.739 101.929 1.00 16.29 92 PRO B N 1
ATOM 2355 C CA . PRO B 1 92 ? 127.997 23.396 100.512 1.00 16.13 92 PRO B CA 1
ATOM 2356 C C . PRO B 1 92 ? 129.451 23.439 100.004 1.00 15.98 92 PRO B C 1
ATOM 2357 O O . PRO B 1 92 ? 129.763 22.708 99.060 1.00 15.97 92 PRO B O 1
ATOM 2361 N N . ALA B 1 93 ? 130.324 24.242 100.611 1.00 16.17 93 ALA B N 1
ATOM 2362 C CA . ALA B 1 93 ? 131.719 24.290 100.178 1.00 18.65 93 ALA B CA 1
ATOM 2363 C C . ALA B 1 93 ? 132.422 22.949 100.411 1.00 18.17 93 ALA B C 1
ATOM 2364 O O . ALA B 1 93 ? 133.087 22.442 99.502 1.00 17.94 93 ALA B O 1
ATOM 2366 N N . GLU B 1 94 ? 132.288 22.380 101.610 1.00 16.32 94 GLU B N 1
ATOM 2367 C CA . GLU B 1 94 ? 132.917 21.077 101.883 1.00 19.65 94 GLU B CA 1
ATOM 2368 C C . GLU B 1 94 ? 132.349 19.991 100.984 1.00 16.38 94 GLU B C 1
ATOM 2369 O O . GLU B 1 94 ? 133.086 19.177 100.403 1.00 15.03 94 GLU B O 1
ATOM 2375 N N . VAL B 1 95 ? 131.027 19.957 100.903 1.00 15.94 95 VAL B N 1
ATOM 2376 C CA . VAL B 1 95 ? 130.333 19.013 100.058 1.00 16.22 95 VAL B CA 1
ATOM 2377 C C . VAL B 1 95 ? 130.741 19.122 98.591 1.00 15.45 95 VAL B C 1
ATOM 2378 O O . VAL B 1 95 ? 130.899 18.103 97.920 1.00 13.92 95 VAL B O 1
ATOM 2382 N N . ARG B 1 96 ? 130.879 20.342 98.084 1.00 17.25 96 ARG B N 1
ATOM 2383 C CA . ARG B 1 96 ? 131.314 20.540 96.697 1.00 17.64 96 ARG B CA 1
ATOM 2384 C C . ARG B 1 96 ? 132.721 19.948 96.480 1.00 17.83 96 ARG B C 1
ATOM 2385 O O . ARG B 1 96 ? 132.977 19.275 95.478 1.00 16.93 96 ARG B O 1
ATOM 2393 N N . SER B 1 97 ? 133.615 20.183 97.427 1.00 17.77 97 SER B N 1
ATOM 2394 C CA . SER B 1 97 ? 134.959 19.586 97.357 1.00 17.81 97 SER B CA 1
ATOM 2395 C C . SER B 1 97 ? 134.905 18.061 97.322 1.00 18.03 97 SER B C 1
ATOM 2396 O O . SER B 1 97 ? 135.658 17.442 96.592 1.00 17.70 97 SER B O 1
ATOM 2399 N N . GLY B 1 98 ? 134.023 17.466 98.114 1.00 15.96 98 GLY B N 1
ATOM 2400 C CA . GLY B 1 98 ? 133.892 16.028 98.177 1.00 17.01 98 GLY B CA 1
ATOM 2401 C C . GLY B 1 98 ? 133.308 15.426 96.914 1.00 17.31 98 GLY B C 1
ATOM 2402 O O . GLY B 1 98 ? 133.726 14.355 96.459 1.00 15.74 98 GLY B O 1
ATOM 2403 N N . LEU B 1 99 ? 132.339 16.121 96.333 1.00 17.08 99 LEU B N 1
ATOM 2404 C CA . LEU B 1 99 ? 131.742 15.679 95.083 1.00 15.12 99 LEU B CA 1
ATOM 2405 C C . LEU B 1 99 ? 132.771 15.763 93.959 1.00 15.93 99 LEU B C 1
ATOM 2406 O O . LEU B 1 99 ? 132.895 14.828 93.152 1.00 17.55 99 LEU B O 1
ATOM 2411 N N . ASN B 1 100 ? 133.532 16.851 93.927 1.00 15.04 100 ASN B N 1
ATOM 2412 C CA . ASN B 1 100 ? 134.568 17.017 92.911 1.00 16.58 100 ASN B CA 1
ATOM 2413 C C . ASN B 1 100 ? 135.631 15.926 93.040 1.00 17.65 100 ASN B C 1
ATOM 2414 O O . ASN B 1 100 ? 136.084 15.362 92.035 1.00 18.01 100 ASN B O 1
ATOM 2419 N N . ALA B 1 101 ? 136.013 15.609 94.275 1.00 18.94 101 ALA B N 1
ATOM 2420 C CA . ALA B 1 101 ? 136.972 14.529 94.502 1.00 17.78 101 ALA B CA 1
ATOM 2421 C C . ALA B 1 101 ? 136.390 13.181 94.074 1.00 17.24 101 ALA B C 1
ATOM 2422 O O . ALA B 1 101 ? 137.109 12.339 93.544 1.00 17.45 101 ALA B O 1
ATOM 2424 N N . THR B 1 102 ? 135.098 12.978 94.292 1.00 15.90 102 THR B N 1
ATOM 2425 C CA . THR B 1 102 ? 134.439 11.740 93.890 1.00 17.37 102 THR B CA 1
ATOM 2426 C C . THR B 1 102 ? 134.466 11.619 92.364 1.00 18.11 102 THR B C 1
ATOM 2427 O O . THR B 1 102 ? 134.819 10.584 91.822 1.00 17.12 102 THR B O 1
ATOM 2431 N N . LEU B 1 103 ? 134.072 12.692 91.690 1.00 18.76 103 LEU B N 1
ATOM 2432 C CA . LEU B 1 103 ? 134.076 12.767 90.241 1.00 19.01 103 LEU B CA 1
ATOM 2433 C C . LEU B 1 103 ? 135.447 12.496 89.665 1.00 19.81 103 LEU B C 1
ATOM 2434 O O . LEU B 1 103 ? 135.578 11.756 88.697 1.00 21.65 103 LEU B O 1
ATOM 2439 N N . ASP B 1 104 ? 136.460 13.117 90.252 1.00 19.86 104 ASP B N 1
ATOM 2440 C CA . ASP B 1 104 ? 137.820 12.994 89.763 1.00 22.69 104 ASP B CA 1
ATOM 2441 C C . ASP B 1 104 ? 138.260 11.535 89.830 1.00 19.37 104 ASP B C 1
ATOM 2442 O O . ASP B 1 104 ? 138.872 11.022 88.897 1.00 21.85 104 ASP B O 1
ATOM 2447 N N . PHE B 1 105 ? 137.961 10.881 90.941 1.00 17.65 105 PHE B N 1
ATOM 2448 C CA . PHE B 1 105 ? 138.334 9.480 91.094 1.00 21.75 105 PHE B CA 1
ATOM 2449 C C . PHE B 1 105 ? 137.627 8.617 90.054 1.00 23.62 105 PHE B C 1
ATOM 2450 O O . PHE B 1 105 ? 138.239 7.735 89.448 1.00 23.50 105 PHE B O 1
ATOM 2458 N N . ILE B 1 106 ? 136.339 8.869 89.846 1.00 23.72 106 ILE B N 1
ATOM 2459 C CA . ILE B 1 106 ? 135.564 8.070 88.903 1.00 23.25 106 ILE B CA 1
ATOM 2460 C C . ILE B 1 106 ? 136.130 8.218 87.485 1.00 23.81 106 ILE B C 1
ATOM 2461 O O . ILE B 1 106 ? 136.009 7.297 86.681 1.00 24.58 106 ILE B O 1
ATOM 2466 N N . ASP B 1 107 ? 136.775 9.351 87.201 1.00 25.24 107 ASP B N 1
ATOM 2467 C CA . ASP B 1 107 ? 137.346 9.610 85.882 1.00 30.07 107 ASP B CA 1
ATOM 2468 C C . ASP B 1 107 ? 138.862 9.355 85.835 1.00 27.29 107 ASP B C 1
ATOM 2469 O O . ASP B 1 107 ? 139.524 9.713 84.860 1.00 27.83 107 ASP B O 1
ATOM 2474 N N . SER B 1 108 ? 139.408 8.727 86.874 1.00 26.82 108 SER B N 1
ATOM 2475 C CA . SER B 1 108 ? 140.863 8.564 87.010 1.00 27.51 108 SER B CA 1
ATOM 2476 C C . SER B 1 108 ? 141.471 7.380 86.237 1.00 28.51 108 SER B C 1
ATOM 2477 O O . SER B 1 108 ? 142.695 7.298 86.099 1.00 28.84 108 SER B O 1
ATOM 2480 N N . GLY B 1 109 ? 140.626 6.474 85.750 1.00 27.88 109 GLY B N 1
ATOM 2481 C CA . GLY B 1 109 ? 141.076 5.289 85.034 1.00 27.42 109 GLY B CA 1
ATOM 2482 C C . GLY B 1 109 ? 140.817 4.016 85.810 1.00 28.08 109 GLY B C 1
ATOM 2483 O O . GLY B 1 109 ? 140.953 2.907 85.288 1.00 32.08 109 GLY B O 1
ATOM 2484 N N . VAL B 1 110 ? 140.450 4.162 87.074 1.00 24.20 110 VAL B N 1
ATOM 2485 C CA . VAL B 1 110 ? 139.993 3.035 87.868 1.00 22.75 110 VAL B CA 1
ATOM 2486 C C . VAL B 1 110 ? 138.725 2.480 87.234 1.00 22.68 110 VAL B C 1
ATOM 2487 O O . VAL B 1 110 ? 137.978 3.205 86.566 1.00 23.92 110 VAL B O 1
ATOM 2491 N N . GLY B 1 111 ? 138.498 1.187 87.404 1.00 21.05 111 GLY B N 1
ATOM 2492 C CA . GLY B 1 111 ? 137.242 0.613 86.978 1.00 20.82 111 GLY B CA 1
ATOM 2493 C C . GLY B 1 111 ? 137.253 -0.899 86.975 1.00 19.78 111 GLY B C 1
ATOM 2494 O O . GLY B 1 111 ? 138.278 -1.524 87.269 1.00 17.34 111 GLY B O 1
ATOM 2495 N N . PHE B 1 112 ? 136.098 -1.476 86.662 1.00 18.68 112 PHE B N 1
ATOM 2496 C CA . PHE B 1 112 ? 136.007 -2.909 86.394 1.00 14.75 112 PHE B CA 1
ATOM 2497 C C . PHE B 1 112 ? 136.778 -3.233 85.129 1.00 16.12 112 PHE B C 1
ATOM 2498 O O . PHE B 1 112 ? 136.924 -2.403 84.235 1.00 18.29 112 PHE B O 1
ATOM 2506 N N . VAL B 1 113 ? 137.264 -4.458 85.056 1.00 16.21 113 VAL B N 1
ATOM 2507 C CA . VAL B 1 113 ? 138.065 -4.939 83.925 1.00 18.21 113 VAL B CA 1
ATOM 2508 C C . VAL B 1 113 ? 137.368 -6.093 83.207 1.00 15.70 113 VAL B C 1
ATOM 2509 O O . VAL B 1 113 ? 136.815 -6.984 83.833 1.00 15.67 113 VAL B O 1
ATOM 2513 N N . SER B 1 114 ? 137.393 -6.073 81.881 1.00 15.06 114 SER B N 1
ATOM 2514 C CA . SER B 1 114 ? 136.748 -7.112 81.106 1.00 15.58 114 SER B CA 1
ATOM 2515 C C . SER B 1 114 ? 137.580 -8.388 81.099 1.00 16.24 114 SER B C 1
ATOM 2516 O O . SER B 1 114 ? 138.817 -8.343 80.997 1.00 16.62 114 SER B O 1
ATOM 2519 N N . ALA B 1 115 ? 136.890 -9.519 81.193 1.00 15.40 115 ALA B N 1
ATOM 2520 C CA . ALA B 1 115 ? 137.530 -10.829 81.174 1.00 16.00 115 ALA B CA 1
ATOM 2521 C C . ALA B 1 115 ? 137.318 -11.540 79.846 1.00 17.36 115 ALA B C 1
ATOM 2522 O O . ALA B 1 115 ? 137.854 -12.616 79.637 1.00 19.40 115 ALA B O 1
ATOM 2524 N N . ASN B 1 116 ? 136.548 -10.951 78.936 1.00 19.17 116 ASN B N 1
ATOM 2525 C CA . ASN B 1 116 ? 136.369 -11.576 77.626 1.00 20.12 116 ASN B CA 1
ATOM 2526 C C . ASN B 1 116 ? 136.074 -10.605 76.485 1.00 22.82 116 ASN B C 1
ATOM 2527 O O . ASN B 1 116 ? 136.074 -9.377 76.666 1.00 23.22 116 ASN B O 1
ATOM 2532 N N . GLU B 1 117 ? 135.851 -11.189 75.307 1.00 25.43 117 GLU B N 1
ATOM 2533 C CA . GLU B 1 117 ? 135.691 -10.473 74.044 1.00 31.51 117 GLU B CA 1
ATOM 2534 C C . GLU B 1 117 ? 134.618 -9.389 74.058 1.00 25.19 117 GLU B C 1
ATOM 2535 O O . GLU B 1 117 ? 134.871 -8.271 73.594 1.00 23.04 117 GLU B O 1
ATOM 2541 N N . ASP B 1 118 ? 133.423 -9.718 74.556 1.00 24.13 118 ASP B N 1
ATOM 2542 C CA . ASP B 1 118 ? 132.305 -8.771 74.506 1.00 28.43 118 ASP B CA 1
ATOM 2543 C C . ASP B 1 118 ? 132.047 -8.107 75.847 1.00 24.24 118 ASP B C 1
ATOM 2544 O O . ASP B 1 118 ? 131.015 -7.442 76.033 1.00 23.74 118 ASP B O 1
ATOM 2549 N N . ASP B 1 119 ? 133.001 -8.242 76.762 1.00 22.03 119 ASP B N 1
ATOM 2550 C CA . ASP B 1 119 ? 132.930 -7.576 78.054 1.00 21.59 119 ASP B CA 1
ATOM 2551 C C . ASP B 1 119 ? 131.679 -7.998 78.830 1.00 21.26 119 ASP B C 1
ATOM 2552 O O . ASP B 1 119 ? 131.110 -7.191 79.575 1.00 22.95 119 ASP B O 1
ATOM 2557 N N . SER B 1 120 ? 131.274 -9.257 78.663 1.00 22.17 120 SER B N 1
ATOM 2558 C CA . SER B 1 120 ? 130.115 -9.808 79.367 1.00 23.12 120 SER B CA 1
ATOM 2559 C C . SER B 1 120 ? 130.515 -10.566 80.641 1.00 22.40 120 SER B C 1
ATOM 2560 O O . SER B 1 120 ? 129.658 -11.071 81.373 1.00 22.12 120 SER B O 1
ATOM 2563 N N . ILE B 1 121 ? 131.816 -10.684 80.883 1.00 19.26 121 ILE B N 1
ATOM 2564 C CA . ILE B 1 121 ? 132.299 -11.026 82.216 1.00 17.38 121 ILE B CA 1
ATOM 2565 C C . ILE B 1 121 ? 133.268 -9.908 82.600 1.00 16.33 121 ILE B C 1
ATOM 2566 O O . ILE B 1 121 ? 134.076 -9.484 81.780 1.00 16.62 121 ILE B O 1
ATOM 2571 N N . CYS B 1 122 ? 133.153 -9.395 83.821 1.00 16.57 122 CYS B N 1
ATOM 2572 C CA . CYS B 1 122 ? 134.040 -8.339 84.285 1.00 18.04 122 CYS B CA 1
ATOM 2573 C C . CYS B 1 122 ? 134.236 -8.441 85.786 1.00 18.21 122 CYS B C 1
ATOM 2574 O O . CYS B 1 122 ? 133.457 -9.109 86.470 1.00 19.91 122 CYS B O 1
ATOM 2577 N N . TYR B 1 123 ? 135.283 -7.808 86.295 1.00 16.51 123 TYR B N 1
ATOM 2578 C CA . TYR B 1 123 ? 135.572 -7.873 87.715 1.00 16.99 123 TYR B CA 1
ATOM 2579 C C . TYR B 1 123 ? 136.243 -6.590 88.198 1.00 15.18 123 TYR B C 1
ATOM 2580 O O . TYR B 1 123 ? 136.713 -5.780 87.422 1.00 15.07 123 TYR B O 1
ATOM 2589 N N . TYR B 1 124 ? 136.262 -6.434 89.507 1.00 13.94 124 TYR B N 1
ATOM 2590 C CA . TYR B 1 124 ? 136.924 -5.325 90.176 1.00 14.45 124 TYR B CA 1
ATOM 2591 C C . TYR B 1 124 ? 137.958 -5.929 91.085 1.00 15.01 124 TYR B C 1
ATOM 2592 O O . TYR B 1 124 ? 137.623 -6.782 91.911 1.00 15.53 124 TYR B O 1
ATOM 2601 N N . ALA B 1 125 ? 139.206 -5.523 90.914 1.00 15.85 125 ALA B N 1
ATOM 2602 C CA . ALA B 1 125 ? 140.270 -5.967 91.792 1.00 16.58 125 ALA B CA 1
ATOM 2603 C C . ALA B 1 125 ? 141.136 -4.767 92.148 1.00 16.79 125 ALA B C 1
ATOM 2604 O O . ALA B 1 125 ? 142.202 -4.575 91.608 1.00 19.04 125 ALA B O 1
ATOM 2606 N N . GLN B 1 126 ? 140.634 -3.964 93.068 1.00 16.19 126 GLN B N 1
ATOM 2607 C CA . GLN B 1 126 ? 141.176 -2.649 93.343 1.00 16.68 126 GLN B CA 1
ATOM 2608 C C . GLN B 1 126 ? 141.890 -2.687 94.681 1.00 16.05 126 GLN B C 1
ATOM 2609 O O . GLN B 1 126 ? 141.273 -2.996 95.698 1.00 14.71 126 GLN B O 1
ATOM 2615 N N . CYS B 1 127 ? 143.183 -2.381 94.668 1.00 17.36 127 CYS B N 1
ATOM 2616 C CA . CYS B 1 127 ? 143.959 -2.244 95.892 1.00 19.35 127 CYS B CA 1
ATOM 2617 C C . CYS B 1 127 ? 143.862 -0.813 96.382 1.00 20.56 127 CYS B C 1
ATOM 2618 O O . CYS B 1 127 ? 144.359 0.102 95.740 1.00 24.28 127 CYS B O 1
ATOM 2621 N N . VAL B 1 128 ? 143.193 -0.631 97.510 1.00 19.04 128 VAL B N 1
ATOM 2622 C CA . VAL B 1 128 ? 143.053 0.670 98.121 1.00 19.62 128 VAL B CA 1
ATOM 2623 C C . VAL B 1 128 ? 144.202 0.794 99.107 1.00 19.81 128 VAL B C 1
ATOM 2624 O O . VAL B 1 128 ? 144.205 0.130 100.130 1.00 19.98 128 VAL B O 1
ATOM 2628 N N . SER B 1 129 ? 145.184 1.644 98.810 1.00 19.93 129 SER B N 1
ATOM 2629 C CA . SER B 1 129 ? 146.393 1.621 99.619 1.00 21.98 129 SER B CA 1
ATOM 2630 C C . SER B 1 129 ? 146.162 2.317 100.967 1.00 20.45 129 SER B C 1
ATOM 2631 O O . SER B 1 129 ? 146.792 1.973 101.966 1.00 20.29 129 SER B O 1
ATOM 2634 N N . ARG B 1 130 ? 145.225 3.267 100.997 1.00 19.22 130 ARG B N 1
ATOM 2635 C CA . ARG B 1 130 ? 144.901 3.999 102.202 1.00 20.21 130 ARG B CA 1
ATOM 2636 C C . ARG B 1 130 ? 143.405 4.324 102.215 1.00 16.35 130 ARG B C 1
ATOM 2637 O O . ARG B 1 130 ? 142.938 5.213 101.499 1.00 15.28 130 ARG B O 1
ATOM 2645 N N . THR B 1 131 ? 142.646 3.590 103.015 1.00 15.16 131 THR B N 1
ATOM 2646 C CA . THR B 1 131 ? 141.218 3.844 103.107 1.00 15.26 131 THR B CA 1
ATOM 2647 C C . THR B 1 131 ? 140.883 5.208 103.704 1.00 15.83 131 THR B C 1
ATOM 2648 O O . THR B 1 131 ? 141.597 5.745 104.558 1.00 14.62 131 THR B O 1
ATOM 2652 N N . GLY B 1 132 ? 139.784 5.774 103.233 1.00 18.32 132 GLY B N 1
ATOM 2653 C CA . GLY B 1 132 ? 139.167 6.898 103.920 1.00 17.46 132 GLY B CA 1
ATOM 2654 C C . GLY B 1 132 ? 138.279 6.419 105.066 1.00 17.97 132 GLY B C 1
ATOM 2655 O O . GLY B 1 132 ? 138.477 5.321 105.582 1.00 18.08 132 GLY B O 1
ATOM 2656 N N . SER B 1 133 ? 137.273 7.211 105.443 1.00 15.17 133 SER B N 1
ATOM 2657 C CA . SER B 1 133 ? 136.460 6.906 106.618 1.00 15.84 133 SER B CA 1
ATOM 2658 C C . SER B 1 133 ? 135.290 5.965 106.305 1.00 15.14 133 SER B C 1
ATOM 2659 O O . SER B 1 133 ? 134.715 5.371 107.219 1.00 17.69 133 SER B O 1
ATOM 2662 N N . TYR B 1 134 ? 134.943 5.820 105.031 1.00 14.00 134 TYR B N 1
ATOM 2663 C CA . TYR B 1 134 ? 133.787 5.027 104.630 1.00 15.16 134 TYR B CA 1
ATOM 2664 C C . TYR B 1 134 ? 134.136 3.526 104.488 1.00 15.67 134 TYR B C 1
ATOM 2665 O O . TYR B 1 134 ? 133.505 2.679 105.135 1.00 15.15 134 TYR B O 1
ATOM 2674 N N . LEU B 1 135 ? 135.141 3.194 103.674 1.00 15.93 135 LEU B N 1
ATOM 2675 C CA . LEU B 1 135 ? 135.463 1.784 103.462 1.00 14.60 135 LEU B CA 1
ATOM 2676 C C . LEU B 1 135 ? 136.108 1.234 104.713 1.00 15.30 135 LEU B C 1
ATOM 2677 O O . LEU B 1 135 ? 135.899 0.080 105.044 1.00 15.98 135 LEU B O 1
ATOM 2682 N N . SER B 1 136 ? 136.855 2.051 105.450 1.00 16.39 136 SER B N 1
ATOM 2683 C CA . SER B 1 136 ? 137.429 1.568 106.698 1.00 15.85 136 SER B CA 1
ATOM 2684 C C . SER B 1 136 ? 136.320 1.217 107.706 1.00 15.50 136 SER B C 1
ATOM 2685 O O . SER B 1 136 ? 136.381 0.174 108.349 1.00 17.37 136 SER B O 1
ATOM 2688 N N . LYS B 1 137 ? 135.278 2.035 107.812 1.00 14.96 137 LYS B N 1
ATOM 2689 C CA . LYS B 1 137 ? 134.174 1.700 108.698 1.00 16.62 137 LYS B CA 1
ATOM 2690 C C . LYS B 1 137 ? 133.438 0.449 108.217 1.00 15.11 137 LYS B C 1
ATOM 2691 O O . LYS B 1 137 ? 133.047 -0.385 109.018 1.00 14.89 137 LYS B O 1
ATOM 2697 N N . THR B 1 138 ? 133.250 0.332 106.905 1.00 16.99 138 THR B N 1
ATOM 2698 C CA . THR B 1 138 ? 132.562 -0.799 106.305 1.00 16.33 138 THR B CA 1
ATOM 2699 C C . THR B 1 138 ? 133.306 -2.102 106.597 1.00 16.39 138 THR B C 1
ATOM 2700 O O . THR B 1 138 ? 132.691 -3.120 106.912 1.00 17.66 138 THR B O 1
ATOM 2704 N N . ALA B 1 139 ? 134.629 -2.055 106.505 1.00 14.41 139 ALA B N 1
ATOM 2705 C CA . ALA B 1 139 ? 135.464 -3.226 106.732 1.00 14.59 139 ALA B CA 1
ATOM 2706 C C . ALA B 1 139 ? 135.774 -3.465 108.215 1.00 17.28 139 ALA B C 1
ATOM 2707 O O . ALA B 1 139 ? 136.211 -4.545 108.591 1.00 19.22 139 ALA B O 1
ATOM 2709 N N . GLY B 1 140 ? 135.547 -2.459 109.055 1.00 18.90 140 GLY B N 1
ATOM 2710 C CA . GLY B 1 140 ? 135.880 -2.531 110.467 1.00 20.20 140 GLY B CA 1
ATOM 2711 C C . GLY B 1 140 ? 137.377 -2.478 110.734 1.00 19.79 140 GLY B C 1
ATOM 2712 O O . GLY B 1 140 ? 137.882 -3.158 111.631 1.00 22.42 140 GLY B O 1
ATOM 2713 N N . ILE B 1 141 ? 138.082 -1.677 109.944 1.00 16.86 141 ILE B N 1
ATOM 2714 C CA . ILE B 1 141 ? 139.519 -1.502 110.100 1.00 15.52 141 ILE B CA 1
ATOM 2715 C C . ILE B 1 141 ? 139.839 -0.041 110.392 1.00 17.09 141 ILE B C 1
ATOM 2716 O O . ILE B 1 141 ? 139.022 0.844 110.160 1.00 16.65 141 ILE B O 1
ATOM 2721 N N . ARG B 1 142 ? 141.029 0.201 110.916 1.00 18.02 142 ARG B N 1
ATOM 2722 C CA . ARG B 1 142 ? 141.428 1.564 111.190 1.00 19.17 142 ARG B CA 1
ATOM 2723 C C . ARG B 1 142 ? 141.449 2.386 109.904 1.00 18.29 142 ARG B C 1
ATOM 2724 O O . ARG B 1 142 ? 141.888 1.915 108.851 1.00 17.97 142 ARG B O 1
ATOM 2732 N N . GLU B 1 143 ? 140.937 3.613 109.979 1.00 19.02 143 GLU B N 1
ATOM 2733 C CA . GLU B 1 143 ? 141.058 4.505 108.842 1.00 17.91 143 GLU B CA 1
ATOM 2734 C C . GLU B 1 143 ? 142.537 4.578 108.417 1.00 19.28 143 GLU B C 1
ATOM 2735 O O . GLU B 1 143 ? 143.439 4.703 109.259 1.00 19.92 143 GLU B O 1
ATOM 2741 N N . GLY B 1 144 ? 142.775 4.438 107.116 1.00 19.30 144 GLY B N 1
ATOM 2742 C CA . GLY B 1 144 ? 144.110 4.583 106.564 1.00 19.62 144 GLY B CA 1
ATOM 2743 C C . GLY B 1 144 ? 144.741 3.255 106.215 1.00 19.25 144 GLY B C 1
ATOM 2744 O O . GLY B 1 144 ? 145.757 3.197 105.520 1.00 20.39 144 GLY B O 1
ATOM 2745 N N . GLU B 1 145 ? 144.159 2.177 106.725 1.00 17.36 145 GLU B N 1
ATOM 2746 C CA . GLU B 1 145 ? 144.650 0.833 106.419 1.00 18.62 145 GLU B CA 1
ATOM 2747 C C . GLU B 1 145 ? 144.311 0.473 104.983 1.00 16.24 145 GLU B C 1
ATOM 2748 O O . GLU B 1 145 ? 143.423 1.061 104.381 1.00 15.25 145 GLU B O 1
ATOM 2754 N N . ALA B 1 146 ? 145.032 -0.501 104.447 1.00 17.76 146 ALA B N 1
ATOM 2755 C CA . ALA B 1 146 ? 144.823 -0.958 103.079 1.00 17.81 146 ALA B CA 1
ATOM 2756 C C . ALA B 1 146 ? 143.684 -1.972 102.995 1.00 17.32 146 ALA B C 1
ATOM 2757 O O . ALA B 1 146 ? 143.360 -2.616 103.977 1.00 17.81 146 ALA B O 1
ATOM 2759 N N . LEU B 1 147 ? 143.101 -2.083 101.800 1.00 13.84 147 LEU B N 1
ATOM 2760 C CA . LEU B 1 147 ? 142.066 -3.043 101.473 1.00 14.53 147 LEU B CA 1
ATOM 2761 C C . LEU B 1 147 ? 142.290 -3.560 100.092 1.00 15.38 147 LEU B C 1
ATOM 2762 O O . LEU B 1 147 ? 142.758 -2.826 99.213 1.00 18.08 147 LEU B O 1
ATOM 2767 N N . ALA B 1 148 ? 141.966 -4.829 99.909 1.00 15.10 148 ALA B N 1
ATOM 2768 C CA . ALA B 1 148 ? 141.671 -5.366 98.597 1.00 15.29 148 ALA B CA 1
ATOM 2769 C C . ALA B 1 148 ? 140.142 -5.358 98.421 1.00 14.78 148 ALA B C 1
ATOM 2770 O O . ALA B 1 148 ? 139.421 -5.970 99.211 1.00 13.80 148 ALA B O 1
ATOM 2772 N N . TYR B 1 149 ? 139.671 -4.640 97.396 1.00 13.39 149 TYR B N 1
ATOM 2773 C CA . TYR B 1 149 ? 138.250 -4.500 97.079 1.00 12.86 149 TYR B CA 1
ATOM 2774 C C . TYR B 1 149 ? 137.994 -5.347 95.872 1.00 13.40 149 TYR B C 1
ATOM 2775 O O . TYR B 1 149 ? 138.356 -4.965 94.761 1.00 14.38 149 TYR B O 1
ATOM 2784 N N . LEU B 1 150 ? 137.399 -6.506 96.112 1.00 12.70 150 LEU B N 1
ATOM 2785 C CA . LEU B 1 150 ? 137.254 -7.539 95.105 1.00 13.37 150 LEU B CA 1
ATOM 2786 C C . LEU B 1 150 ? 135.789 -7.827 94.787 1.00 13.13 150 LEU B C 1
ATOM 2787 O O . LEU B 1 150 ? 135.024 -8.155 95.674 1.00 15.11 150 LEU B O 1
ATOM 2792 N N . VAL B 1 151 ? 135.416 -7.751 93.515 1.00 12.73 151 VAL B N 1
ATOM 2793 C CA . VAL B 1 151 ? 134.049 -7.957 93.087 1.00 12.79 151 VAL B CA 1
ATOM 2794 C C . VAL B 1 151 ? 134.037 -8.676 91.758 1.00 14.45 151 VAL B C 1
ATOM 2795 O O . VAL B 1 151 ? 134.793 -8.334 90.863 1.00 15.00 151 VAL B O 1
ATOM 2799 N N . ALA B 1 152 ? 133.175 -9.675 91.632 1.00 13.11 152 ALA B N 1
ATOM 2800 C CA . ALA B 1 152 ? 132.989 -10.371 90.363 1.00 13.06 152 ALA B CA 1
ATOM 2801 C C . ALA B 1 152 ? 131.587 -11.002 90.369 1.00 12.07 152 ALA B C 1
ATOM 2802 O O . ALA B 1 152 ? 130.915 -10.974 91.384 1.00 12.15 152 ALA B O 1
ATOM 2804 N N . PRO B 1 153 ? 131.132 -11.554 89.237 1.00 11.97 153 PRO B N 1
ATOM 2805 C CA . PRO B 1 153 ? 129.830 -12.223 89.291 1.00 13.13 153 PRO B CA 1
ATOM 2806 C C . PRO B 1 153 ? 129.892 -13.434 90.225 1.00 15.02 153 PRO B C 1
ATOM 2807 O O . PRO B 1 153 ? 131.002 -13.860 90.565 1.00 13.06 153 PRO B O 1
ATOM 2811 N N . PRO B 1 154 ? 128.728 -13.990 90.610 1.00 16.87 154 PRO B N 1
ATOM 2812 C CA . PRO B 1 154 ? 128.644 -14.857 91.790 1.00 16.24 154 PRO B CA 1
ATOM 2813 C C . PRO B 1 154 ? 129.625 -16.038 91.801 1.00 15.44 154 PRO B C 1
ATOM 2814 O O . PRO B 1 154 ? 130.365 -16.169 92.759 1.00 16.10 154 PRO B O 1
ATOM 2818 N N . LEU B 1 155 ? 129.637 -16.878 90.782 1.00 14.19 155 LEU B N 1
ATOM 2819 C CA . LEU B 1 155 ? 130.489 -18.061 90.865 1.00 15.32 155 LEU B CA 1
ATOM 2820 C C . LEU B 1 155 ? 131.968 -17.691 90.741 1.00 15.55 155 LEU B C 1
ATOM 2821 O O . LEU B 1 155 ? 132.800 -18.214 91.482 1.00 16.27 155 LEU B O 1
ATOM 2826 N N . GLU B 1 156 ? 132.284 -16.767 89.828 1.00 14.92 156 GLU B N 1
ATOM 2827 C CA . GLU B 1 156 ? 133.636 -16.265 89.661 1.00 18.32 156 GLU B CA 1
ATOM 2828 C C . GLU B 1 156 ? 134.170 -15.720 90.976 1.00 17.42 156 GLU B C 1
ATOM 2829 O O . GLU B 1 156 ? 135.314 -15.991 91.347 1.00 17.31 156 GLU B O 1
ATOM 2835 N N . ALA B 1 157 ? 133.332 -14.971 91.681 1.00 16.78 157 ALA B N 1
ATOM 2836 C CA . ALA B 1 157 ? 133.745 -14.310 92.924 1.00 15.17 157 ALA B CA 1
ATOM 2837 C C . ALA B 1 157 ? 134.031 -15.315 94.028 1.00 14.46 157 ALA B C 1
ATOM 2838 O O . ALA B 1 157 ? 135.012 -15.179 94.747 1.00 15.03 157 ALA B O 1
ATOM 2840 N N . MET B 1 158 ? 133.168 -16.315 94.185 1.00 13.50 158 MET B N 1
ATOM 2841 C CA . MET B 1 158 ? 133.381 -17.317 95.221 1.00 15.28 158 MET B CA 1
ATOM 2842 C C . MET B 1 158 ? 134.685 -18.084 94.971 1.00 14.86 158 MET B C 1
ATOM 2843 O O . MET B 1 158 ? 135.482 -18.278 95.877 1.00 14.54 158 MET B O 1
ATOM 2848 N N . TYR B 1 159 ? 134.897 -18.498 93.734 1.00 15.92 159 TYR B N 1
ATOM 2849 C CA . TYR B 1 159 ? 136.088 -19.261 93.362 1.00 17.52 159 TYR B CA 1
ATOM 2850 C C . TYR B 1 159 ? 137.348 -18.391 93.547 1.00 15.92 159 TYR B C 1
ATOM 2851 O O . TYR B 1 159 ? 138.349 -18.811 94.124 1.00 15.62 159 TYR B O 1
ATOM 2860 N N . ALA B 1 160 ? 137.264 -17.149 93.081 1.00 13.34 160 ALA B N 1
ATOM 2861 C CA . ALA B 1 160 ? 138.393 -16.247 93.087 1.00 13.05 160 ALA B CA 1
ATOM 2862 C C . ALA B 1 160 ? 138.700 -15.706 94.482 1.00 13.95 160 ALA B C 1
ATOM 2863 O O . ALA B 1 160 ? 139.853 -15.425 94.771 1.00 13.06 160 ALA B O 1
ATOM 2865 N N . LEU B 1 161 ? 137.684 -15.543 95.333 1.00 16.58 161 LEU B N 1
ATOM 2866 C CA . LEU B 1 161 ? 137.925 -15.114 96.716 1.00 17.94 161 LEU B CA 1
ATOM 2867 C C . LEU B 1 161 ? 138.726 -16.190 97.446 1.00 16.00 161 LEU B C 1
ATOM 2868 O O . LEU B 1 161 ? 139.678 -15.907 98.183 1.00 15.22 161 LEU B O 1
ATOM 2873 N N . ASP B 1 162 ? 138.357 -17.443 97.220 1.00 15.39 162 ASP B N 1
ATOM 2874 C CA . ASP B 1 162 ? 139.092 -18.528 97.829 1.00 17.91 162 ASP B CA 1
ATOM 2875 C C . ASP B 1 162 ? 140.561 -18.490 97.391 1.00 17.72 162 ASP B C 1
ATOM 2876 O O . ASP B 1 162 ? 141.467 -18.643 98.212 1.00 18.62 162 ASP B O 1
ATOM 2881 N N . ALA B 1 163 ? 140.802 -18.257 96.106 1.00 16.53 163 ALA B N 1
ATOM 2882 C CA . ALA B 1 163 ? 142.173 -18.160 95.617 1.00 17.35 163 ALA B CA 1
ATOM 2883 C C . ALA B 1 163 ? 142.886 -16.995 96.267 1.00 17.42 163 ALA B C 1
ATOM 2884 O O . ALA B 1 163 ? 144.042 -17.133 96.632 1.00 19.25 163 ALA B O 1
ATOM 2886 N N . ALA B 1 164 ? 142.191 -15.868 96.420 1.00 13.81 164 ALA B N 1
ATOM 2887 C CA . ALA B 1 164 ? 142.818 -14.660 96.931 1.00 16.21 164 ALA B CA 1
ATOM 2888 C C . ALA B 1 164 ? 143.225 -14.865 98.381 1.00 17.43 164 ALA B C 1
ATOM 2889 O O . ALA B 1 164 ? 144.299 -14.432 98.786 1.00 17.01 164 ALA B O 1
ATOM 2891 N N . LEU B 1 165 ? 142.362 -15.534 99.147 1.00 17.97 165 LEU B N 1
ATOM 2892 C CA . LEU B 1 165 ? 142.616 -15.783 100.566 1.00 17.60 165 LEU B CA 1
ATOM 2893 C C . LEU B 1 165 ? 143.805 -16.719 100.749 1.00 19.58 165 LEU B C 1
ATOM 2894 O O . LEU B 1 165 ? 144.586 -16.597 101.700 1.00 22.96 165 LEU B O 1
ATOM 2899 N N . LYS B 1 166 ? 143.956 -17.647 99.825 1.00 18.72 166 LYS B N 1
ATOM 2900 C CA . LYS B 1 166 ? 145.062 -18.589 99.910 1.00 19.42 166 LYS B CA 1
ATOM 2901 C C . LYS B 1 166 ? 146.395 -17.993 99.463 1.00 20.30 166 LYS B C 1
ATOM 2902 O O . LYS B 1 166 ? 147.458 -18.502 99.810 1.00 21.24 166 LYS B O 1
ATOM 2908 N N . ALA B 1 167 ? 146.340 -16.920 98.691 1.00 21.56 167 ALA B N 1
ATOM 2909 C CA . ALA B 1 167 ? 147.548 -16.377 98.067 1.00 24.04 167 ALA B CA 1
ATOM 2910 C C . ALA B 1 167 ? 148.265 -15.329 98.904 1.00 22.85 167 ALA B C 1
ATOM 2911 O O . ALA B 1 167 ? 149.413 -15.001 98.614 1.00 21.38 167 ALA B O 1
ATOM 2913 N N . ALA B 1 168 ? 147.607 -14.809 99.934 1.00 22.57 168 ALA B N 1
ATOM 2914 C CA . ALA B 1 168 ? 148.140 -13.666 100.670 1.00 23.27 168 ALA B CA 1
ATOM 2915 C C . ALA B 1 168 ? 147.798 -13.718 102.158 1.00 20.75 168 ALA B C 1
ATOM 2916 O O . ALA B 1 168 ? 146.861 -14.407 102.561 1.00 18.35 168 ALA B O 1
ATOM 2918 N N . ASP B 1 169 ? 148.567 -12.998 102.971 1.00 21.90 169 ASP B N 1
ATOM 2919 C CA . ASP B 1 169 ? 148.308 -12.908 104.405 1.00 23.17 169 ASP B CA 1
ATOM 2920 C C . ASP B 1 169 ? 147.270 -11.821 104.619 1.00 19.83 169 ASP B C 1
ATOM 2921 O O . ASP B 1 169 ? 147.594 -10.712 105.060 1.00 18.43 169 ASP B O 1
ATOM 2926 N N . VAL B 1 170 ? 146.027 -12.137 104.268 1.00 17.12 170 VAL B N 1
ATOM 2927 C CA . VAL B 1 170 ? 144.925 -11.191 104.373 1.00 17.60 170 VAL B CA 1
ATOM 2928 C C . VAL B 1 170 ? 143.796 -11.754 105.226 1.00 20.16 170 VAL B C 1
ATOM 2929 O O . VAL B 1 170 ? 143.665 -12.972 105.365 1.00 21.94 170 VAL B O 1
ATOM 2933 N N . GLU B 1 171 ? 142.977 -10.857 105.774 1.00 22.22 171 GLU B N 1
ATOM 2934 C CA . GLU B 1 171 ? 141.795 -11.217 106.552 1.00 27.60 171 GLU B CA 1
ATOM 2935 C C . GLU B 1 171 ? 140.551 -10.792 105.793 1.00 20.63 171 GLU B C 1
ATOM 2936 O O . GLU B 1 171 ? 140.559 -9.778 105.092 1.00 18.96 171 GLU B O 1
ATOM 2942 N N . MET B 1 172 ? 139.489 -11.563 105.957 1.00 18.25 172 MET B N 1
ATOM 2943 C CA . MET B 1 172 ? 138.207 -11.285 105.339 1.00 21.10 172 MET B CA 1
ATOM 2944 C C . MET B 1 172 ? 137.438 -10.325 106.242 1.00 21.49 172 MET B C 1
ATOM 2945 O O . MET B 1 172 ? 137.062 -10.698 107.347 1.00 26.74 172 MET B O 1
ATOM 2950 N N . CYS B 1 173 ? 137.209 -9.098 105.790 1.00 17.06 173 CYS B N 1
ATOM 2951 C CA . CYS B 1 173 ? 136.578 -8.094 106.623 1.00 16.21 173 CYS B CA 1
ATOM 2952 C C . CYS B 1 173 ? 135.086 -8.029 106.395 1.00 18.28 173 CYS B C 1
ATOM 2953 O O . CYS B 1 173 ? 134.312 -7.960 107.339 1.00 20.22 173 CYS B O 1
ATOM 2956 N N . GLU B 1 174 ? 134.703 -8.021 105.127 1.00 17.90 174 GLU B N 1
ATOM 2957 C CA . GLU B 1 174 ? 133.309 -7.963 104.754 1.00 19.36 174 GLU B CA 1
ATOM 2958 C C . GLU B 1 174 ? 133.108 -8.834 103.521 1.00 17.30 174 GLU B C 1
ATOM 2959 O O . GLU B 1 174 ? 133.910 -8.803 102.597 1.00 17.11 174 GLU B O 1
ATOM 2965 N N . PHE B 1 175 ? 132.066 -9.652 103.582 1.00 16.50 175 PHE B N 1
ATOM 2966 C CA . PHE B 1 175 ? 131.645 -10.538 102.500 1.00 17.79 175 PHE B CA 1
ATOM 2967 C C . PHE B 1 175 ? 130.372 -10.013 101.869 1.00 20.90 175 PHE B C 1
ATOM 2968 O O . PHE B 1 175 ? 129.362 -9.872 102.555 1.00 24.34 175 PHE B O 1
ATOM 2976 N N . PHE B 1 176 ? 130.421 -9.701 100.580 1.00 20.29 176 PHE B N 1
ATOM 2977 C CA . PHE B 1 176 ? 129.225 -9.335 99.840 1.00 18.45 176 PHE B CA 1
ATOM 2978 C C . PHE B 1 176 ? 128.655 -10.619 99.230 1.00 18.16 176 PHE B C 1
ATOM 2979 O O . PHE B 1 176 ? 129.093 -11.051 98.155 1.00 18.12 176 PHE B O 1
ATOM 2987 N N . ALA B 1 177 ? 127.711 -11.243 99.931 1.00 18.74 177 ALA B N 1
ATOM 2988 C CA . ALA B 1 177 ? 127.173 -12.545 99.534 1.00 18.75 177 ALA B CA 1
ATOM 2989 C C . ALA B 1 177 ? 126.302 -12.421 98.289 1.00 18.21 177 ALA B C 1
ATOM 2990 O O . ALA B 1 177 ? 125.474 -11.515 98.190 1.00 17.47 177 ALA B O 1
ATOM 2992 N N . PRO B 1 178 ? 126.470 -13.350 97.336 1.00 16.72 178 PRO B N 1
ATOM 2993 C CA . PRO B 1 178 ? 125.680 -13.270 96.102 1.00 16.85 178 PRO B CA 1
ATOM 2994 C C . PRO B 1 178 ? 124.218 -13.639 96.313 1.00 15.96 178 PRO B C 1
ATOM 2995 O O . PRO B 1 178 ? 123.938 -14.644 96.967 1.00 14.66 178 PRO B O 1
ATOM 2999 N N . PRO B 1 179 ? 123.281 -12.866 95.742 1.00 14.57 179 PRO B N 1
ATOM 3000 C CA . PRO B 1 179 ? 123.495 -11.652 94.954 1.00 13.70 179 PRO B CA 1
ATOM 3001 C C . PRO B 1 179 ? 123.586 -10.389 95.800 1.00 15.06 179 PRO B C 1
ATOM 3002 O O . PRO B 1 179 ? 122.790 -10.204 96.740 1.00 16.39 179 PRO B O 1
ATOM 3006 N N . THR B 1 180 ? 124.503 -9.500 95.444 1.00 13.96 180 THR B N 1
ATOM 3007 C CA . THR B 1 180 ? 124.289 -8.085 95.760 1.00 13.26 180 THR B CA 1
ATOM 3008 C C . THR B 1 180 ? 123.094 -7.586 94.948 1.00 12.56 180 THR B C 1
ATOM 3009 O O . THR B 1 180 ? 122.557 -8.319 94.121 1.00 12.40 180 THR B O 1
ATOM 3013 N N . GLU B 1 181 ? 122.669 -6.341 95.147 1.00 13.80 181 GLU B N 1
ATOM 3014 C CA . GLU B 1 181 ? 121.554 -5.815 94.342 1.00 13.27 181 GLU B CA 1
ATOM 3015 C C . GLU B 1 181 ? 121.868 -5.929 92.841 1.00 12.46 181 GLU B C 1
ATOM 3016 O O . GLU B 1 181 ? 120.984 -6.215 92.022 1.00 12.51 181 GLU B O 1
ATOM 3022 N N . THR B 1 182 ? 123.130 -5.749 92.481 1.00 11.96 182 THR B N 1
ATOM 3023 C CA . THR B 1 182 ? 123.538 -5.800 91.066 1.00 11.92 182 THR B CA 1
ATOM 3024 C C . THR B 1 182 ? 123.869 -7.218 90.580 1.00 13.36 182 THR B C 1
ATOM 3025 O O . THR B 1 182 ? 124.341 -7.393 89.461 1.00 15.69 182 THR B O 1
ATOM 3029 N N . ASN B 1 183 ? 123.632 -8.213 91.427 1.00 13.55 183 ASN B N 1
ATOM 3030 C CA . ASN B 1 183 ? 123.884 -9.629 91.074 1.00 12.05 183 ASN B CA 1
ATOM 3031 C C . ASN B 1 183 ? 125.369 -9.924 90.890 1.00 12.90 183 ASN B C 1
ATOM 3032 O O . ASN B 1 183 ? 125.773 -10.771 90.063 1.00 13.55 183 ASN B O 1
ATOM 3037 N N . PHE B 1 184 ? 126.178 -9.235 91.692 1.00 13.56 184 PHE B N 1
ATOM 3038 C CA . PHE B 1 184 ? 127.583 -9.571 91.846 1.00 14.88 184 PHE B CA 1
ATOM 3039 C C . PHE B 1 184 ? 127.819 -10.124 93.254 1.00 14.97 184 PHE B C 1
ATOM 3040 O O . PHE B 1 184 ? 126.873 -10.386 94.020 1.00 16.80 184 PHE B O 1
ATOM 3048 N N . ALA B 1 185 ? 129.085 -10.362 93.560 1.00 14.19 185 ALA B N 1
ATOM 3049 C CA . ALA B 1 185 ? 129.517 -10.831 94.873 1.00 14.96 185 ALA B CA 1
ATOM 3050 C C . ALA B 1 185 ? 130.957 -10.382 95.084 1.00 15.18 185 ALA B C 1
ATOM 3051 O O . ALA B 1 185 ? 131.619 -9.994 94.135 1.00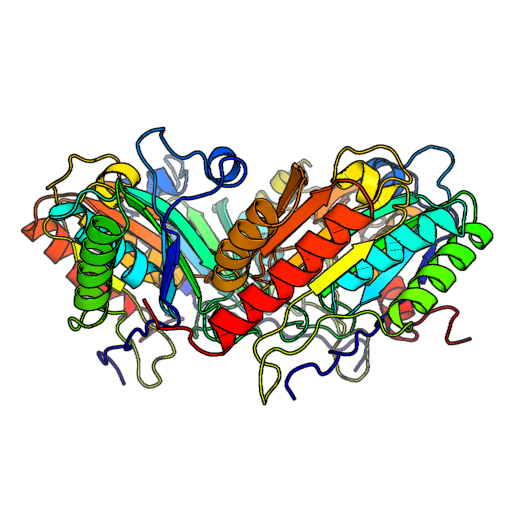 14.91 185 ALA B O 1
ATOM 3053 N N . GLY B 1 186 ? 131.451 -10.469 96.309 1.00 16.72 186 GLY B N 1
ATOM 3054 C CA . GLY B 1 186 ? 132.846 -10.148 96.545 1.00 18.11 186 GLY B CA 1
ATOM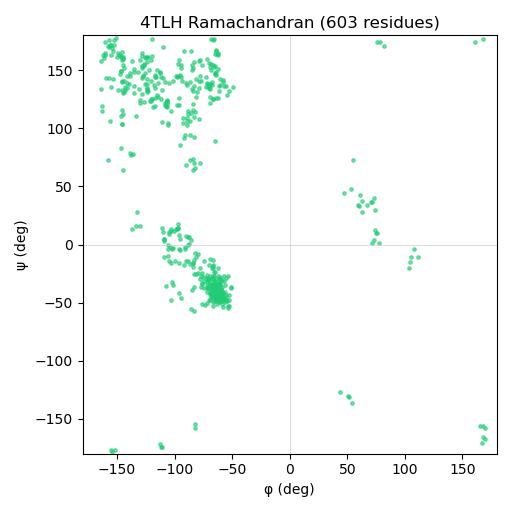 3055 C C . GLY B 1 186 ? 133.163 -9.958 98.010 1.00 16.77 186 GLY B C 1
ATOM 3056 O O . GLY B 1 186 ? 132.454 -10.466 98.869 1.00 16.39 186 GLY B O 1
ATOM 3057 N N . ALA B 1 187 ? 134.227 -9.218 98.287 1.00 13.76 187 ALA B N 1
ATOM 3058 C CA . ALA B 1 187 ? 134.684 -9.052 99.645 1.00 12.38 187 ALA B CA 1
ATOM 3059 C C . ALA B 1 187 ? 135.585 -7.837 99.759 1.00 13.05 187 ALA B C 1
ATOM 3060 O O . ALA B 1 187 ? 136.132 -7.362 98.771 1.00 13.50 187 ALA B O 1
ATOM 3062 N N . LEU B 1 188 ? 135.726 -7.366 100.988 1.00 14.78 188 LEU B N 1
ATOM 3063 C CA . LEU B 1 188 ? 136.813 -6.483 101.389 1.00 15.60 188 LEU B CA 1
ATOM 3064 C C . LEU B 1 188 ? 137.780 -7.309 102.242 1.00 15.70 188 LEU B C 1
ATOM 3065 O O . LEU B 1 188 ? 137.392 -7.860 103.279 1.00 16.20 188 LEU B O 1
ATOM 3070 N N . LEU B 1 189 ? 139.028 -7.395 101.787 1.00 15.01 189 LEU B N 1
ATOM 3071 C CA . LEU B 1 189 ? 140.095 -8.084 102.514 1.00 15.38 189 LEU B CA 1
ATOM 3072 C C . LEU B 1 189 ? 141.106 -7.054 103.002 1.00 16.52 189 LEU B C 1
ATOM 3073 O O . LEU B 1 189 ? 141.344 -6.055 102.320 1.00 16.53 189 LEU B O 1
ATOM 3078 N N . THR B 1 190 ? 141.686 -7.262 104.179 1.00 17.50 190 THR B N 1
ATOM 3079 C CA . THR B 1 190 ? 142.718 -6.348 104.648 1.00 18.22 190 THR B CA 1
ATOM 3080 C C . THR B 1 190 ? 144.001 -7.080 104.992 1.00 17.70 190 THR B C 1
ATOM 3081 O O . THR B 1 190 ? 144.022 -8.293 105.199 1.00 18.81 190 THR B O 1
ATOM 3085 N N . GLY B 1 191 ? 145.076 -6.306 105.031 1.00 17.36 191 GLY B N 1
ATOM 3086 C CA . GLY B 1 191 ? 146.410 -6.808 105.277 1.00 16.77 191 GLY B CA 1
ATOM 3087 C C . GLY B 1 191 ? 147.366 -5.675 104.982 1.00 16.38 191 GLY B C 1
ATOM 3088 O O . GLY B 1 191 ? 146.938 -4.516 104.836 1.00 16.22 191 GLY B O 1
ATOM 3089 N N . SER B 1 192 ? 148.653 -6.001 104.892 1.00 17.03 192 SER B N 1
ATOM 3090 C CA . SER B 1 192 ? 149.654 -5.045 104.446 1.00 17.58 192 SER B CA 1
ATOM 3091 C C . SER B 1 192 ? 149.327 -4.657 103.023 1.00 16.93 192 SER B C 1
ATOM 3092 O O . SER B 1 192 ? 148.617 -5.382 102.327 1.00 16.60 192 SER B O 1
ATOM 3095 N N . GLN B 1 193 ? 149.901 -3.559 102.557 1.00 17.76 193 GLN B N 1
ATOM 3096 C CA . GLN B 1 193 ? 149.659 -3.148 101.179 1.00 18.15 193 GLN B CA 1
ATOM 3097 C C . GLN B 1 193 ? 150.127 -4.244 100.231 1.00 18.46 193 GLN B C 1
ATOM 3098 O O . GLN B 1 193 ? 149.459 -4.550 99.248 1.00 17.96 193 GLN B O 1
ATOM 3104 N N . SER B 1 194 ? 151.281 -4.838 100.542 1.00 20.11 194 SER B N 1
ATOM 3105 C CA . SER B 1 194 ? 151.812 -5.963 99.772 1.00 21.88 194 SER B CA 1
ATOM 3106 C C . SER B 1 194 ? 150.826 -7.119 99.679 1.00 20.22 194 SER B C 1
ATOM 3107 O O . SER B 1 194 ? 150.602 -7.690 98.610 1.00 19.64 194 SER B O 1
ATOM 3110 N N . ALA B 1 195 ? 150.265 -7.474 100.822 1.00 18.33 195 ALA B N 1
ATOM 3111 C CA . ALA B 1 195 ? 149.328 -8.595 100.908 1.00 17.67 195 ALA B CA 1
ATOM 3112 C C . ALA B 1 195 ? 148.049 -8.308 100.117 1.00 16.91 195 ALA B C 1
ATOM 3113 O O . ALA B 1 195 ? 147.541 -9.176 99.380 1.00 15.29 195 ALA B O 1
ATOM 3115 N N . CYS B 1 196 ? 147.520 -7.093 100.252 1.00 16.09 196 CYS B N 1
ATOM 3116 C CA . CYS B 1 196 ? 146.309 -6.731 99.507 1.00 17.72 196 CYS B CA 1
ATOM 3117 C C . CYS B 1 196 ? 146.560 -6.748 97.998 1.00 17.66 196 CYS B C 1
ATOM 3118 O O . CYS B 1 196 ? 145.711 -7.185 97.220 1.00 16.52 196 CYS B O 1
ATOM 3121 N N . LYS B 1 197 ? 147.734 -6.310 97.582 1.00 17.72 197 LYS B N 1
ATOM 3122 C CA . LYS B 1 197 ? 148.075 -6.360 96.162 1.00 19.24 197 LYS B CA 1
ATOM 3123 C C . LYS B 1 197 ? 148.164 -7.804 95.652 1.00 17.89 197 LYS B C 1
ATOM 3124 O O . LYS B 1 197 ? 147.692 -8.132 94.556 1.00 17.58 197 LYS B O 1
ATOM 3130 N N . ALA B 1 198 ? 148.774 -8.671 96.444 1.00 17.58 198 ALA B N 1
ATOM 3131 C CA . ALA B 1 198 ? 148.888 -10.080 96.086 1.00 17.83 198 ALA B CA 1
ATOM 3132 C C . ALA B 1 198 ? 147.504 -10.708 95.967 1.00 18.19 198 ALA B C 1
ATOM 3133 O O . ALA B 1 198 ? 147.254 -11.481 95.040 1.00 20.89 198 ALA B O 1
ATOM 3135 N N . ALA B 1 199 ? 146.601 -10.361 96.889 1.00 16.58 199 ALA B N 1
ATOM 3136 C CA . ALA B 1 199 ? 145.222 -10.867 96.838 1.00 16.28 199 ALA B CA 1
ATOM 3137 C C . ALA B 1 199 ? 144.497 -10.362 95.585 1.00 17.57 199 ALA B C 1
ATOM 3138 O O . ALA B 1 199 ? 143.818 -11.129 94.904 1.00 17.06 199 ALA B O 1
ATOM 3140 N N . CYS B 1 200 ? 144.660 -9.081 95.273 1.00 16.44 200 CYS B N 1
ATOM 3141 C CA . CYS B 1 200 ? 144.068 -8.503 94.057 1.00 17.16 200 CYS B CA 1
ATOM 3142 C C . CYS B 1 200 ? 144.548 -9.253 92.828 1.00 16.85 200 CYS B C 1
ATOM 3143 O O . CYS B 1 200 ? 143.748 -9.615 91.959 1.00 16.95 200 CYS B O 1
ATOM 3146 N N . ASP B 1 201 ? 145.861 -9.494 92.750 1.00 17.22 201 ASP B N 1
ATOM 3147 C CA . ASP B 1 201 ? 146.420 -10.168 91.584 1.00 17.48 201 ASP B CA 1
ATOM 3148 C C . ASP B 1 201 ? 145.862 -11.589 91.459 1.00 17.81 201 ASP B C 1
ATOM 3149 O O . ASP B 1 201 ? 145.522 -12.042 90.365 1.00 17.69 201 ASP B O 1
ATOM 3154 N N . ALA B 1 202 ? 145.771 -12.291 92.581 1.00 17.29 202 ALA B N 1
ATOM 3155 C CA . ALA B 1 202 ? 145.300 -13.674 92.586 1.00 16.83 202 ALA B CA 1
ATOM 3156 C C . ALA B 1 202 ? 143.811 -13.731 92.220 1.00 15.14 202 ALA B C 1
ATOM 3157 O O . ALA B 1 202 ? 143.358 -14.638 91.510 1.00 15.68 202 ALA B O 1
ATOM 3159 N N . PHE B 1 203 ? 143.058 -12.744 92.703 1.00 15.09 203 PHE B N 1
ATOM 3160 C CA . PHE B 1 203 ? 141.629 -12.654 92.399 1.00 15.40 203 PHE B CA 1
ATOM 3161 C C . PHE B 1 203 ? 141.427 -12.489 90.895 1.00 16.64 203 PHE B C 1
ATOM 3162 O O . PHE B 1 203 ? 140.649 -13.210 90.264 1.00 15.27 203 PHE B O 1
ATOM 3170 N N . ALA B 1 204 ? 142.156 -11.543 90.325 1.00 17.59 204 ALA B N 1
ATOM 3171 C CA . ALA B 1 204 ? 142.043 -11.246 88.897 1.00 16.07 204 ALA B CA 1
ATOM 3172 C C . ALA B 1 204 ? 142.361 -12.476 88.053 1.00 17.06 204 ALA B C 1
ATOM 3173 O O . ALA B 1 204 ? 141.637 -12.825 87.110 1.00 18.55 204 ALA B O 1
ATOM 3175 N N . GLU B 1 205 ? 143.433 -13.157 88.415 1.00 16.21 205 GLU B N 1
ATOM 3176 C CA . GLU B 1 205 ? 143.847 -14.350 87.682 1.00 21.77 205 GLU B CA 1
ATOM 3177 C C . GLU B 1 205 ? 142.777 -15.445 87.758 1.00 16.94 205 GLU B C 1
ATOM 3178 O O . GLU B 1 205 ? 142.472 -16.083 86.752 1.00 15.95 205 GLU B O 1
ATOM 3184 N N . ALA B 1 206 ? 142.230 -15.644 88.955 1.00 17.05 206 ALA B N 1
ATOM 3185 C CA . ALA B 1 206 ? 141.205 -16.664 89.200 1.00 17.68 206 ALA B CA 1
ATOM 3186 C C . ALA B 1 206 ? 139.917 -16.334 88.479 1.00 16.64 206 ALA B C 1
ATOM 3187 O O . ALA B 1 206 ? 139.285 -17.208 87.920 1.00 14.54 206 ALA B O 1
ATOM 3189 N N . VAL B 1 207 ? 139.514 -15.068 88.468 1.00 14.87 207 VAL B N 1
ATOM 3190 C CA . VAL B 1 207 ? 138.293 -14.746 87.728 1.00 15.17 207 VAL B CA 1
ATOM 3191 C C . VAL B 1 207 ? 138.542 -15.038 86.260 1.00 14.78 207 VAL B C 1
ATOM 3192 O O . VAL B 1 207 ? 137.688 -15.590 85.575 1.00 16.49 207 VAL B O 1
ATOM 3196 N N . GLN B 1 208 ? 139.712 -14.660 85.767 1.00 15.24 208 GLN B N 1
ATOM 3197 C CA . GLN B 1 208 ? 140.004 -14.879 84.359 1.00 15.88 208 GLN B CA 1
ATOM 3198 C C . GLN B 1 208 ? 140.010 -16.370 84.008 1.00 16.01 208 GLN B C 1
ATOM 3199 O O . GLN B 1 208 ? 139.631 -16.766 82.893 1.00 16.70 208 GLN B O 1
ATOM 3205 N N . SER B 1 209 ? 140.482 -17.182 84.945 1.00 16.67 209 SER B N 1
ATOM 3206 C CA . SER B 1 209 ? 140.550 -18.633 84.762 1.00 18.88 209 SER B CA 1
ATOM 3207 C C . SER B 1 209 ? 139.151 -19.186 84.552 1.00 16.34 209 SER B C 1
ATOM 3208 O O . SER B 1 209 ? 138.937 -20.036 83.682 1.00 17.85 209 SER B O 1
ATOM 3211 N N . VAL B 1 210 ? 138.198 -18.727 85.362 1.00 16.13 210 VAL B N 1
ATOM 3212 C CA . VAL B 1 210 ? 136.801 -19.194 85.242 1.00 16.52 210 VAL B CA 1
ATOM 3213 C C . VAL B 1 210 ? 136.212 -18.677 83.935 1.00 16.96 210 VAL B C 1
ATOM 3214 O O . VAL B 1 210 ? 135.548 -19.418 83.231 1.00 16.52 210 VAL B O 1
ATOM 3218 N N . ALA B 1 211 ? 136.491 -17.424 83.583 1.00 18.96 211 ALA B N 1
ATOM 3219 C CA . ALA B 1 211 ? 135.984 -16.862 82.322 1.00 20.31 211 ALA B CA 1
ATOM 3220 C C . ALA B 1 211 ? 136.462 -17.646 81.113 1.00 21.21 211 ALA B C 1
ATOM 3221 O O . ALA B 1 211 ? 135.721 -17.825 80.144 1.00 22.02 211 ALA B O 1
ATOM 3223 N N . SER B 1 212 ? 137.709 -18.103 81.157 1.00 20.87 212 SER B N 1
ATOM 3224 C CA . SER B 1 212 ? 138.288 -18.864 80.054 1.00 22.57 212 SER B CA 1
ATOM 3225 C C . SER B 1 212 ? 137.808 -20.324 79.979 1.00 21.30 212 SER B C 1
ATOM 3226 O O . SER B 1 212 ? 137.827 -20.921 78.912 1.00 21.59 212 SER B O 1
ATOM 3229 N N . ASN B 1 213 ? 137.377 -20.882 81.112 1.00 20.70 213 ASN B N 1
ATOM 3230 C CA . ASN B 1 213 ? 136.981 -22.284 81.232 1.00 21.52 213 ASN B CA 1
ATOM 3231 C C . ASN B 1 213 ? 135.804 -22.460 82.226 1.00 19.51 213 ASN B C 1
ATOM 3232 O O . ASN B 1 213 ? 135.948 -23.115 83.268 1.00 18.87 213 ASN B O 1
ATOM 3237 N N . PRO B 1 214 ? 134.630 -21.885 81.906 1.00 20.09 214 PRO B N 1
ATOM 3238 C CA . PRO B 1 214 ? 133.526 -21.840 82.885 1.00 18.16 214 PRO B CA 1
ATOM 3239 C C . PRO B 1 214 ? 132.939 -23.215 83.263 1.00 17.51 214 PRO B C 1
ATOM 3240 O O . PRO B 1 214 ? 132.376 -23.347 84.342 1.00 17.03 214 PRO B O 1
ATOM 3244 N N . LEU B 1 215 ? 133.081 -24.210 82.405 1.00 18.56 215 LEU B N 1
ATOM 3245 C CA . LEU B 1 215 ? 132.429 -25.496 82.656 1.00 23.30 215 LEU B CA 1
ATOM 3246 C C . LEU B 1 215 ? 133.432 -26.588 83.021 1.00 32.10 215 LEU B C 1
ATOM 3247 O O . LEU B 1 215 ? 133.050 -27.743 83.235 1.00 34.20 215 LEU B O 1
ATOM 3252 N N . GLY B 1 216 ? 134.703 -26.206 83.148 1.00 37.64 216 GLY B N 1
ATOM 3253 C CA . GLY B 1 216 ? 135.770 -27.157 83.426 1.00 40.41 216 GLY B CA 1
ATOM 3254 C C . GLY B 1 216 ? 135.828 -27.561 84.890 1.00 38.68 216 GLY B C 1
ATOM 3255 O O . GLY B 1 216 ? 136.207 -26.766 85.763 1.00 36.07 216 GLY B O 1
ATOM 3256 N N . PHE B 1 217 ? 135.429 -28.800 85.158 1.00 39.43 217 PHE B N 1
ATOM 3257 C CA . PHE B 1 217 ? 135.493 -29.344 86.506 1.00 38.94 217 PHE B CA 1
ATOM 3258 C C . PHE B 1 217 ? 135.789 -30.839 86.469 1.00 41.08 217 PHE B C 1
ATOM 3259 O O . PHE B 1 217 ? 135.971 -31.455 87.516 1.00 41.40 217 PHE B O 1
ATOM 3267 N N . MET C 1 1 ? 105.667 -22.473 72.160 1.00 24.86 1 MET C N 1
ATOM 3268 C CA . MET C 1 1 ? 104.181 -22.503 72.166 1.00 24.88 1 MET C CA 1
ATOM 3269 C C . MET C 1 1 ? 103.688 -23.192 73.429 1.00 20.88 1 MET C C 1
ATOM 3270 O O . MET C 1 1 ? 104.489 -23.658 74.230 1.00 20.42 1 MET C O 1
ATOM 3275 N N . LYS C 1 2 ? 102.375 -23.268 73.617 1.00 19.71 2 LYS C N 1
ATOM 3276 C CA . LYS C 1 2 ? 101.847 -23.808 74.863 1.00 21.69 2 LYS C CA 1
ATOM 3277 C C . LYS C 1 2 ? 102.286 -25.274 75.070 1.00 22.42 2 LYS C C 1
ATOM 3278 O O . LYS C 1 2 ? 102.268 -26.072 74.130 1.00 24.86 2 LYS C O 1
ATOM 3284 N N . ASN C 1 3 ? 102.683 -25.577 76.308 1.00 21.18 3 ASN C N 1
ATOM 3285 C CA . ASN C 1 3 ? 103.221 -26.876 76.740 1.00 23.93 3 ASN C CA 1
ATOM 3286 C C . ASN C 1 3 ? 104.643 -27.173 76.271 1.00 23.43 3 ASN C C 1
ATOM 3287 O O . ASN C 1 3 ? 105.146 -28.260 76.528 1.00 25.08 3 ASN C O 1
ATOM 3292 N N . ASP C 1 4 ? 105.302 -26.233 75.599 1.00 22.02 4 ASP C N 1
ATOM 3293 C CA . ASP C 1 4 ? 106.727 -26.411 75.300 1.00 22.73 4 ASP C CA 1
ATOM 3294 C C . ASP C 1 4 ? 107.563 -26.376 76.569 1.00 20.42 4 ASP C C 1
ATOM 3295 O O . ASP C 1 4 ? 107.324 -25.556 77.458 1.00 17.82 4 ASP C O 1
ATOM 3300 N N . LEU C 1 5 ? 108.566 -27.245 76.635 1.00 20.75 5 LEU C N 1
ATOM 3301 C CA . LEU C 1 5 ? 109.548 -27.165 77.710 1.00 20.53 5 LEU C CA 1
ATOM 3302 C C . LEU C 1 5 ? 110.418 -25.918 77.520 1.00 21.61 5 LEU C C 1
ATOM 3303 O O . LEU C 1 5 ? 110.852 -25.609 76.407 1.00 23.59 5 LEU C O 1
ATOM 3308 N N . ILE C 1 6 ? 110.671 -25.208 78.608 1.00 21.65 6 ILE C N 1
ATOM 3309 C CA . ILE C 1 6 ? 111.676 -24.151 78.622 1.00 24.26 6 ILE C CA 1
ATOM 3310 C C . ILE C 1 6 ? 112.954 -24.806 79.094 1.00 24.00 6 ILE C C 1
ATOM 3311 O O . ILE C 1 6 ? 113.093 -25.099 80.284 1.00 23.48 6 ILE C O 1
ATOM 3316 N N . ARG C 1 7 ? 113.874 -25.057 78.167 1.00 23.79 7 ARG C N 1
ATOM 3317 C CA . ARG C 1 7 ? 115.059 -25.854 78.475 1.00 27.03 7 ARG C CA 1
ATOM 3318 C C . ARG C 1 7 ? 115.961 -25.132 79.461 1.00 20.64 7 ARG C C 1
ATOM 3319 O O . ARG C 1 7 ? 116.350 -24.007 79.215 1.00 20.60 7 ARG C O 1
ATOM 3327 N N . PRO C 1 8 ? 116.305 -25.772 80.587 1.00 18.55 8 PRO C N 1
ATOM 3328 C CA . PRO C 1 8 ? 117.262 -25.090 81.470 1.00 19.11 8 PRO C CA 1
ATOM 3329 C C . PRO C 1 8 ? 118.710 -25.336 81.027 1.00 19.65 8 PRO C C 1
ATOM 3330 O O . PRO C 1 8 ? 118.999 -26.364 80.398 1.00 19.89 8 PRO C O 1
ATOM 3334 N N . ASN C 1 9 ? 119.598 -24.387 81.320 1.00 18.46 9 ASN C N 1
ATOM 3335 C CA . ASN C 1 9 ? 121.006 -24.485 80.912 1.00 19.44 9 ASN C CA 1
ATOM 3336 C C . ASN C 1 9 ? 121.943 -24.203 82.071 1.00 16.91 9 ASN C C 1
ATOM 3337 O O . ASN C 1 9 ? 121.758 -23.245 82.819 1.00 14.32 9 ASN C O 1
ATOM 3342 N N . VAL C 1 10 ? 122.952 -25.053 82.208 1.00 17.58 10 VAL C N 1
ATOM 3343 C CA . VAL C 1 10 ? 124.017 -24.842 83.169 1.00 17.35 10 VAL C CA 1
ATOM 3344 C C . VAL C 1 10 ? 125.009 -23.899 82.523 1.00 16.92 10 VAL C C 1
ATOM 3345 O O . VAL C 1 10 ? 125.346 -24.072 81.354 1.00 17.79 10 VAL C O 1
ATOM 3349 N N . LEU C 1 11 ? 125.494 -22.919 83.283 1.00 16.24 11 LEU C N 1
ATOM 3350 C CA . LEU C 1 11 ? 126.369 -21.887 82.730 1.00 16.89 11 LEU C CA 1
ATOM 3351 C C . LEU C 1 11 ? 127.808 -22.041 83.184 1.00 17.38 11 LEU C C 1
ATOM 3352 O O . LEU C 1 11 ? 128.745 -21.785 82.410 1.00 17.20 11 LEU C O 1
ATOM 3357 N N . SER C 1 12 ? 127.996 -22.472 84.426 1.00 17.04 12 SER C N 1
ATOM 3358 C CA A SER C 1 12 ? 129.341 -22.621 84.959 0.45 17.65 12 SER C CA 1
ATOM 3359 C CA B SER C 1 12 ? 129.336 -22.613 84.965 0.55 17.68 12 SER C CA 1
ATOM 3360 C C . SER C 1 12 ? 129.359 -23.631 86.091 1.00 16.45 12 SER C C 1
ATOM 3361 O O . SER C 1 12 ? 128.404 -23.735 86.860 1.00 15.73 12 SER C O 1
ATOM 3366 N N . VAL C 1 13 ? 130.452 -24.379 86.174 1.00 15.67 13 VAL C N 1
ATOM 3367 C CA . VAL C 1 13 ? 130.634 -25.377 87.225 1.00 15.66 13 VAL C CA 1
ATOM 3368 C C . VAL C 1 13 ? 132.104 -25.392 87.608 1.00 14.75 13 VAL C C 1
ATOM 3369 O O . VAL C 1 13 ? 132.961 -25.479 86.730 1.00 16.98 13 VAL C O 1
ATOM 3373 N N . LYS C 1 14 ? 132.384 -25.330 88.913 1.00 14.10 14 LYS C N 1
ATOM 3374 C CA . LYS C 1 14 ? 133.742 -25.323 89.427 1.00 16.67 14 LYS C CA 1
ATOM 3375 C C . LYS C 1 14 ? 133.836 -26.026 90.760 1.00 17.63 14 LYS C C 1
ATOM 3376 O O . LYS C 1 14 ? 132.890 -26.021 91.538 1.00 17.08 14 LYS C O 1
ATOM 3382 N N . ILE C 1 15 ? 134.995 -26.626 91.022 1.00 19.71 15 ILE C N 1
ATOM 3383 C CA . ILE C 1 15 ? 135.249 -27.283 92.304 1.00 20.58 15 ILE C CA 1
ATOM 3384 C C . ILE C 1 15 ? 136.383 -26.613 93.055 1.00 20.65 15 ILE C C 1
ATOM 3385 O O . ILE C 1 15 ? 137.432 -26.346 92.485 1.00 20.32 15 ILE C O 1
ATOM 3390 N N . ILE C 1 16 ? 136.165 -26.396 94.346 1.00 19.45 16 ILE C N 1
ATOM 3391 C CA . ILE C 1 16 ? 137.197 -25.896 95.258 1.00 20.38 16 ILE C CA 1
ATOM 3392 C C . ILE C 1 16 ? 137.610 -27.056 96.144 1.00 19.05 16 ILE C C 1
ATOM 3393 O O . ILE C 1 16 ? 136.764 -27.600 96.868 1.00 17.95 16 ILE C O 1
ATOM 3398 N N . SER C 1 17 ? 138.890 -27.440 96.096 1.00 20.89 17 SER C N 1
ATOM 3399 C CA . SER C 1 17 ? 139.334 -28.715 96.681 1.00 28.44 17 SER C CA 1
ATOM 3400 C C . SER C 1 17 ? 139.483 -28.728 98.197 1.00 31.38 17 SER C C 1
ATOM 3401 O O . SER C 1 17 ? 139.234 -29.746 98.860 1.00 36.64 17 SER C O 1
ATOM 3404 N N . ASN C 1 18 ? 139.944 -27.599 98.711 1.00 27.04 18 ASN C N 1
ATOM 3405 C CA . ASN C 1 18 ? 140.433 -27.461 100.073 1.00 24.89 18 ASN C CA 1
ATOM 3406 C C . ASN C 1 18 ? 140.052 -26.032 100.462 1.00 22.36 18 ASN C C 1
ATOM 3407 O O . ASN C 1 18 ? 140.842 -25.109 100.326 1.00 24.25 18 ASN C O 1
ATOM 3412 N N . VAL C 1 19 ? 138.811 -25.849 100.890 1.00 20.44 19 VAL C N 1
ATOM 3413 C CA . VAL C 1 19 ? 138.262 -24.505 101.028 1.00 20.42 19 VAL C CA 1
ATOM 3414 C C . VAL C 1 19 ? 138.963 -23.749 102.157 1.00 22.13 19 VAL C C 1
ATOM 3415 O O . VAL C 1 19 ? 139.235 -24.311 103.201 1.00 21.90 19 VAL C O 1
ATOM 3419 N N . SER C 1 20 ? 139.280 -22.472 101.926 1.00 23.97 20 SER C N 1
ATOM 3420 C CA . SER C 1 20 ? 139.967 -21.665 102.930 1.00 24.37 20 SER C CA 1
ATOM 3421 C C . SER C 1 20 ? 139.106 -21.485 104.187 1.00 23.50 20 SER C C 1
ATOM 3422 O O . SER C 1 20 ? 137.885 -21.431 104.098 1.00 21.64 20 SER C O 1
ATOM 3425 N N . PRO C 1 21 ? 139.741 -21.371 105.366 1.00 27.40 21 PRO C N 1
ATOM 3426 C CA . PRO C 1 21 ? 138.981 -21.211 106.618 1.00 29.00 21 PRO C CA 1
ATOM 3427 C C . PRO C 1 21 ? 138.112 -19.957 106.643 1.00 26.80 21 PRO C C 1
ATOM 3428 O O . PRO C 1 21 ? 137.013 -19.954 107.208 1.00 26.59 21 PRO C O 1
ATOM 3432 N N . GLU C 1 22 ? 138.616 -18.897 106.027 1.00 25.36 22 GLU C N 1
ATOM 3433 C CA . GLU C 1 22 ? 137.912 -17.627 106.024 1.00 28.16 22 GLU C CA 1
ATOM 3434 C C . GLU C 1 22 ? 136.609 -17.792 105.273 1.00 26.17 22 GLU C C 1
ATOM 3435 O O . GLU C 1 22 ? 135.569 -17.326 105.721 1.00 25.73 22 GLU C O 1
ATOM 3441 N N A MET C 1 23 ? 136.658 -18.494 104.146 0.50 25.66 23 MET C N 1
ATOM 3442 N N B MET C 1 23 ? 136.655 -18.475 104.131 0.50 25.68 23 MET C N 1
ATOM 3443 C CA A MET C 1 23 ? 135.449 -18.764 103.383 0.50 25.18 23 MET C CA 1
ATOM 3444 C CA B MET C 1 23 ? 135.435 -18.764 103.385 0.50 25.17 23 MET C CA 1
ATOM 3445 C C A MET C 1 23 ? 134.526 -19.747 104.099 0.50 24.62 23 MET C C 1
ATOM 3446 C C B MET C 1 23 ? 134.525 -19.716 104.149 0.50 24.61 23 MET C C 1
ATOM 3447 O O A MET C 1 23 ? 133.306 -19.594 104.061 0.50 24.03 23 MET C O 1
ATOM 3448 O O B MET C 1 23 ? 133.313 -19.510 104.194 0.50 24.10 23 MET C O 1
ATOM 3457 N N . ALA C 1 24 ? 135.110 -20.753 104.742 1.00 23.63 24 ALA C N 1
ATOM 3458 C CA . ALA C 1 24 ? 134.344 -21.731 105.520 1.00 23.05 24 ALA C CA 1
ATOM 3459 C C . ALA C 1 24 ? 133.499 -21.049 106.602 1.00 23.76 24 ALA C C 1
ATOM 3460 O O . ALA C 1 24 ? 132.344 -21.440 106.837 1.00 23.55 24 ALA C O 1
ATOM 3462 N N . LYS C 1 25 ? 134.076 -20.026 107.238 1.00 24.64 25 LYS C N 1
ATOM 3463 C CA . LYS C 1 25 ? 133.374 -19.264 108.263 1.00 30.62 25 LYS C CA 1
ATOM 3464 C C . LYS C 1 25 ? 132.214 -18.476 107.671 1.00 31.21 25 LYS C C 1
ATOM 3465 O O . LYS C 1 25 ? 131.085 -18.590 108.142 1.00 32.67 25 LYS C O 1
ATOM 3471 N N . LYS C 1 26 ? 132.496 -17.685 106.635 1.00 32.02 26 LYS C N 1
ATOM 3472 C CA . LYS C 1 26 ? 131.473 -16.836 106.024 1.00 32.43 26 LYS C CA 1
ATOM 3473 C C . LYS C 1 26 ? 130.336 -17.665 105.451 1.00 29.02 26 LYS C C 1
ATOM 3474 O O . LYS C 1 26 ? 129.197 -17.197 105.392 1.00 29.73 26 LYS C O 1
ATOM 3480 N N . LEU C 1 27 ? 130.648 -18.890 105.027 1.00 24.87 27 LEU C N 1
ATOM 3481 C CA . LEU C 1 27 ? 129.641 -19.807 104.501 1.00 23.67 27 LEU C CA 1
ATOM 3482 C C . LEU C 1 27 ? 129.013 -20.703 105.571 1.00 25.21 27 LEU C C 1
ATOM 3483 O O . LEU C 1 27 ? 128.105 -21.485 105.274 1.00 24.80 27 LEU C O 1
ATOM 3488 N N . GLU C 1 28 ? 129.504 -20.596 106.802 1.00 28.24 28 GLU C N 1
ATOM 3489 C CA . GLU C 1 28 ? 129.007 -21.405 107.913 1.00 30.52 28 GLU C CA 1
ATOM 3490 C C . GLU C 1 28 ? 129.018 -22.900 107.592 1.00 28.37 28 GLU C C 1
ATOM 3491 O O . GLU C 1 28 ? 128.032 -23.604 107.823 1.00 28.97 28 GLU C O 1
ATOM 3497 N N . LEU C 1 29 ? 130.148 -23.373 107.065 1.00 24.92 29 LEU C N 1
ATOM 3498 C CA . LEU C 1 29 ? 130.339 -24.785 106.764 1.00 23.54 29 LEU C CA 1
ATOM 3499 C C . LEU C 1 29 ? 130.610 -25.580 108.032 1.00 24.56 29 LEU C C 1
ATOM 3500 O O . LEU C 1 29 ? 131.125 -25.042 109.008 1.00 23.67 29 LEU C O 1
ATOM 3505 N N . GLU C 1 30 ? 130.284 -26.869 107.993 1.00 26.84 30 GLU C N 1
ATOM 3506 C CA . GLU C 1 30 ? 130.647 -27.802 109.055 1.00 31.52 30 GLU C CA 1
ATOM 3507 C C . GLU C 1 30 ? 132.117 -28.219 108.942 1.00 28.91 30 GLU C C 1
ATOM 3508 O O . GLU C 1 30 ? 132.706 -28.123 107.871 1.00 25.30 30 GLU C O 1
ATOM 3514 N N . PRO C 1 31 ? 132.712 -28.694 110.047 1.00 32.47 31 PRO C N 1
ATOM 3515 C CA . PRO C 1 31 ? 134.116 -29.132 110.032 1.00 33.19 31 PRO C CA 1
ATOM 3516 C C . PRO C 1 31 ? 134.445 -30.206 108.989 1.00 31.10 31 PRO C C 1
ATOM 3517 O O . PRO C 1 31 ? 135.576 -30.234 108.516 1.00 29.67 31 PRO C O 1
ATOM 3521 N N . HIS C 1 32 ? 133.482 -31.052 108.623 1.00 31.92 32 HIS C N 1
ATOM 3522 C CA . HIS C 1 32 ? 133.733 -32.125 107.655 1.00 32.96 32 HIS C CA 1
ATOM 3523 C C . HIS C 1 32 ? 133.519 -31.691 106.195 1.00 31.47 32 HIS C C 1
ATOM 3524 O O . HIS C 1 32 ? 133.694 -32.483 105.277 1.00 35.47 32 HIS C O 1
ATOM 3531 N N . HIS C 1 33 ? 133.139 -30.438 105.983 1.00 25.85 33 HIS C N 1
ATOM 3532 C CA . HIS C 1 33 ? 133.049 -29.871 104.639 1.00 23.39 33 HIS C CA 1
ATOM 3533 C C . HIS C 1 33 ? 134.409 -29.368 104.135 1.00 26.34 33 HIS C C 1
ATOM 3534 O O . HIS C 1 33 ? 134.748 -28.216 104.378 1.00 32.06 33 HIS C O 1
ATOM 3541 N N . LYS C 1 34 ? 135.166 -30.197 103.423 1.00 21.98 34 LYS C N 1
ATOM 3542 C CA . LYS C 1 34 ? 136.498 -29.819 102.934 1.00 20.75 34 LYS C CA 1
ATOM 3543 C C . LYS C 1 34 ? 136.496 -29.202 101.540 1.00 17.79 34 LYS C C 1
ATOM 3544 O O . LYS C 1 34 ? 137.340 -28.342 101.225 1.00 22.57 34 LYS C O 1
ATOM 3550 N N A SER C 1 35 ? 135.572 -29.655 100.702 0.61 16.12 35 SER C N 1
ATOM 3551 N N B SER C 1 35 ? 135.589 -29.674 100.689 0.39 16.39 35 SER C N 1
ATOM 3552 C CA A SER C 1 35 ? 135.537 -29.261 99.296 0.61 16.39 35 SER C CA 1
ATOM 3553 C CA B SER C 1 35 ? 135.530 -29.248 99.290 0.39 15.94 35 SER C CA 1
ATOM 3554 C C A SER C 1 35 ? 134.182 -28.678 98.901 0.61 15.19 35 SER C C 1
ATOM 3555 C C B SER C 1 35 ? 134.186 -28.630 98.941 0.39 14.85 35 SER C C 1
ATOM 3556 O O A SER C 1 35 ? 133.153 -29.063 99.452 0.61 14.58 35 SER C O 1
ATOM 3557 O O B SER C 1 35 ? 133.175 -28.939 99.569 0.39 14.61 35 SER C O 1
ATOM 3562 N N . LEU C 1 36 ? 134.183 -27.757 97.934 1.00 14.01 36 LEU C N 1
ATOM 3563 C CA . LEU C 1 36 ? 132.950 -27.127 97.455 1.00 13.25 36 LEU C CA 1
ATOM 3564 C C . LEU C 1 36 ? 132.751 -27.360 95.967 1.00 14.23 36 LEU C C 1
ATOM 3565 O O . LEU C 1 36 ? 133.711 -27.410 95.185 1.00 16.55 36 LEU C O 1
ATOM 3570 N N . GLY C 1 37 ? 131.489 -27.495 95.587 1.00 13.94 37 GLY C N 1
ATOM 3571 C CA . GLY C 1 37 ? 131.100 -27.574 94.191 1.00 14.74 37 GLY C CA 1
ATOM 3572 C C . GLY C 1 37 ? 130.185 -26.411 93.897 1.00 15.68 37 GLY C C 1
ATOM 3573 O O . GLY C 1 37 ? 129.128 -26.311 94.504 1.00 17.90 37 GLY C O 1
ATOM 3574 N N . LEU C 1 38 ? 130.592 -25.536 92.978 1.00 13.89 38 LEU C N 1
ATOM 3575 C CA . LEU C 1 38 ? 129.827 -24.355 92.634 1.00 14.41 38 LEU C CA 1
ATOM 3576 C C . LEU C 1 38 ? 129.147 -24.564 91.304 1.00 13.91 38 LEU C C 1
ATOM 3577 O O . LEU C 1 38 ? 129.759 -25.089 90.363 1.00 14.25 38 LEU C O 1
ATOM 3582 N N . ILE C 1 39 ? 127.911 -24.119 91.213 1.00 14.77 39 ILE C N 1
ATOM 3583 C CA . ILE C 1 39 ? 127.189 -24.181 89.951 1.00 15.65 39 ILE C CA 1
ATOM 3584 C C . ILE C 1 39 ? 126.285 -22.975 89.752 1.00 14.47 39 ILE C C 1
ATOM 3585 O O . ILE C 1 39 ? 125.679 -22.468 90.691 1.00 15.09 39 ILE C O 1
ATOM 3590 N N . THR C 1 40 ? 126.237 -22.492 88.515 1.00 13.71 40 THR C N 1
ATOM 3591 C CA . THR C 1 40 ? 125.235 -21.499 88.104 1.00 13.99 40 THR C CA 1
ATOM 3592 C C . THR C 1 40 ? 124.530 -21.958 86.867 1.00 12.83 40 THR C C 1
ATOM 3593 O O . THR C 1 40 ? 125.078 -22.702 86.049 1.00 13.30 40 THR C O 1
ATOM 3597 N N . ALA C 1 41 ? 123.312 -21.466 86.726 1.00 13.39 41 ALA C N 1
ATOM 3598 C CA . ALA C 1 41 ? 122.420 -21.875 85.658 1.00 14.10 41 ALA C CA 1
ATOM 3599 C C . ALA C 1 41 ? 121.410 -20.787 85.384 1.00 14.31 41 ALA C C 1
ATOM 3600 O O . ALA C 1 41 ? 121.309 -19.828 86.151 1.00 13.83 41 ALA C O 1
ATOM 3602 N N . ASP C 1 42 ? 120.641 -20.955 84.311 1.00 14.63 42 ASP C N 1
ATOM 3603 C CA . ASP C 1 42 ? 119.666 -19.939 83.909 1.00 16.63 42 ASP C CA 1
ATOM 3604 C C . ASP C 1 42 ? 118.223 -20.234 84.387 1.00 16.25 42 ASP C C 1
ATOM 3605 O O . ASP C 1 42 ? 117.286 -19.568 83.960 1.00 16.32 42 ASP C O 1
ATOM 3610 N N . CYS C 1 43 ? 118.062 -21.186 85.306 1.00 15.55 43 CYS C N 1
ATOM 3611 C CA . CYS C 1 43 ? 116.745 -21.505 85.862 1.00 15.78 43 CYS C CA 1
ATOM 3612 C C . CYS C 1 43 ? 116.871 -21.898 87.331 1.00 15.21 43 CYS C C 1
ATOM 3613 O O . CYS C 1 43 ? 117.457 -22.944 87.628 1.00 16.92 43 CYS C O 1
ATOM 3616 N N . ASP C 1 44 ? 116.361 -21.096 88.267 1.00 12.55 44 ASP C N 1
ATOM 3617 C CA . ASP C 1 44 ? 116.693 -21.393 89.665 1.00 13.07 44 ASP C CA 1
ATOM 3618 C C . ASP C 1 44 ? 115.993 -22.614 90.252 1.00 15.32 44 ASP C C 1
ATOM 3619 O O . ASP C 1 44 ? 116.666 -23.488 90.807 1.00 15.74 44 ASP C O 1
ATOM 3624 N N . ASP C 1 45 ? 114.674 -22.710 90.149 1.00 14.46 45 ASP C N 1
ATOM 3625 C CA . ASP C 1 45 ? 114.000 -23.800 90.859 1.00 14.52 45 ASP C CA 1
ATOM 3626 C C . ASP C 1 45 ? 114.343 -25.193 90.307 1.00 14.48 45 ASP C C 1
ATOM 3627 O O . ASP C 1 45 ? 114.345 -26.180 91.053 1.00 14.57 45 ASP C O 1
ATOM 3632 N N . VAL C 1 46 ? 114.630 -25.288 89.016 1.00 15.47 46 VAL C N 1
ATOM 3633 C CA . VAL C 1 46 ? 115.143 -26.537 88.465 1.00 17.28 46 VAL C CA 1
ATOM 3634 C C . VAL C 1 46 ? 116.473 -26.853 89.128 1.00 15.47 46 VAL C C 1
ATOM 3635 O O . VAL C 1 46 ? 116.744 -28.000 89.462 1.00 14.52 46 VAL C O 1
ATOM 3639 N N . THR C 1 47 ? 117.301 -25.834 89.325 1.00 13.88 47 THR C N 1
ATOM 3640 C CA . THR C 1 47 ? 118.623 -26.072 89.886 1.00 15.75 47 THR C CA 1
ATOM 3641 C C . THR C 1 47 ? 118.483 -26.506 91.334 1.00 16.21 47 THR C C 1
ATOM 3642 O O . THR C 1 47 ? 119.155 -27.450 91.768 1.00 15.43 47 THR C O 1
ATOM 3646 N N . TYR C 1 48 ? 117.584 -25.856 92.072 1.00 15.48 48 TYR C N 1
ATOM 3647 C CA . TYR C 1 48 ? 117.338 -26.264 93.449 1.00 13.81 48 TYR C CA 1
ATOM 3648 C C . TYR C 1 48 ? 116.857 -27.696 93.532 1.00 14.32 48 TYR C C 1
ATOM 3649 O O . TYR C 1 48 ? 117.277 -28.413 94.430 1.00 14.54 48 TYR C O 1
ATOM 3658 N N . THR C 1 49 ? 115.971 -28.108 92.628 1.00 14.42 49 THR C N 1
ATOM 3659 C CA . THR C 1 49 ? 115.543 -29.512 92.601 1.00 14.15 49 THR C CA 1
ATOM 3660 C C . THR C 1 49 ? 116.724 -30.441 92.285 1.00 15.63 49 THR C C 1
ATOM 3661 O O . THR C 1 49 ? 116.856 -31.504 92.895 1.00 16.54 49 THR C O 1
ATOM 3665 N N . ALA C 1 50 ? 117.583 -30.031 91.349 1.00 11.65 50 ALA C N 1
ATOM 3666 C CA . ALA C 1 50 ? 118.723 -30.851 90.950 1.00 13.72 50 ALA C CA 1
ATOM 3667 C C . ALA C 1 50 ? 119.731 -31.014 92.086 1.00 15.59 50 ALA C C 1
ATOM 3668 O O . ALA C 1 50 ? 120.306 -32.094 92.262 1.00 15.84 50 ALA C O 1
ATOM 3670 N N . LEU C 1 51 ? 119.985 -29.929 92.817 1.00 18.26 51 LEU C N 1
ATOM 3671 C CA . LEU C 1 51 ? 120.885 -29.986 93.968 1.00 18.68 51 LEU C CA 1
ATOM 3672 C C . LEU C 1 51 ? 120.361 -30.972 95.019 1.00 17.01 51 LEU C C 1
ATOM 3673 O O . LEU C 1 51 ? 121.107 -31.794 95.566 1.00 15.35 51 LEU C O 1
ATOM 3678 N N . ASP C 1 52 ? 119.063 -30.901 95.294 1.00 15.74 52 ASP C N 1
ATOM 3679 C CA . ASP C 1 52 ? 118.456 -31.815 96.246 1.00 14.64 52 ASP C CA 1
ATOM 3680 C C . ASP C 1 52 ? 118.611 -33.245 95.777 1.00 15.03 52 ASP C C 1
ATOM 3681 O O . ASP C 1 52 ? 118.935 -34.120 96.574 1.00 16.66 52 ASP C O 1
ATOM 3686 N N . GLU C 1 53 ? 118.434 -33.494 94.481 1.00 15.57 53 GLU C N 1
ATOM 3687 C CA . GLU C 1 53 ? 118.576 -34.862 93.951 1.00 17.80 53 GLU C CA 1
ATOM 3688 C C . GLU C 1 53 ? 120.008 -35.374 94.156 1.00 17.53 53 GLU C C 1
ATOM 3689 O O . GLU C 1 53 ? 120.231 -36.578 94.397 1.00 19.04 53 GLU C O 1
ATOM 3695 N N . ALA C 1 54 ? 120.970 -34.457 94.072 1.00 16.47 54 ALA C N 1
ATOM 3696 C CA . ALA C 1 54 ? 122.385 -34.819 94.224 1.00 18.85 54 ALA C CA 1
ATOM 3697 C C . ALA C 1 54 ? 122.676 -35.326 95.633 1.00 17.40 54 ALA C C 1
ATOM 3698 O O . ALA C 1 54 ? 123.542 -36.211 95.809 1.00 16.98 54 ALA C O 1
ATOM 3700 N N . THR C 1 55 ? 121.951 -34.807 96.631 1.00 16.54 55 THR C N 1
ATOM 3701 C CA . THR C 1 55 ? 122.170 -35.241 98.016 1.00 17.24 55 THR C CA 1
ATOM 3702 C C . THR C 1 55 ? 121.726 -36.697 98.282 1.00 18.62 55 THR C C 1
ATOM 3703 O O . THR C 1 55 ? 122.089 -37.268 99.317 1.00 19.62 55 THR C O 1
ATOM 3707 N N . LYS C 1 56 ? 120.988 -37.316 97.359 1.00 18.00 56 LYS C N 1
ATOM 3708 C CA . LYS C 1 56 ? 120.387 -38.636 97.614 1.00 19.71 56 LYS C CA 1
ATOM 3709 C C . LYS C 1 56 ? 121.353 -39.825 97.537 1.00 23.57 56 LYS C C 1
ATOM 3710 O O . LYS C 1 56 ? 121.166 -40.818 98.245 1.00 27.50 56 LYS C O 1
ATOM 3716 N N . ALA C 1 57 ? 122.354 -39.745 96.676 1.00 24.04 57 ALA C N 1
ATOM 3717 C CA . ALA C 1 57 ? 123.325 -40.830 96.567 1.00 25.83 57 ALA C CA 1
ATOM 3718 C C . ALA C 1 57 ? 124.763 -40.319 96.559 1.00 22.73 57 ALA C C 1
ATOM 3719 O O . ALA C 1 57 ? 125.648 -40.964 96.015 1.00 23.09 57 ALA C O 1
ATOM 3721 N N . ALA C 1 58 ? 124.997 -39.177 97.190 1.00 20.25 58 ALA C N 1
ATOM 3722 C CA . ALA C 1 58 ? 126.365 -38.693 97.409 1.00 19.29 58 ALA C CA 1
ATOM 3723 C C . ALA C 1 58 ? 126.470 -37.970 98.741 1.00 19.36 58 ALA C C 1
ATOM 3724 O O . ALA C 1 58 ? 125.479 -37.414 99.217 1.00 20.44 58 ALA C O 1
ATOM 3726 N N . GLU C 1 59 ? 127.669 -37.933 99.320 1.00 18.76 59 GLU C N 1
ATOM 3727 C CA . GLU C 1 59 ? 127.851 -37.262 100.604 1.00 18.47 59 GLU C CA 1
ATOM 3728 C C . GLU C 1 59 ? 128.114 -35.793 100.344 1.00 16.65 59 GLU C C 1
ATOM 3729 O O . GLU C 1 59 ? 129.242 -35.310 100.442 1.00 17.97 59 GLU C O 1
ATOM 3735 N N . VAL C 1 60 ? 127.059 -35.101 99.951 1.00 16.03 60 VAL C N 1
ATOM 3736 C CA . VAL C 1 60 ? 127.106 -33.657 99.778 1.00 16.09 60 VAL C CA 1
ATOM 3737 C C . VAL C 1 60 ? 125.921 -32.988 100.464 1.00 17.38 60 VAL C C 1
ATOM 3738 O O . VAL C 1 60 ? 124.832 -33.572 100.557 1.00 18.84 60 VAL C O 1
ATOM 3742 N N . ASP C 1 61 ? 126.159 -31.769 100.950 1.00 15.41 61 ASP C N 1
ATOM 3743 C CA . ASP C 1 61 ? 125.128 -30.935 101.549 1.00 14.76 61 ASP C CA 1
ATOM 3744 C C . ASP C 1 61 ? 124.981 -29.677 100.708 1.00 14.55 61 ASP C C 1
ATOM 3745 O O . ASP C 1 61 ? 125.972 -29.154 100.186 1.00 12.44 61 ASP C O 1
ATOM 3750 N N . VAL C 1 62 ? 123.758 -29.176 100.583 1.00 16.22 62 VAL C N 1
ATOM 3751 C CA . VAL C 1 62 ? 123.550 -27.876 99.962 1.00 16.03 62 VAL C CA 1
ATOM 3752 C C . VAL C 1 62 ? 123.769 -26.790 101.013 1.00 18.24 62 VAL C C 1
ATOM 3753 O O . VAL C 1 62 ? 122.957 -26.635 101.927 1.00 21.11 62 VAL C O 1
ATOM 3757 N N . VAL C 1 63 ? 124.859 -26.036 100.881 1.00 15.56 63 VAL C N 1
ATOM 3758 C CA . VAL C 1 63 ? 125.235 -25.054 101.895 1.00 15.08 63 VAL C CA 1
ATOM 3759 C C . VAL C 1 63 ? 124.940 -23.617 101.437 1.00 15.57 63 VAL C C 1
ATOM 3760 O O . VAL C 1 63 ? 124.968 -22.706 102.247 1.00 18.14 63 VAL C O 1
ATOM 3764 N N . TYR C 1 64 ? 124.678 -23.432 100.141 1.00 14.71 64 TYR C N 1
ATOM 3765 C CA . TYR C 1 64 ? 124.337 -22.128 99.583 1.00 14.77 64 TYR C CA 1
ATOM 3766 C C . TYR C 1 64 ? 123.413 -22.290 98.401 1.00 15.36 64 TYR C C 1
ATOM 3767 O O . TYR C 1 64 ? 123.665 -23.092 97.510 1.00 16.43 64 TYR C O 1
ATOM 3776 N N . ALA C 1 65 ? 122.350 -21.501 98.380 1.00 14.49 65 ALA C N 1
ATOM 3777 C CA . ALA C 1 65 ? 121.418 -21.537 97.288 1.00 15.07 65 ALA C CA 1
ATOM 3778 C C . ALA C 1 65 ? 120.656 -20.205 97.193 1.00 15.47 65 ALA C C 1
ATOM 3779 O O . ALA C 1 65 ? 119.790 -19.912 98.013 1.00 16.11 65 ALA C O 1
ATOM 3781 N N . ARG C 1 66 ? 120.991 -19.395 96.196 1.00 14.58 66 ARG C N 1
ATOM 3782 C CA . ARG C 1 66 ? 120.352 -18.079 96.071 1.00 13.09 66 ARG C CA 1
ATOM 3783 C C . ARG C 1 66 ? 120.034 -17.774 94.630 1.00 12.15 66 ARG C C 1
ATOM 3784 O O . ARG C 1 66 ? 120.767 -18.131 93.737 1.00 11.44 66 ARG C O 1
ATOM 3792 N N . SER C 1 67 ? 118.923 -17.081 94.425 1.00 12.24 67 SER C N 1
ATOM 3793 C CA . SER C 1 67 ? 118.485 -16.643 93.100 1.00 12.66 67 SER C CA 1
ATOM 3794 C C . SER C 1 67 ? 118.921 -15.202 92.828 1.00 12.03 67 SER C C 1
ATOM 3795 O O . SER C 1 67 ? 119.126 -14.447 93.780 1.00 13.01 67 SER C O 1
ATOM 3798 N N . MET C 1 68 ? 118.987 -14.821 91.545 1.00 11.47 68 MET C N 1
ATOM 3799 C CA . MET C 1 68 ? 119.438 -13.490 91.117 1.00 13.91 68 MET C CA 1
ATOM 3800 C C . MET C 1 68 ? 118.275 -12.572 90.824 1.00 14.72 68 MET C C 1
ATOM 3801 O O . MET C 1 68 ? 117.231 -12.988 90.314 1.00 13.47 68 MET C O 1
ATOM 3806 N N . TYR C 1 69 ? 118.476 -11.306 91.144 1.00 13.85 69 TYR C N 1
ATOM 3807 C CA . TYR C 1 69 ? 117.416 -10.329 91.004 1.00 14.16 69 TYR C CA 1
ATOM 3808 C C . TYR C 1 69 ? 116.999 -10.134 89.544 1.00 14.13 69 TYR C C 1
ATOM 3809 O O . TYR C 1 69 ? 117.821 -9.830 88.674 1.00 13.71 69 TYR C O 1
ATOM 3818 N N . ALA C 1 70 ? 115.694 -10.298 89.325 1.00 14.07 70 ALA C N 1
ATOM 3819 C CA . ALA C 1 70 ? 115.004 -10.059 88.049 1.00 14.63 70 ALA C CA 1
ATOM 3820 C C . ALA C 1 70 ? 115.270 -11.131 87.008 1.00 15.51 70 ALA C C 1
ATOM 3821 O O . ALA C 1 70 ? 114.937 -10.960 85.841 1.00 16.18 70 ALA C O 1
ATOM 3823 N N . GLY C 1 71 ? 115.846 -12.247 87.428 1.00 16.88 71 GLY C N 1
ATOM 3824 C CA . GLY C 1 71 ? 115.963 -13.391 86.554 1.00 18.65 71 GLY C CA 1
ATOM 3825 C C . GLY C 1 71 ? 117.017 -13.365 85.462 1.00 18.86 71 GLY C C 1
ATOM 3826 O O . GLY C 1 71 ? 117.687 -12.365 85.198 1.00 18.96 71 GLY C O 1
ATOM 3827 N N . ALA C 1 72 ? 117.120 -14.515 84.803 1.00 16.55 72 ALA C N 1
ATOM 3828 C CA . ALA C 1 72 ? 118.190 -14.813 83.866 1.00 16.18 72 ALA C CA 1
ATOM 3829 C C . ALA C 1 72 ? 118.149 -13.919 82.641 1.00 17.34 72 ALA C C 1
ATOM 3830 O O . ALA C 1 72 ? 119.189 -13.573 82.072 1.00 17.30 72 ALA C O 1
ATOM 3832 N N . GLY C 1 73 ? 116.946 -13.540 82.230 1.00 17.73 73 GLY C N 1
ATOM 3833 C CA . GLY C 1 73 ? 116.811 -12.687 81.067 1.00 18.14 73 GLY C CA 1
ATOM 3834 C C . GLY C 1 73 ? 117.351 -11.283 81.304 1.00 18.19 73 GLY C C 1
ATOM 3835 O O . GLY C 1 73 ? 117.657 -10.565 80.362 1.00 19.16 73 GLY C O 1
ATOM 3836 N N . ASN C 1 74 ? 117.469 -10.901 82.570 1.00 17.29 74 ASN C N 1
ATOM 3837 C CA . ASN C 1 74 ? 118.012 -9.607 82.934 1.00 17.11 74 ASN C CA 1
ATOM 3838 C C . ASN C 1 74 ? 119.437 -9.673 83.487 1.00 17.90 74 ASN C C 1
ATOM 3839 O O . ASN C 1 74 ? 119.960 -8.674 83.978 1.00 17.75 74 ASN C O 1
ATOM 3844 N N . ALA C 1 75 ? 120.081 -10.839 83.394 1.00 17.63 75 ALA C N 1
ATOM 3845 C CA . ALA C 1 75 ? 121.467 -10.950 83.821 1.00 15.19 75 ALA C CA 1
ATOM 3846 C C . ALA C 1 75 ? 122.359 -9.984 83.063 1.00 16.32 75 ALA C C 1
ATOM 3847 O O . ALA C 1 75 ? 122.211 -9.776 81.857 1.00 17.17 75 ALA C O 1
ATOM 3849 N N . SER C 1 76 ? 123.292 -9.376 83.775 1.00 16.37 76 SER C N 1
ATOM 3850 C CA . SER C 1 76 ? 124.186 -8.419 83.143 1.00 19.73 76 SER C CA 1
ATOM 3851 C C . SER C 1 76 ? 125.519 -9.043 82.732 1.00 17.60 76 SER C C 1
ATOM 3852 O O . SER C 1 76 ? 126.266 -8.452 81.950 1.00 18.10 76 SER C O 1
ATOM 3855 N N . THR C 1 77 ? 125.810 -10.219 83.269 1.00 16.78 77 THR C N 1
ATOM 3856 C CA . THR C 1 77 ? 127.026 -10.938 82.916 1.00 16.87 77 THR C CA 1
ATOM 3857 C C . THR C 1 77 ? 126.671 -12.346 82.457 1.00 15.02 77 THR C C 1
ATOM 3858 O O . THR C 1 77 ? 125.576 -12.857 82.752 1.00 14.20 77 THR C O 1
ATOM 3862 N N . LYS C 1 78 ? 127.620 -12.955 81.759 1.00 15.25 78 LYS C N 1
ATOM 3863 C CA . LYS C 1 78 ? 127.431 -14.222 81.047 1.00 20.11 78 LYS C CA 1
ATOM 3864 C C . LYS C 1 78 ? 127.183 -15.450 81.921 1.00 19.24 78 LYS C C 1
ATOM 3865 O O . LYS C 1 78 ? 126.423 -16.353 81.524 1.00 18.21 78 LYS C O 1
ATOM 3871 N N . LEU C 1 79 ? 127.819 -15.515 83.093 1.00 19.57 79 LEU C N 1
ATOM 3872 C CA . LEU C 1 79 ? 127.727 -16.714 83.938 1.00 18.78 79 LEU C CA 1
ATOM 3873 C C . LEU C 1 79 ? 126.842 -16.577 85.174 1.00 19.27 79 LEU C C 1
ATOM 3874 O O . LEU C 1 79 ? 126.687 -17.541 85.936 1.00 20.77 79 LEU C O 1
ATOM 3879 N N . ALA C 1 80 ? 126.241 -15.406 85.376 1.00 17.02 80 ALA C N 1
ATOM 3880 C CA . ALA C 1 80 ? 125.389 -15.201 86.547 1.00 15.36 80 ALA C CA 1
ATOM 3881 C C . ALA C 1 80 ? 124.067 -15.960 86.460 1.00 14.92 80 ALA C C 1
ATOM 3882 O O . ALA C 1 80 ? 123.568 -16.439 87.468 1.00 16.88 80 ALA C O 1
ATOM 3884 N N . GLY C 1 81 ? 123.485 -16.040 85.272 1.00 13.68 81 GLY C N 1
ATOM 3885 C CA . GLY C 1 81 ? 122.210 -16.711 85.103 1.00 14.34 81 GLY C CA 1
ATOM 3886 C C . GLY C 1 81 ? 121.201 -16.194 86.108 1.00 15.98 81 GLY C C 1
ATOM 3887 O O . GLY C 1 81 ? 121.046 -14.969 86.253 1.00 17.46 81 GLY C O 1
ATOM 3888 N N . GLU C 1 82 ? 120.523 -17.088 86.822 1.00 14.15 82 GLU C N 1
ATOM 3889 C CA . GLU C 1 82 ? 119.613 -16.630 87.871 1.00 15.84 82 GLU C CA 1
ATOM 3890 C C . GLU C 1 82 ? 119.708 -17.433 89.141 1.00 14.49 82 GLU C C 1
ATOM 3891 O O . GLU C 1 82 ? 118.852 -17.310 90.008 1.00 13.26 82 GLU C O 1
ATOM 3897 N N . VAL C 1 83 ? 120.754 -18.247 89.266 1.00 14.35 83 VAL C N 1
ATOM 3898 C CA . VAL C 1 83 ? 120.954 -19.024 90.480 1.00 12.59 83 VAL C CA 1
ATOM 3899 C C . VAL C 1 83 ? 122.424 -19.353 90.708 1.00 13.64 83 VAL C C 1
ATOM 3900 O O . VAL C 1 83 ? 123.173 -19.580 89.767 1.00 13.26 83 VAL C O 1
ATOM 3904 N N . ILE C 1 84 ? 122.836 -19.332 91.970 1.00 14.46 84 ILE C N 1
ATOM 3905 C CA . ILE C 1 84 ? 124.084 -19.953 92.371 1.00 15.24 84 ILE C CA 1
ATOM 3906 C C . ILE C 1 84 ? 123.788 -20.966 93.468 1.00 14.39 84 ILE C C 1
ATOM 3907 O O . ILE C 1 84 ? 123.032 -20.694 94.399 1.00 14.19 84 ILE C O 1
ATOM 3912 N N . GLY C 1 85 ? 124.384 -22.140 93.325 1.00 12.85 85 GLY C N 1
ATOM 3913 C CA . GLY C 1 85 ? 124.266 -23.202 94.310 1.00 12.53 85 GLY C CA 1
ATOM 3914 C C . GLY C 1 85 ? 125.651 -23.673 94.688 1.00 13.18 85 GLY C C 1
ATOM 3915 O O . GLY C 1 85 ? 126.554 -23.653 93.859 1.00 13.06 85 GLY C O 1
ATOM 3916 N N . ILE C 1 86 ? 125.828 -24.036 95.950 1.00 14.46 86 ILE C N 1
ATOM 3917 C CA . ILE C 1 86 ? 127.096 -24.582 96.393 1.00 16.39 86 ILE C CA 1
ATOM 3918 C C . ILE C 1 86 ? 126.827 -25.866 97.164 1.00 16.73 86 ILE C C 1
ATOM 3919 O O . ILE C 1 86 ? 126.043 -25.870 98.104 1.00 16.93 86 ILE C O 1
ATOM 3924 N N . LEU C 1 87 ? 127.461 -26.946 96.707 1.00 15.49 87 LEU C N 1
ATOM 3925 C CA . LEU C 1 87 ? 127.543 -28.226 97.412 1.00 14.89 87 LEU C CA 1
ATOM 3926 C C . LEU C 1 87 ? 128.814 -28.298 98.231 1.00 14.17 87 LEU C C 1
ATOM 3927 O O . LEU C 1 87 ? 129.848 -27.836 97.779 1.00 15.45 87 LEU C O 1
ATOM 3932 N N . ALA C 1 88 ? 128.739 -28.864 99.433 1.00 13.38 88 ALA C N 1
ATOM 3933 C CA . ALA C 1 88 ? 129.922 -29.135 100.225 1.00 13.93 88 ALA C CA 1
ATOM 3934 C C . ALA C 1 88 ? 130.013 -30.624 100.505 1.00 14.65 88 ALA C C 1
ATOM 3935 O O . ALA C 1 88 ? 128.998 -31.269 100.788 1.00 14.28 88 ALA C O 1
ATOM 3937 N N . GLY C 1 89 ? 131.232 -31.153 100.460 1.00 17.23 89 GLY C N 1
ATOM 3938 C CA . GLY C 1 89 ? 131.447 -32.567 100.711 1.00 18.53 89 GLY C CA 1
ATOM 3939 C C . GLY C 1 89 ? 132.816 -32.799 101.295 1.00 17.68 89 GLY C C 1
ATOM 3940 O O . GLY C 1 89 ? 133.601 -31.861 101.449 1.00 16.60 89 GLY C O 1
ATOM 3941 N N . PRO C 1 90 ? 133.120 -34.054 101.613 1.00 18.37 90 PRO C N 1
ATOM 3942 C CA . PRO C 1 90 ? 134.371 -34.422 102.285 1.00 21.02 90 PRO C CA 1
ATOM 3943 C C . PRO C 1 90 ? 135.589 -34.375 101.375 1.00 19.65 90 PRO C C 1
ATOM 3944 O O . PRO C 1 90 ? 136.714 -34.415 101.885 1.00 21.13 90 PRO C O 1
ATOM 3948 N N . SER C 1 91 ? 135.387 -34.297 100.063 1.00 16.70 91 SER C N 1
ATOM 3949 C CA . SER C 1 91 ? 136.490 -34.460 99.123 1.00 18.19 91 SER C CA 1
ATOM 3950 C C . SER C 1 91 ? 136.120 -33.953 97.749 1.00 18.31 91 SER C C 1
ATOM 3951 O O . SER C 1 91 ? 134.947 -33.884 97.426 1.00 19.45 91 SER C O 1
ATOM 3954 N N . PRO C 1 92 ? 137.113 -33.620 96.925 1.00 21.21 92 PRO C N 1
ATOM 3955 C CA . PRO C 1 92 ? 136.733 -33.171 95.587 1.00 23.08 92 PRO C CA 1
ATOM 3956 C C . PRO C 1 92 ? 136.087 -34.290 94.757 1.00 23.97 92 PRO C C 1
ATOM 3957 O O . PRO C 1 92 ? 135.242 -33.997 93.913 1.00 23.75 92 PRO C O 1
ATOM 3961 N N . ALA C 1 93 ? 136.460 -35.546 95.002 1.00 24.92 93 ALA C N 1
ATOM 3962 C CA . ALA C 1 93 ? 135.862 -36.659 94.287 1.00 25.77 93 ALA C CA 1
ATOM 3963 C C . ALA C 1 93 ? 134.367 -36.788 94.589 1.00 22.77 93 ALA C C 1
ATOM 3964 O O . ALA C 1 93 ? 133.542 -37.017 93.698 1.00 21.44 93 ALA C O 1
ATOM 3966 N N . GLU C 1 94 ? 134.013 -36.674 95.856 1.00 21.36 94 GLU C N 1
ATOM 3967 C CA . GLU C 1 94 ? 132.619 -36.823 96.239 1.00 21.56 94 GLU C CA 1
ATOM 3968 C C . GLU C 1 94 ? 131.814 -35.604 95.776 1.00 19.86 94 GLU C C 1
ATOM 3969 O O . GLU C 1 94 ? 130.651 -35.721 95.384 1.00 18.91 94 GLU C O 1
ATOM 3975 N N . VAL C 1 95 ? 132.432 -34.423 95.799 1.00 18.35 95 VAL C N 1
ATOM 3976 C CA . VAL C 1 95 ? 131.744 -33.254 95.282 1.00 18.09 95 VAL C CA 1
ATOM 3977 C C . VAL C 1 95 ? 131.472 -33.444 93.787 1.00 18.62 95 VAL C C 1
ATOM 3978 O O . VAL C 1 95 ? 130.390 -33.131 93.308 1.00 18.66 95 VAL C O 1
ATOM 3982 N N . ARG C 1 96 ? 132.449 -33.971 93.063 1.00 18.09 96 ARG C N 1
ATOM 3983 C CA . ARG C 1 96 ? 132.294 -34.222 91.636 1.00 17.75 96 ARG C CA 1
ATOM 3984 C C . ARG C 1 96 ? 131.145 -35.191 91.394 1.00 18.94 96 ARG C C 1
ATOM 3985 O O . ARG C 1 96 ? 130.399 -35.032 90.448 1.00 19.97 96 ARG C O 1
ATOM 3993 N N . SER C 1 97 ? 131.010 -36.199 92.244 1.00 19.97 97 SER C N 1
ATOM 3994 C CA . SER C 1 97 ? 129.916 -37.167 92.087 1.00 20.55 97 SER C CA 1
ATOM 3995 C C . SER C 1 97 ? 128.591 -36.410 92.266 1.00 19.15 97 SER C C 1
ATOM 3996 O O . SER C 1 97 ? 127.651 -36.579 91.496 1.00 19.45 97 SER C O 1
ATOM 3999 N N . GLY C 1 98 ? 128.550 -35.541 93.267 1.00 18.56 98 GLY C N 1
ATOM 4000 C CA . GLY C 1 98 ? 127.379 -34.713 93.512 1.00 20.07 98 GLY C CA 1
ATOM 4001 C C . GLY C 1 98 ? 127.003 -33.816 92.344 1.00 18.9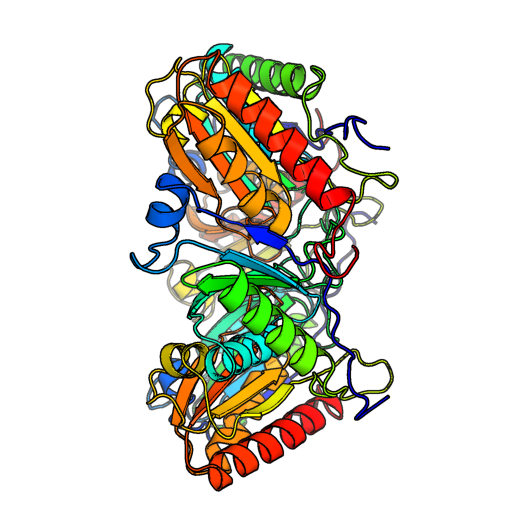5 98 GLY C C 1
ATOM 4002 O O . GLY C 1 98 ? 125.841 -33.753 91.945 1.00 18.95 98 GLY C O 1
ATOM 4003 N N . LEU C 1 99 ? 127.991 -33.145 91.774 1.00 17.67 99 LEU C N 1
ATOM 4004 C CA . LEU C 1 99 ? 127.766 -32.291 90.618 1.00 15.88 99 LEU C CA 1
ATOM 4005 C C . LEU C 1 99 ? 127.318 -33.106 89.411 1.00 16.58 99 LEU C C 1
ATOM 4006 O O . LEU C 1 99 ? 126.462 -32.668 88.652 1.00 17.49 99 LEU C O 1
ATOM 4011 N N . ASN C 1 100 ? 127.903 -34.278 89.223 1.00 19.27 100 ASN C N 1
ATOM 4012 C CA . ASN C 1 100 ? 127.512 -35.134 88.105 1.00 20.08 100 ASN C CA 1
ATOM 4013 C C . ASN C 1 100 ? 126.016 -35.447 88.186 1.00 20.18 100 ASN C C 1
ATOM 4014 O O . ASN C 1 100 ? 125.309 -35.410 87.184 1.00 22.21 100 ASN C O 1
ATOM 4019 N N . ALA C 1 101 ? 125.535 -35.725 89.394 1.00 19.29 101 ALA C N 1
ATOM 4020 C CA . ALA C 1 101 ? 124.120 -36.006 89.623 1.00 19.19 101 ALA C CA 1
ATOM 4021 C C . ALA C 1 101 ? 123.251 -34.781 89.327 1.00 17.84 101 ALA C C 1
ATOM 4022 O O . ALA C 1 101 ? 122.172 -34.892 88.739 1.00 19.00 101 ALA C O 1
ATOM 4024 N N . THR C 1 102 ? 123.728 -33.623 89.769 1.00 16.19 102 THR C N 1
ATOM 4025 C CA . THR C 1 102 ? 123.033 -32.358 89.561 1.00 17.20 102 THR C CA 1
ATOM 4026 C C . THR C 1 102 ? 122.868 -32.066 88.075 1.00 18.16 102 THR C C 1
ATOM 4027 O O . THR C 1 102 ? 121.771 -31.732 87.619 1.00 19.38 102 THR C O 1
ATOM 4031 N N . LEU C 1 103 ? 123.962 -32.208 87.329 1.00 18.47 103 LEU C N 1
ATOM 4032 C CA . LEU C 1 103 ? 123.975 -31.929 85.902 1.00 18.68 103 LEU C CA 1
ATOM 4033 C C . LEU C 1 103 ? 123.063 -32.883 85.143 1.00 20.34 103 LEU C C 1
ATOM 4034 O O . LEU C 1 103 ? 122.325 -32.465 84.245 1.00 21.93 103 LEU C O 1
ATOM 4039 N N . ASP C 1 104 ? 123.127 -34.166 85.494 1.00 18.71 104 ASP C N 1
ATOM 4040 C CA . ASP C 1 104 ? 122.248 -35.178 84.913 1.00 22.06 104 ASP C CA 1
ATOM 4041 C C . ASP C 1 104 ? 120.773 -34.822 85.084 1.00 20.88 104 ASP C C 1
ATOM 4042 O O . ASP C 1 104 ? 119.980 -34.944 84.146 1.00 22.80 104 ASP C O 1
ATOM 4047 N N . PHE C 1 105 ? 120.405 -34.391 86.283 1.00 19.59 105 PHE C N 1
ATOM 4048 C CA . PHE C 1 105 ? 119.027 -34.026 86.561 1.00 20.34 105 PHE C CA 1
ATOM 4049 C C . PHE C 1 105 ? 118.619 -32.794 85.756 1.00 21.05 105 PHE C C 1
ATOM 4050 O O . PHE C 1 105 ? 117.514 -32.734 85.213 1.00 21.56 105 PHE C O 1
ATOM 4058 N N . ILE C 1 106 ? 119.507 -31.813 85.647 1.00 19.16 106 ILE C N 1
ATOM 4059 C CA . ILE C 1 106 ? 119.128 -30.582 84.956 1.00 18.83 106 ILE C CA 1
ATOM 4060 C C . ILE C 1 106 ? 118.883 -30.882 83.470 1.00 21.26 106 ILE C C 1
ATOM 4061 O O . ILE C 1 106 ? 118.079 -30.213 82.818 1.00 23.53 106 ILE C O 1
ATOM 4066 N N . ASP C 1 107 ? 119.540 -31.909 82.949 1.00 23.67 107 ASP C N 1
ATOM 4067 C CA . ASP C 1 107 ? 119.411 -32.263 81.536 1.00 31.29 107 ASP C CA 1
ATOM 4068 C C . ASP C 1 107 ? 118.383 -33.371 81.284 1.00 26.67 107 ASP C C 1
ATOM 4069 O O . ASP C 1 107 ? 118.255 -33.863 80.166 1.00 26.15 107 ASP C O 1
ATOM 4074 N N . SER C 1 108 ? 117.628 -33.744 82.312 1.00 25.10 108 SER C N 1
ATOM 4075 C CA . SER C 1 108 ? 116.790 -34.941 82.249 1.00 24.47 108 SER C CA 1
ATOM 4076 C C . SER C 1 108 ? 115.446 -34.736 81.555 1.00 23.54 108 SER C C 1
ATOM 4077 O O . SER C 1 108 ? 114.717 -35.704 81.334 1.00 25.66 108 SER C O 1
ATOM 4080 N N . GLY C 1 109 ? 115.114 -33.492 81.230 1.00 20.83 109 GLY C N 1
ATOM 4081 C CA . GLY C 1 109 ? 113.845 -33.167 80.601 1.00 21.95 109 GLY C CA 1
ATOM 4082 C C . GLY C 1 109 ? 112.893 -32.456 81.534 1.00 23.42 109 GLY C C 1
ATOM 4083 O O . GLY C 1 109 ? 111.805 -32.039 81.138 1.00 26.60 109 GLY C O 1
ATOM 4084 N N . VAL C 1 110 ? 113.296 -32.302 82.788 1.00 21.93 110 VAL C N 1
ATOM 4085 C CA . VAL C 1 110 ? 112.563 -31.448 83.703 1.00 22.05 110 VAL C CA 1
ATOM 4086 C C . VAL C 1 110 ? 112.721 -29.980 83.320 1.00 19.06 110 VAL C C 1
ATOM 4087 O O . VAL C 1 110 ? 113.698 -29.585 82.667 1.00 18.07 110 VAL C O 1
ATOM 4091 N N . GLY C 1 111 ? 111.764 -29.163 83.730 1.00 19.06 111 GLY C N 1
ATOM 4092 C CA . GLY C 1 111 ? 111.857 -27.747 83.452 1.00 18.41 111 GLY C CA 1
ATOM 4093 C C . GLY C 1 111 ? 110.548 -27.010 83.561 1.00 18.96 111 GLY C C 1
ATOM 4094 O O . GLY C 1 111 ? 109.477 -27.601 83.779 1.00 18.73 111 GLY C O 1
ATOM 4095 N N . PHE C 1 112 ? 110.647 -25.696 83.419 1.00 19.78 112 PHE C N 1
ATOM 4096 C CA . PHE C 1 112 ? 109.477 -24.842 83.352 1.00 19.14 112 PHE C CA 1
ATOM 4097 C C . PHE C 1 112 ? 108.793 -25.132 82.024 1.00 18.51 112 PHE C C 1
ATOM 4098 O O . PHE C 1 112 ? 109.441 -25.521 81.039 1.00 18.48 112 PHE C O 1
ATOM 4106 N N . VAL C 1 113 ? 107.487 -24.923 82.004 1.00 17.17 113 VAL C N 1
ATOM 4107 C CA . VAL C 1 113 ? 106.666 -25.237 80.853 1.00 17.73 113 VAL C CA 1
ATOM 4108 C C . VAL C 1 113 ? 105.911 -23.982 80.435 1.00 16.09 113 VAL C C 1
ATOM 4109 O O . VAL C 1 113 ? 105.432 -23.245 81.284 1.00 16.14 113 VAL C O 1
ATOM 4113 N N . SER C 1 114 ? 105.822 -23.738 79.132 1.00 17.51 114 SER C N 1
ATOM 4114 C CA . SER C 1 114 ? 105.089 -22.582 78.613 1.00 18.13 114 SER C CA 1
ATOM 4115 C C . SER C 1 114 ? 103.571 -22.726 78.746 1.00 18.37 114 SER C C 1
ATOM 4116 O O . SER C 1 114 ? 103.012 -23.765 78.428 1.00 18.14 114 SER C O 1
ATOM 4119 N N . ALA C 1 115 ? 102.910 -21.644 79.147 1.00 19.00 115 ALA C N 1
ATOM 4120 C CA . ALA C 1 115 ? 101.459 -21.633 79.312 1.00 20.65 115 ALA C CA 1
ATOM 4121 C C . ALA C 1 115 ? 100.736 -20.971 78.142 1.00 21.30 115 ALA C C 1
ATOM 4122 O O . ALA C 1 115 ? 99.495 -20.915 78.127 1.00 21.41 115 ALA C O 1
ATOM 4124 N N . ASN C 1 116 ? 101.481 -20.443 77.178 1.00 20.57 116 ASN C N 1
ATOM 4125 C CA . ASN C 1 116 ? 100.832 -19.733 76.092 1.00 21.69 116 ASN C CA 1
ATOM 4126 C C . ASN C 1 116 ? 101.652 -19.692 74.814 1.00 23.84 116 ASN C C 1
ATOM 4127 O O . ASN C 1 116 ? 102.733 -20.281 74.732 1.00 22.54 116 ASN C O 1
ATOM 4132 N N . GLU C 1 117 ? 101.108 -18.980 73.826 1.00 26.92 117 GLU C N 1
ATOM 4133 C CA . GLU C 1 117 ? 101.621 -18.972 72.458 1.00 28.69 117 GLU C CA 1
ATOM 4134 C C . GLU C 1 117 ? 103.057 -18.464 72.316 1.00 26.19 117 GLU C C 1
ATOM 4135 O O . GLU C 1 117 ? 103.828 -18.986 71.507 1.00 26.40 117 GLU C O 1
ATOM 4141 N N . ASP C 1 118 ? 103.425 -17.442 73.072 1.00 24.21 118 ASP C N 1
ATOM 4142 C CA . ASP C 1 118 ? 104.761 -16.863 72.919 1.00 25.09 118 ASP C CA 1
ATOM 4143 C C . ASP C 1 118 ? 105.658 -17.132 74.110 1.00 23.29 118 ASP C C 1
ATOM 4144 O O . ASP C 1 118 ? 106.718 -16.530 74.237 1.00 21.54 118 ASP C O 1
ATOM 4149 N N . ASP C 1 119 ? 105.257 -18.062 74.966 1.00 23.49 119 ASP C N 1
ATOM 4150 C CA . ASP C 1 119 ? 106.095 -18.480 76.072 1.00 23.54 119 ASP C CA 1
ATOM 4151 C C . ASP C 1 119 ? 106.351 -17.323 77.033 1.00 19.72 119 ASP C C 1
ATOM 4152 O O . ASP C 1 119 ? 107.377 -17.291 77.702 1.00 19.07 119 ASP C O 1
ATOM 4157 N N . SER C 1 120 ? 105.420 -16.380 77.101 1.00 17.61 120 SER C N 1
ATOM 4158 C CA . SER C 1 120 ? 105.579 -15.220 77.967 1.00 18.12 120 SER C CA 1
ATOM 4159 C C . SER C 1 120 ? 104.983 -15.475 79.342 1.00 17.92 120 SER C C 1
ATOM 4160 O O . SER C 1 120 ? 105.046 -14.628 80.227 1.00 18.89 120 SER C O 1
ATOM 4163 N N . ILE C 1 121 ? 104.394 -16.654 79.514 1.00 15.01 121 ILE C N 1
ATOM 4164 C CA . ILE C 1 121 ? 103.941 -17.107 80.812 1.00 14.51 121 ILE C CA 1
ATOM 4165 C C . ILE C 1 121 ? 104.400 -18.553 80.902 1.00 16.36 121 ILE C C 1
ATOM 4166 O O . ILE C 1 121 ? 104.189 -19.322 79.958 1.00 16.69 121 ILE C O 1
ATOM 4171 N N . CYS C 1 122 ? 105.048 -18.903 82.003 1.00 18.01 122 CYS C N 1
ATOM 4172 C CA . CYS C 1 122 ? 105.541 -20.263 82.184 1.00 18.07 122 CYS C CA 1
ATOM 4173 C C . CYS C 1 122 ? 105.430 -20.644 83.641 1.00 17.04 122 CYS C C 1
ATOM 4174 O O . CYS C 1 122 ? 105.310 -19.772 84.496 0.77 14.75 122 CYS C O 1
ATOM 4177 N N . TYR C 1 123 ? 105.475 -21.941 83.924 1.00 18.07 123 TYR C N 1
ATOM 4178 C CA . TYR C 1 123 ? 105.345 -22.412 85.297 1.00 17.98 123 TYR C CA 1
ATOM 4179 C C . TYR C 1 123 ? 106.177 -23.662 85.510 1.00 17.17 123 TYR C C 1
ATOM 4180 O O . TYR C 1 123 ? 106.546 -24.342 84.555 1.00 16.44 123 TYR C O 1
ATOM 4189 N N . TYR C 1 124 ? 106.430 -23.960 86.777 1.00 15.06 124 TYR C N 1
ATOM 4190 C CA . TYR C 1 124 ? 107.076 -25.200 87.208 1.00 14.99 124 TYR C CA 1
ATOM 4191 C C . TYR C 1 124 ? 106.058 -25.996 88.007 1.00 13.52 124 TYR C C 1
ATOM 4192 O O . TYR C 1 124 ? 105.483 -25.473 88.959 1.00 12.69 124 TYR C O 1
ATOM 4201 N N . ALA C 1 125 ? 105.847 -27.250 87.640 1.00 14.48 125 ALA C N 1
ATOM 4202 C CA . ALA C 1 125 ? 104.931 -28.102 88.368 1.00 15.91 125 ALA C CA 1
ATOM 4203 C C . ALA C 1 125 ? 105.610 -29.456 88.490 1.00 17.14 125 ALA C C 1
ATOM 4204 O O . ALA C 1 125 ? 105.299 -30.374 87.739 1.00 19.93 125 ALA C O 1
ATOM 4206 N N . GLN C 1 126 ? 106.563 -29.554 89.409 1.00 15.90 126 GLN C N 1
ATOM 4207 C CA . GLN C 1 126 ? 107.437 -30.715 89.490 1.00 16.47 126 GLN C CA 1
ATOM 4208 C C . GLN C 1 126 ? 107.071 -31.568 90.680 1.00 16.35 126 GLN C C 1
ATOM 4209 O O . GLN C 1 126 ? 107.045 -31.088 91.816 1.00 15.57 126 GLN C O 1
ATOM 4215 N N . CYS C 1 127 ? 106.792 -32.838 90.411 1.00 17.32 127 CYS C N 1
ATOM 4216 C CA . CYS C 1 127 ? 106.535 -33.798 91.454 1.00 19.76 127 CYS C CA 1
ATOM 4217 C C . CYS C 1 127 ? 107.879 -34.356 91.885 1.00 19.86 127 CYS C C 1
ATOM 4218 O O . CYS C 1 127 ? 108.507 -35.112 91.150 1.00 21.85 127 CYS C O 1
ATOM 4221 N N . VAL C 1 128 ? 108.332 -33.934 93.059 1.00 16.77 128 VAL C N 1
ATOM 4222 C CA . VAL C 1 128 ? 109.549 -34.468 93.637 1.00 17.69 128 VAL C CA 1
ATOM 4223 C C . VAL C 1 128 ? 109.148 -35.711 94.419 1.00 18.71 128 VAL C C 1
ATOM 4224 O O . VAL C 1 128 ? 108.725 -35.637 95.573 1.00 18.80 128 VAL C O 1
ATOM 4228 N N . SER C 1 129 ? 109.260 -36.854 93.765 1.00 19.58 129 SER C N 1
ATOM 4229 C CA . SER C 1 129 ? 108.752 -38.106 94.303 1.00 22.08 129 SER C CA 1
ATOM 4230 C C . SER C 1 129 ? 109.405 -38.452 95.634 1.00 19.01 129 SER C C 1
ATOM 4231 O O . SER C 1 129 ? 108.739 -38.845 96.579 1.00 21.24 129 SER C O 1
ATOM 4234 N N . ARG C 1 130 ? 110.725 -38.354 95.685 1.00 16.40 130 ARG C N 1
ATOM 4235 C CA . ARG C 1 130 ? 111.458 -38.615 96.913 1.00 16.94 130 ARG C CA 1
ATOM 4236 C C . ARG C 1 130 ? 112.488 -37.519 97.162 1.00 18.38 130 ARG C C 1
ATOM 4237 O O . ARG C 1 130 ? 113.487 -37.399 96.439 1.00 21.27 130 ARG C O 1
ATOM 4245 N N . THR C 1 131 ? 112.251 -36.704 98.183 1.00 17.93 131 THR C N 1
ATOM 4246 C CA . THR C 1 131 ? 113.187 -35.636 98.487 1.00 17.09 131 THR C CA 1
ATOM 4247 C C . THR C 1 131 ? 114.522 -36.188 98.968 1.00 18.06 131 THR C C 1
ATOM 4248 O O . THR C 1 131 ? 114.613 -37.323 99.482 1.00 20.19 131 THR C O 1
ATOM 4252 N N . GLY C 1 132 ? 115.550 -35.376 98.752 1.00 17.40 132 GLY C N 1
ATOM 4253 C CA . GLY C 1 132 ? 116.839 -35.525 99.414 1.00 18.77 132 GLY C CA 1
ATOM 4254 C C . GLY C 1 132 ? 116.904 -34.751 100.726 1.00 20.21 132 GLY C C 1
ATOM 4255 O O . GLY C 1 132 ? 115.878 -34.520 101.382 1.00 23.79 132 GLY C O 1
ATOM 4256 N N A SER C 1 133 ? 118.112 -34.329 101.095 0.75 19.33 133 SER C N 1
ATOM 4257 N N B SER C 1 133 ? 118.112 -34.337 101.099 0.25 19.49 133 SER C N 1
ATOM 4258 C CA A SER C 1 133 ? 118.372 -33.677 102.377 0.75 21.64 133 SER C CA 1
ATOM 4259 C CA B SER C 1 133 ? 118.351 -33.687 102.384 0.25 21.37 133 SER C CA 1
ATOM 4260 C C A SER C 1 133 ? 118.130 -32.174 102.358 0.75 18.99 133 SER C C 1
ATOM 4261 C C B SER C 1 133 ? 118.067 -32.185 102.357 0.25 19.05 133 SER C C 1
ATOM 4262 O O A SER C 1 133 ? 118.046 -31.543 103.415 0.75 20.29 133 SER C O 1
ATOM 4263 O O B SER C 1 133 ? 117.862 -31.573 103.404 0.25 20.28 133 SER C O 1
ATOM 4268 N N . TYR C 1 134 ? 118.048 -31.599 101.164 1.00 15.89 134 TYR C N 1
ATOM 4269 C CA . TYR C 1 134 ? 117.922 -30.159 101.019 1.00 16.16 134 TYR C CA 1
ATOM 4270 C C . TYR C 1 134 ? 116.450 -29.721 101.049 1.00 16.31 134 TYR C C 1
ATOM 4271 O O . TYR C 1 134 ? 116.053 -28.939 101.905 1.00 17.65 134 TYR C O 1
ATOM 4280 N N . LEU C 1 135 ? 115.645 -30.235 100.135 1.00 16.02 135 LEU C N 1
ATOM 4281 C CA . LEU C 1 135 ? 114.248 -29.827 100.072 1.00 15.75 135 LEU C CA 1
ATOM 4282 C C . LEU C 1 135 ? 113.424 -30.384 101.219 1.00 16.77 135 LEU C C 1
ATOM 4283 O O . LEU C 1 135 ? 112.431 -29.779 101.595 1.00 16.89 135 LEU C O 1
ATOM 4288 N N . SER C 1 136 ? 113.824 -31.521 101.789 1.00 17.85 136 SER C N 1
ATOM 4289 C CA . SER C 1 136 ? 113.124 -32.029 102.962 1.00 18.13 136 SER C CA 1
ATOM 4290 C C . SER C 1 136 ? 113.354 -31.055 104.133 1.00 18.08 136 SER C C 1
ATOM 4291 O O . SER C 1 136 ? 112.418 -30.710 104.863 1.00 19.34 136 SER C O 1
ATOM 4294 N N . LYS C 1 137 ? 114.584 -30.580 104.283 1.00 18.11 137 LYS C N 1
ATOM 4295 C CA . LYS C 1 137 ? 114.883 -29.576 105.299 1.00 23.06 137 LYS C CA 1
ATOM 4296 C C . LYS C 1 137 ? 114.093 -28.285 105.067 1.00 21.73 137 LYS C C 1
ATOM 4297 O O . LYS C 1 137 ? 113.509 -27.746 105.997 1.00 22.50 137 LYS C O 1
ATOM 4303 N N . THR C 1 138 ? 114.070 -27.808 103.824 1.00 21.67 138 THR C N 1
ATOM 4304 C CA . THR C 1 138 ? 113.392 -26.570 103.456 1.00 22.13 138 THR C CA 1
ATOM 4305 C C . THR C 1 138 ? 111.886 -26.642 103.753 1.00 22.41 138 THR C C 1
ATOM 4306 O O . THR C 1 138 ? 111.301 -25.677 104.244 1.00 24.34 138 THR C O 1
ATOM 4310 N N . ALA C 1 139 ? 111.274 -27.795 103.475 1.00 17.91 139 ALA C N 1
ATOM 4311 C CA . ALA C 1 139 ? 109.829 -27.965 103.659 1.00 18.22 139 ALA C CA 1
ATOM 4312 C C . ALA C 1 139 ? 109.473 -28.434 105.057 1.00 20.38 139 ALA C C 1
ATOM 4313 O O . ALA C 1 139 ? 108.318 -28.421 105.447 1.00 22.86 139 ALA C O 1
ATOM 4315 N N . GLY C 1 140 ? 110.462 -28.901 105.798 1.00 20.16 140 GLY C N 1
ATOM 4316 C CA . GLY C 1 140 ? 110.222 -29.445 107.125 1.00 21.09 140 GLY C CA 1
ATOM 4317 C C . GLY C 1 140 ? 109.553 -30.807 107.112 1.00 21.27 140 GLY C C 1
ATOM 4318 O O . GLY C 1 140 ? 108.674 -31.106 107.938 1.00 23.66 140 GLY C O 1
ATOM 4319 N N . ILE C 1 141 ? 109.970 -31.647 106.175 1.00 18.47 141 ILE C N 1
ATOM 4320 C CA . ILE C 1 141 ? 109.498 -33.023 106.126 1.00 18.77 141 ILE C CA 1
ATOM 4321 C C . ILE C 1 141 ? 110.673 -33.985 106.261 1.00 19.86 141 ILE C C 1
ATOM 4322 O O . ILE C 1 141 ? 111.817 -33.553 106.340 1.00 19.07 141 ILE C O 1
ATOM 4327 N N . ARG C 1 142 ? 110.387 -35.282 106.294 1.00 22.66 142 ARG C N 1
ATOM 4328 C CA . ARG C 1 142 ? 111.450 -36.303 106.374 1.00 25.06 142 ARG C CA 1
ATOM 4329 C C . ARG C 1 142 ? 112.071 -36.517 105.001 1.00 22.74 142 ARG C C 1
ATOM 4330 O O . ARG C 1 142 ? 111.361 -36.516 103.991 1.00 20.89 142 ARG C O 1
ATOM 4338 N N . GLU C 1 143 ? 113.391 -36.690 104.961 1.00 23.05 143 GLU C N 1
ATOM 4339 C CA . GLU C 1 143 ? 114.068 -37.067 103.721 1.00 20.89 143 GLU C CA 1
ATOM 4340 C C . GLU C 1 143 ? 113.423 -38.342 103.178 1.00 18.82 143 GLU C C 1
ATOM 4341 O O . GLU C 1 143 ? 113.250 -39.310 103.916 1.00 18.29 143 GLU C O 1
ATOM 4347 N N . GLY C 1 144 ? 113.028 -38.320 101.902 1.00 19.63 144 GLY C N 1
ATOM 4348 C CA . GLY C 1 144 ? 112.403 -39.466 101.262 1.00 20.87 144 GLY C CA 1
ATOM 4349 C C . GLY C 1 144 ? 110.906 -39.298 101.060 1.00 19.92 144 GLY C C 1
ATOM 4350 O O . GLY C 1 144 ? 110.281 -40.092 100.371 1.00 19.10 144 GLY C O 1
ATOM 4351 N N . GLU C 1 145 ? 110.332 -38.276 101.675 1.00 17.85 145 GLU C N 1
ATOM 4352 C CA . GLU C 1 145 ? 108.925 -37.965 101.467 1.00 17.88 145 GLU C CA 1
ATOM 4353 C C . GLU C 1 145 ? 108.777 -37.090 100.234 1.00 16.86 145 GLU C C 1
ATOM 4354 O O . GLU C 1 145 ? 109.770 -36.546 99.718 1.00 16.85 145 GLU C O 1
ATOM 4360 N N . ALA C 1 146 ? 107.537 -36.961 99.766 1.00 18.63 146 ALA C N 1
ATOM 4361 C CA . ALA C 1 146 ? 107.256 -36.321 98.479 1.00 17.55 146 ALA C CA 1
ATOM 4362 C C . ALA C 1 146 ? 106.917 -34.846 98.586 1.00 17.43 146 ALA C C 1
ATOM 4363 O O . ALA C 1 146 ? 106.370 -34.400 99.593 1.00 18.76 146 ALA C O 1
ATOM 4365 N N . LEU C 1 147 ? 107.213 -34.107 97.522 1.00 17.50 147 LEU C N 1
ATOM 4366 C CA . LEU C 1 147 ? 106.766 -32.719 97.402 1.00 17.49 147 LEU C CA 1
ATOM 4367 C C . LEU C 1 147 ? 106.212 -32.410 96.028 1.00 16.34 147 LEU C C 1
ATOM 4368 O O . LEU C 1 147 ? 106.691 -32.930 95.019 1.00 18.59 147 LEU C O 1
ATOM 4373 N N . ALA C 1 148 ? 105.246 -31.503 96.000 1.00 13.55 148 ALA C N 1
ATOM 4374 C CA . ALA C 1 148 ? 104.902 -30.771 94.793 1.00 15.14 148 ALA C CA 1
ATOM 4375 C C . ALA C 1 148 ? 105.611 -29.431 94.876 1.00 14.81 148 ALA C C 1
ATOM 4376 O O . ALA C 1 148 ? 105.391 -28.679 95.820 1.00 16.24 148 ALA C O 1
ATOM 4378 N N . TYR C 1 149 ? 106.469 -29.172 93.897 1.00 13.69 149 TYR C N 1
ATOM 4379 C CA . TYR C 1 149 ? 107.276 -27.961 93.794 1.00 13.39 149 TYR C CA 1
ATOM 4380 C C . TYR C 1 149 ? 106.634 -27.127 92.692 1.00 12.87 149 TYR C C 1
ATOM 4381 O O . TYR C 1 149 ? 106.781 -27.450 91.510 1.00 13.83 149 TYR C O 1
ATOM 4390 N N . LEU C 1 150 ? 105.910 -26.077 93.098 1.00 13.16 150 LEU C N 1
ATOM 4391 C CA . LEU C 1 150 ? 105.044 -25.318 92.222 1.00 13.98 150 LEU C CA 1
ATOM 4392 C C . LEU C 1 150 ? 105.480 -23.879 92.170 1.00 13.46 150 LEU C C 1
ATOM 4393 O O . LEU C 1 150 ? 105.604 -23.229 93.208 1.00 12.50 150 LEU C O 1
ATOM 4398 N N . VAL C 1 151 ? 105.712 -23.392 90.961 1.00 13.89 151 VAL C N 1
ATOM 4399 C CA . VAL C 1 151 ? 106.192 -22.028 90.761 1.00 14.58 151 VAL C CA 1
ATOM 4400 C C . VAL C 1 151 ? 105.540 -21.404 89.544 1.00 14.27 151 VAL C C 1
ATOM 4401 O O . VAL C 1 151 ? 105.418 -22.035 88.510 1.00 13.40 151 VAL C O 1
ATOM 4405 N N . ALA C 1 152 ? 105.156 -20.132 89.651 1.00 14.60 152 ALA C N 1
ATOM 4406 C CA . ALA C 1 152 ? 104.634 -19.419 88.508 1.00 13.12 152 ALA C CA 1
ATOM 4407 C C . ALA C 1 152 ? 104.742 -17.932 88.796 1.00 13.55 152 ALA C C 1
ATOM 4408 O O . ALA C 1 152 ? 105.112 -17.523 89.902 1.00 14.29 152 ALA C O 1
ATOM 4410 N N . PRO C 1 153 ? 104.421 -17.096 87.803 1.00 14.57 153 PRO C N 1
ATOM 4411 C CA . PRO C 1 153 ? 104.458 -15.669 88.116 1.00 14.95 153 PRO C CA 1
ATOM 4412 C C . PRO C 1 153 ? 103.403 -15.330 89.190 1.00 15.97 153 PRO C C 1
ATOM 4413 O O . PRO C 1 153 ? 102.542 -16.165 89.463 1.00 15.54 153 PRO C O 1
ATOM 4417 N N . PRO C 1 154 ? 103.463 -14.126 89.796 1.00 13.91 154 PRO C N 1
ATOM 4418 C CA . PRO C 1 154 ? 102.789 -13.92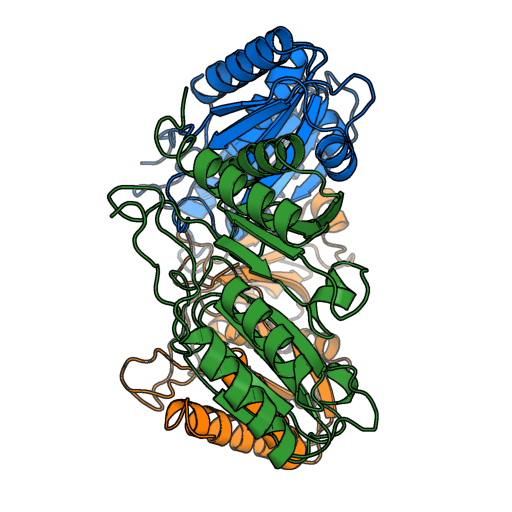2 91.088 1.00 13.22 154 PRO C CA 1
ATOM 4419 C C . PRO C 1 154 ? 101.293 -14.157 91.160 1.00 14.02 154 PRO C C 1
ATOM 4420 O O . PRO C 1 154 ? 100.882 -14.927 92.035 1.00 14.79 154 PRO C O 1
ATOM 4424 N N . LEU C 1 155 ? 100.505 -13.567 90.276 1.00 15.07 155 LEU C N 1
ATOM 4425 C CA . LEU C 1 155 ? 99.064 -13.727 90.339 1.00 16.62 155 LEU C CA 1
ATOM 4426 C C . LEU C 1 155 ? 98.670 -15.170 89.982 1.00 16.72 155 LEU C C 1
ATOM 4427 O O . LEU C 1 155 ? 97.886 -15.808 90.691 1.00 17.20 155 LEU C O 1
ATOM 4432 N N . GLU C 1 156 ? 99.224 -15.675 88.884 1.00 15.48 156 GLU C N 1
ATOM 4433 C CA . GLU C 1 156 ? 98.985 -17.058 88.472 1.00 16.52 156 GLU C CA 1
ATOM 4434 C C . GLU C 1 156 ? 99.281 -18.041 89.600 1.00 15.50 156 GLU C C 1
ATOM 4435 O O . GLU C 1 156 ? 98.513 -18.984 89.823 1.00 16.37 156 GLU C O 1
ATOM 4441 N N . ALA C 1 157 ? 100.392 -17.824 90.304 1.00 15.80 157 ALA C N 1
ATOM 4442 C CA . ALA C 1 157 ? 100.812 -18.738 91.361 1.00 17.32 157 ALA C CA 1
ATOM 4443 C C . ALA C 1 157 ? 99.821 -18.724 92.538 1.00 16.98 157 ALA C C 1
ATOM 4444 O O . ALA C 1 157 ? 99.497 -19.768 93.091 1.00 16.15 157 ALA C O 1
ATOM 4446 N N . MET C 1 158 ? 99.298 -17.565 92.893 1.00 14.89 158 MET C N 1
ATOM 4447 C CA . MET C 1 158 ? 98.351 -17.492 94.008 1.00 15.35 158 MET C CA 1
ATOM 4448 C C . MET C 1 158 ? 97.061 -18.202 93.637 1.00 17.76 158 MET C C 1
ATOM 4449 O O . MET C 1 158 ? 96.542 -19.011 94.406 1.00 20.04 158 MET C O 1
ATOM 4454 N N . TYR C 1 159 ? 96.577 -17.925 92.431 1.00 17.71 159 TYR C N 1
ATOM 4455 C CA . TYR C 1 159 ? 95.367 -18.531 91.921 1.00 17.96 159 TYR C CA 1
ATOM 4456 C C . TYR C 1 159 ? 95.529 -20.043 91.799 1.00 17.32 159 TYR C C 1
ATOM 4457 O O . TYR C 1 159 ? 94.630 -20.799 92.186 1.00 19.54 159 TYR C O 1
ATOM 4466 N N . ALA C 1 160 ? 96.664 -20.470 91.261 1.00 13.32 160 ALA C N 1
ATOM 4467 C CA . ALA C 1 160 ? 96.912 -21.896 90.967 1.00 14.71 160 ALA C CA 1
ATOM 4468 C C . ALA C 1 160 ? 97.231 -22.700 92.226 1.00 15.74 160 ALA C C 1
ATOM 4469 O O . ALA C 1 160 ? 96.861 -23.881 92.324 1.00 16.33 160 ALA C O 1
ATOM 4471 N N . LEU C 1 161 ? 97.911 -22.068 93.185 1.00 15.68 161 LEU C N 1
ATOM 4472 C CA . LEU C 1 161 ? 98.159 -22.714 94.474 1.00 15.34 161 LEU C CA 1
ATOM 4473 C C . LEU C 1 161 ? 96.846 -23.041 95.158 1.00 15.77 161 LEU C C 1
ATOM 4474 O O . LEU C 1 161 ? 96.686 -24.137 95.706 1.00 16.16 161 LEU C O 1
ATOM 4479 N N . ASP C 1 162 ? 95.899 -22.104 95.126 1.00 14.85 162 ASP C N 1
ATOM 4480 C CA . ASP C 1 162 ? 94.590 -22.351 95.717 1.00 17.00 162 ASP C CA 1
ATOM 4481 C C . ASP C 1 162 ? 93.913 -23.534 95.023 1.00 17.38 162 ASP C C 1
ATOM 4482 O O . ASP C 1 162 ? 93.338 -24.385 95.675 1.00 19.05 162 ASP C O 1
ATOM 4487 N N . ALA C 1 163 ? 94.016 -23.587 93.699 1.00 16.87 163 ALA C N 1
ATOM 4488 C CA . ALA C 1 163 ? 93.481 -24.678 92.907 1.00 18.18 163 ALA C CA 1
ATOM 4489 C C . ALA C 1 163 ? 94.106 -26.009 93.300 1.00 20.25 163 ALA C C 1
ATOM 4490 O O . ALA C 1 163 ? 93.404 -27.010 93.443 1.00 19.66 163 ALA C O 1
ATOM 4492 N N . ALA C 1 164 ? 95.427 -26.016 93.478 1.00 21.69 164 ALA C N 1
ATOM 4493 C CA . ALA C 1 164 ? 96.138 -27.247 93.797 1.00 20.66 164 ALA C CA 1
ATOM 4494 C C . ALA C 1 164 ? 95.735 -27.768 95.167 1.00 17.98 164 ALA C C 1
ATOM 4495 O O . ALA C 1 164 ? 95.600 -28.979 95.359 1.00 17.29 164 ALA C O 1
ATOM 4497 N N . LEU C 1 165 ? 95.560 -26.846 96.111 1.00 15.84 165 LEU C N 1
ATOM 4498 C CA . LEU C 1 165 ? 95.237 -27.220 97.480 1.00 16.97 165 LEU C CA 1
ATOM 4499 C C . LEU C 1 165 ? 93.816 -27.747 97.562 1.00 18.71 165 LEU C C 1
ATOM 4500 O O . LEU C 1 165 ? 93.497 -28.593 98.401 1.00 20.99 165 LEU C O 1
ATOM 4505 N N . LYS C 1 166 ? 92.959 -27.278 96.669 1.00 17.89 166 LYS C N 1
ATOM 4506 C CA . LYS C 1 166 ? 91.592 -27.769 96.642 1.00 17.11 166 LYS C CA 1
ATOM 4507 C C . LYS C 1 166 ? 91.509 -29.135 95.972 1.00 19.31 166 LYS C C 1
ATOM 4508 O O . LYS C 1 166 ? 90.670 -29.957 96.333 1.00 21.83 166 LYS C O 1
ATOM 4514 N N . ALA C 1 167 ? 92.413 -29.382 95.032 1.00 19.19 167 ALA C N 1
ATOM 4515 C CA . ALA C 1 167 ? 92.348 -30.564 94.183 1.00 21.29 167 ALA C CA 1
ATOM 4516 C C . ALA C 1 167 ? 92.911 -31.801 94.833 1.00 21.56 167 ALA C C 1
ATOM 4517 O O . ALA C 1 167 ? 92.520 -32.916 94.479 1.00 24.07 167 ALA C O 1
ATOM 4519 N N . ALA C 1 168 ? 93.817 -31.609 95.785 1.00 20.55 168 ALA C N 1
ATOM 4520 C CA . ALA C 1 168 ? 94.643 -32.689 96.305 1.00 23.36 168 ALA C CA 1
ATOM 4521 C C . ALA C 1 168 ? 94.764 -32.689 97.825 1.00 21.78 168 ALA C C 1
ATOM 4522 O O . ALA C 1 168 ? 94.738 -31.629 98.469 1.00 20.92 168 ALA C O 1
ATOM 4524 N N . ASP C 1 169 ? 94.949 -33.890 98.375 1.00 20.08 169 ASP C N 1
ATOM 4525 C CA . ASP C 1 169 ? 95.185 -34.067 99.805 1.00 19.22 169 ASP C CA 1
ATOM 4526 C C . ASP C 1 169 ? 96.642 -33.719 100.175 1.00 19.35 169 ASP C C 1
ATOM 4527 O O . ASP C 1 169 ? 97.442 -34.598 100.523 1.00 20.59 169 ASP C O 1
ATOM 4532 N N . VAL C 1 170 ? 96.967 -32.431 100.107 1.00 17.34 170 VAL C N 1
ATOM 4533 C CA . VAL C 1 170 ? 98.322 -31.946 100.382 1.00 19.43 170 VAL C CA 1
ATOM 4534 C C . VAL C 1 170 ? 98.314 -30.786 101.379 1.00 20.55 170 VAL C C 1
ATOM 4535 O O . VAL C 1 170 ? 97.289 -30.120 101.532 1.00 21.26 170 VAL C O 1
ATOM 4539 N N . GLU C 1 171 ? 99.457 -30.562 102.031 1.00 20.89 171 GLU C N 1
ATOM 4540 C CA . GLU C 1 171 ? 99.613 -29.508 103.045 1.00 24.82 171 GLU C CA 1
ATOM 4541 C C . GLU C 1 171 ? 100.641 -28.507 102.555 1.00 20.26 171 GLU C C 1
ATOM 4542 O O . GLU C 1 171 ? 101.597 -28.906 101.901 1.00 17.75 171 GLU C O 1
ATOM 4548 N N . MET C 1 172 ? 100.484 -27.221 102.872 1.00 21.28 172 MET C N 1
ATOM 4549 C CA . MET C 1 172 ? 101.507 -26.248 102.479 1.00 23.03 172 MET C CA 1
ATOM 4550 C C . MET C 1 172 ? 102.638 -26.309 103.488 1.00 23.18 172 MET C C 1
ATOM 4551 O O . MET C 1 172 ? 102.414 -26.239 104.701 1.00 25.64 172 MET C O 1
ATOM 4556 N N . CYS C 1 173 ? 103.852 -26.486 102.984 1.00 20.71 173 CYS C N 1
ATOM 4557 C CA . CYS C 1 173 ? 105.022 -26.604 103.839 1.00 17.10 173 CYS C CA 1
ATOM 4558 C C . CYS C 1 173 ? 105.795 -25.316 103.824 1.00 17.73 173 CYS C C 1
ATOM 4559 O O . CYS C 1 173 ? 106.209 -24.832 104.864 1.00 19.19 173 CYS C O 1
ATOM 4562 N N . GLU C 1 174 ? 106.018 -24.797 102.623 1.00 15.90 174 GLU C N 1
ATOM 4563 C CA . GLU C 1 174 ? 106.804 -23.580 102.452 1.00 19.55 174 GLU C CA 1
ATOM 4564 C C . GLU C 1 174 ? 106.180 -22.730 101.364 1.00 18.85 174 GLU C C 1
ATOM 4565 O O . GLU C 1 174 ? 105.802 -23.230 100.298 1.00 18.36 174 GLU C O 1
ATOM 4571 N N . PHE C 1 175 ? 106.064 -21.434 101.648 1.00 17.79 175 PHE C N 1
ATOM 4572 C CA . PHE C 1 175 ? 105.417 -20.502 100.741 1.00 17.44 175 PHE C CA 1
ATOM 4573 C C . PHE C 1 175 ? 106.477 -19.550 100.187 1.00 17.10 175 PHE C C 1
ATOM 4574 O O . PHE C 1 175 ? 107.228 -18.965 100.953 1.00 17.44 175 PHE C O 1
ATOM 4582 N N . PHE C 1 176 ? 106.590 -19.458 98.864 1.00 14.76 176 PHE C N 1
ATOM 4583 C CA . PHE C 1 176 ? 107.546 -18.558 98.241 1.00 16.54 176 PHE C CA 1
ATOM 4584 C C . PHE C 1 176 ? 106.786 -17.289 97.916 1.00 18.47 176 PHE C C 1
ATOM 4585 O O . PHE C 1 176 ? 106.232 -17.139 96.829 1.00 19.27 176 PHE C O 1
ATOM 4593 N N . ALA C 1 177 ? 106.696 -16.406 98.899 1.00 19.80 177 ALA C N 1
ATOM 4594 C CA . ALA C 1 177 ? 105.884 -15.206 98.762 1.00 18.06 177 ALA C CA 1
ATOM 4595 C C . ALA C 1 177 ? 106.364 -14.299 97.617 1.00 18.89 177 ALA C C 1
ATOM 4596 O O . ALA C 1 177 ? 107.557 -14.022 97.496 1.00 19.75 177 ALA C O 1
ATOM 4598 N N . PRO C 1 178 ? 105.437 -13.844 96.758 1.00 18.25 178 PRO C N 1
ATOM 4599 C CA . PRO C 1 178 ? 105.833 -12.986 95.637 1.00 17.43 178 PRO C CA 1
ATOM 4600 C C . PRO C 1 178 ? 106.294 -11.603 96.111 1.00 15.30 178 PRO C C 1
ATOM 4601 O O . PRO C 1 178 ? 105.611 -10.990 96.946 1.00 16.15 178 PRO C O 1
ATOM 4605 N N . PRO C 1 179 ? 107.431 -11.103 95.591 1.00 15.43 179 PRO C N 1
ATOM 4606 C CA . PRO C 1 179 ? 108.354 -11.708 94.630 1.00 15.08 179 PRO C CA 1
ATOM 4607 C C . PRO C 1 179 ? 109.467 -12.507 95.281 1.00 14.88 179 PRO C C 1
ATOM 4608 O O . PRO C 1 179 ? 109.994 -12.059 96.296 1.00 14.78 179 PRO C O 1
ATOM 4612 N N . THR C 1 180 ? 109.810 -13.661 94.712 1.00 15.01 180 THR C N 1
ATOM 4613 C CA . THR C 1 180 ? 111.163 -14.201 94.836 1.00 15.61 180 THR C CA 1
ATOM 4614 C C . THR C 1 180 ? 112.098 -13.240 94.088 1.00 14.77 180 THR C C 1
ATOM 4615 O O . THR C 1 180 ? 111.626 -12.287 93.473 1.00 13.68 180 THR C O 1
ATOM 4619 N N . GLU C 1 181 ? 113.412 -13.479 94.114 1.00 12.97 181 GLU C N 1
ATOM 4620 C CA . GLU C 1 181 ? 114.340 -12.579 93.424 1.00 13.46 181 GLU C CA 1
ATOM 4621 C C . GLU C 1 181 ? 114.031 -12.539 91.939 1.00 13.70 181 GLU C C 1
ATOM 4622 O O . GLU C 1 181 ? 114.191 -11.503 91.289 1.00 15.34 181 GLU C O 1
ATOM 4628 N N . THR C 1 182 ? 113.514 -13.644 91.412 1.00 11.61 182 THR C N 1
ATOM 4629 C CA . THR C 1 182 ? 113.212 -13.730 89.983 1.00 12.71 182 THR C CA 1
ATOM 4630 C C . THR C 1 182 ? 111.800 -13.229 89.650 1.00 12.81 182 THR C C 1
ATOM 4631 O O . THR C 1 182 ? 111.361 -13.340 88.513 1.00 15.24 182 THR C O 1
ATOM 4635 N N . ASN C 1 183 ? 111.098 -12.669 90.635 1.00 12.82 183 ASN C N 1
ATOM 4636 C CA . ASN C 1 183 ? 109.728 -12.183 90.464 1.00 12.68 183 ASN C CA 1
ATOM 4637 C C . ASN C 1 183 ? 108.742 -13.297 90.109 1.00 14.80 183 ASN C C 1
ATOM 4638 O O . ASN C 1 183 ? 107.805 -13.112 89.337 1.00 15.68 183 ASN C O 1
ATOM 4643 N N . PHE C 1 184 ? 108.970 -14.452 90.718 1.00 15.65 184 PHE C N 1
ATOM 4644 C CA . PHE C 1 184 ? 108.022 -15.551 90.673 1.00 15.00 184 PHE C CA 1
ATOM 4645 C C . PHE C 1 184 ? 107.452 -15.758 92.073 1.00 15.13 184 PHE C C 1
ATOM 4646 O O . PHE C 1 184 ? 107.680 -14.969 92.978 1.00 14.56 184 PHE C O 1
ATOM 4654 N N . ALA C 1 185 ? 106.698 -16.826 92.235 1.00 15.12 185 ALA C N 1
ATOM 4655 C CA . ALA C 1 185 ? 106.077 -17.181 93.494 1.00 13.32 185 ALA C CA 1
ATOM 4656 C C . ALA C 1 185 ? 105.727 -18.661 93.424 1.00 12.84 185 ALA C C 1
ATOM 4657 O O . ALA C 1 185 ? 105.658 -19.255 92.345 1.00 13.31 185 ALA C O 1
ATOM 4659 N N . GLY C 1 186 ? 105.478 -19.255 94.576 1.00 14.89 186 GLY C N 1
ATOM 4660 C CA . GLY C 1 186 ? 105.073 -20.641 94.574 1.00 17.70 186 GLY C CA 1
ATOM 4661 C C . GLY C 1 186 ? 105.056 -21.262 95.945 1.00 17.87 186 GLY C C 1
ATOM 4662 O O . GLY C 1 186 ? 104.971 -20.561 96.955 1.00 17.36 186 GLY C O 1
ATOM 4663 N N . ALA C 1 187 ? 105.150 -22.595 95.979 1.00 15.10 187 ALA C N 1
ATOM 4664 C CA . ALA C 1 187 ? 105.134 -23.277 97.251 1.00 14.19 187 ALA C CA 1
ATOM 4665 C C . ALA C 1 187 ? 105.677 -24.690 97.144 1.00 12.27 187 ALA C C 1
ATOM 4666 O O . ALA C 1 187 ? 105.810 -25.243 96.052 1.00 12.29 187 ALA C O 1
ATOM 4668 N N . LEU C 1 188 ? 106.018 -25.217 98.304 1.00 12.44 188 LEU C N 1
ATOM 4669 C CA . LEU C 1 188 ? 106.261 -26.644 98.460 1.00 14.00 188 LEU C CA 1
ATOM 4670 C C . LEU C 1 188 ? 105.092 -27.255 99.218 1.00 15.06 188 LEU C C 1
ATOM 4671 O O . LEU C 1 188 ? 104.841 -26.882 100.360 1.00 15.97 188 LEU C O 1
ATOM 4676 N N . LEU C 1 189 ? 104.384 -28.186 98.578 1.00 14.28 189 LEU C N 1
ATOM 4677 C CA . LEU C 1 189 ? 103.285 -28.912 99.184 1.00 16.37 189 LEU C CA 1
ATOM 4678 C C . LEU C 1 189 ? 103.715 -30.360 99.390 1.00 18.53 189 LEU C C 1
ATOM 4679 O O . LEU C 1 189 ? 104.453 -30.909 98.569 1.00 20.38 189 LEU C O 1
ATOM 4684 N N . THR C 1 190 ? 103.286 -30.966 100.489 1.00 19.24 190 THR C N 1
ATOM 4685 C CA . THR C 1 190 ? 103.610 -32.367 100.727 1.00 16.43 190 THR C CA 1
ATOM 4686 C C . THR C 1 190 ? 102.357 -33.227 100.864 1.00 16.23 190 THR C C 1
ATOM 4687 O O . THR C 1 190 ? 101.261 -32.773 101.163 1.00 16.16 190 THR C O 1
ATOM 4691 N N . GLY C 1 191 ? 102.548 -34.511 100.634 1.00 17.04 191 GLY C N 1
ATOM 4692 C CA . GLY C 1 191 ? 101.467 -35.465 100.689 1.00 18.44 191 GLY C CA 1
ATOM 4693 C C . GLY C 1 191 ? 102.008 -36.726 100.058 1.00 19.68 191 GLY C C 1
ATOM 4694 O O . GLY C 1 191 ? 103.211 -36.816 99.796 1.00 21.15 191 GLY C O 1
ATOM 4695 N N . SER C 1 192 ? 101.145 -37.701 99.812 1.00 18.23 192 SER C N 1
ATOM 4696 C CA . SER C 1 192 ? 101.553 -38.911 99.100 1.00 19.38 192 SER C CA 1
ATOM 4697 C C . SER C 1 192 ? 102.004 -38.527 97.690 1.00 20.64 192 SER C C 1
ATOM 4698 O O . SER C 1 192 ? 101.717 -37.401 97.228 1.00 22.60 192 SER C O 1
ATOM 4701 N N . GLN C 1 193 ? 102.690 -39.430 96.992 1.00 20.18 193 GLN C N 1
ATOM 4702 C CA . GLN C 1 193 ? 103.133 -39.116 95.633 1.00 22.51 193 GLN C CA 1
ATOM 4703 C C . GLN C 1 193 ? 101.953 -38.872 94.701 1.00 24.05 193 GLN C C 1
ATOM 4704 O O . GLN C 1 193 ? 102.013 -37.988 93.852 1.00 24.22 193 GLN C O 1
ATOM 4710 N N . SER C 1 194 ? 100.881 -39.645 94.855 1.00 24.91 194 SER C N 1
ATOM 4711 C CA . SER C 1 194 ? 99.697 -39.451 94.023 1.00 24.67 194 SER C CA 1
ATOM 4712 C C . SER C 1 194 ? 99.034 -38.104 94.320 1.00 21.05 194 SER C C 1
ATOM 4713 O O . SER C 1 194 ? 98.618 -37.419 93.395 1.00 20.46 194 SER C O 1
ATOM 4716 N N . ALA C 1 195 ? 98.952 -37.717 95.591 1.00 18.60 195 ALA C N 1
ATOM 4717 C CA . ALA C 1 195 ? 98.406 -36.399 95.950 1.00 18.47 195 ALA C CA 1
ATOM 4718 C C . ALA C 1 195 ? 99.256 -35.248 95.400 1.00 17.02 195 ALA C C 1
ATOM 4719 O O . ALA C 1 195 ? 98.704 -34.275 94.893 1.00 18.86 195 ALA C O 1
ATOM 4721 N N . CYS C 1 196 ? 100.585 -35.353 95.502 1.00 16.51 196 CYS C N 1
ATOM 4722 C CA . CYS C 1 196 ? 101.447 -34.307 94.951 1.00 16.06 196 CYS C CA 1
ATOM 4723 C C . CYS C 1 196 ? 101.279 -34.243 93.445 1.00 16.59 196 CYS C C 1
ATOM 4724 O O . CYS C 1 196 ? 101.280 -33.154 92.861 1.00 16.32 196 CYS C O 1
ATOM 4727 N N . LYS C 1 197 ? 101.099 -35.397 92.811 1.00 17.64 197 LYS C N 1
ATOM 4728 C CA . LYS C 1 197 ? 100.882 -35.416 91.374 1.00 20.56 197 LYS C CA 1
ATOM 4729 C C . LYS C 1 197 ? 99.572 -34.708 91.028 1.00 18.78 197 LYS C C 1
ATOM 4730 O O . LYS C 1 197 ? 99.514 -33.902 90.098 1.00 19.60 197 LYS C O 1
ATOM 4736 N N . ALA C 1 198 ? 98.543 -34.968 91.809 1.00 17.73 198 ALA C N 1
ATOM 4737 C CA . ALA C 1 198 ? 97.242 -34.338 91.590 1.00 18.01 198 ALA C CA 1
ATOM 4738 C C . ALA C 1 198 ? 97.353 -32.812 91.782 1.00 17.18 198 ALA C C 1
ATOM 4739 O O . ALA C 1 198 ? 96.768 -32.040 91.027 1.00 17.87 198 ALA C O 1
ATOM 4741 N N . ALA C 1 199 ? 98.112 -32.392 92.786 1.00 16.21 199 ALA C N 1
ATOM 4742 C CA . ALA C 1 199 ? 98.430 -30.969 92.987 1.00 17.72 199 ALA C CA 1
ATOM 4743 C C . ALA C 1 199 ? 99.154 -30.335 91.791 1.00 17.88 199 ALA C C 1
ATOM 4744 O O . ALA C 1 199 ? 98.813 -29.222 91.343 1.00 18.07 199 ALA C O 1
ATOM 4746 N N . CYS C 1 200 ? 100.177 -31.021 91.296 1.00 16.83 200 CYS C N 1
ATOM 4747 C CA . CYS C 1 200 ? 100.930 -30.552 90.132 1.00 17.61 200 CYS C CA 1
ATOM 4748 C C . CYS C 1 200 ? 100.038 -30.366 88.916 1.00 16.12 200 CYS C C 1
ATOM 4749 O O . CYS C 1 200 ? 100.107 -29.331 88.251 1.00 16.49 200 CYS C O 1
ATOM 4752 N N . ASP C 1 201 ? 99.208 -31.357 88.629 1.00 16.06 201 ASP C N 1
ATOM 4753 C CA . ASP C 1 201 ? 98.324 -31.287 87.469 1.00 18.44 201 ASP C CA 1
ATOM 4754 C C . ASP C 1 201 ? 97.350 -30.111 87.599 1.00 19.45 201 ASP C C 1
ATOM 4755 O O . ASP C 1 201 ? 97.115 -29.390 86.628 1.00 20.30 201 ASP C O 1
ATOM 4760 N N . ALA C 1 202 ? 96.784 -29.931 88.794 1.00 19.56 202 ALA C N 1
ATOM 4761 C CA . ALA C 1 202 ? 95.808 -28.879 89.015 1.00 19.09 202 ALA C CA 1
ATOM 4762 C C . ALA C 1 202 ? 96.477 -27.511 88.918 1.00 16.03 202 ALA C C 1
ATOM 4763 O O . ALA C 1 202 ? 95.899 -26.566 88.363 1.00 16.29 202 ALA C O 1
ATOM 4765 N N . PHE C 1 203 ? 97.683 -27.400 89.469 1.00 14.88 203 PHE C N 1
ATOM 4766 C CA . PHE C 1 203 ? 98.461 -26.162 89.356 1.00 14.69 203 PHE C CA 1
ATOM 4767 C C . PHE C 1 203 ? 98.700 -25.773 87.886 1.00 15.56 203 PHE C C 1
ATOM 4768 O O . PHE C 1 203 ? 98.424 -24.634 87.493 1.00 15.21 203 PHE C O 1
ATOM 4776 N N . ALA C 1 204 ? 99.244 -26.693 87.092 1.00 15.41 204 ALA C N 1
ATOM 4777 C CA . ALA C 1 204 ? 99.468 -26.455 85.664 1.00 16.43 204 ALA C CA 1
ATOM 4778 C C . ALA C 1 204 ? 98.182 -25.992 84.977 1.00 17.47 204 ALA C C 1
ATOM 4779 O O . ALA C 1 204 ? 98.152 -24.937 84.331 1.00 17.11 204 ALA C O 1
ATOM 4781 N N . GLU C 1 205 ? 97.103 -26.749 85.147 1.00 17.90 205 GLU C N 1
ATOM 4782 C CA . GLU C 1 205 ? 95.827 -26.376 84.517 1.00 21.82 205 GLU C CA 1
ATOM 4783 C C . GLU C 1 205 ? 95.366 -24.974 84.905 1.00 18.44 205 GLU C C 1
ATOM 4784 O O . GLU C 1 205 ? 94.860 -24.223 84.072 1.00 18.80 205 GLU C O 1
ATOM 4790 N N . ALA C 1 206 ? 95.528 -24.613 86.170 1.00 19.14 206 ALA C N 1
ATOM 4791 C CA . ALA C 1 206 ? 95.085 -23.304 86.634 1.00 18.67 206 ALA C CA 1
ATOM 4792 C C . ALA C 1 206 ? 95.960 -22.188 86.083 1.00 18.41 206 ALA C C 1
ATOM 4793 O O . ALA C 1 206 ? 95.440 -21.132 85.726 1.00 17.86 206 ALA C O 1
ATOM 4795 N N . VAL C 1 207 ? 97.276 -22.409 85.972 1.00 16.93 207 VAL C N 1
ATOM 4796 C CA . VAL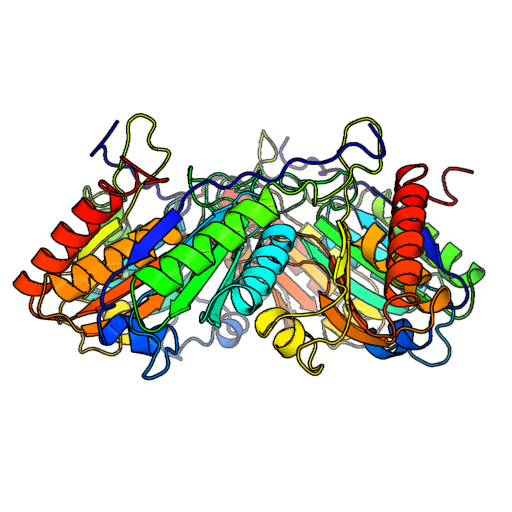 C 1 207 ? 98.136 -21.374 85.386 1.00 16.34 207 VAL C CA 1
ATOM 4797 C C . VAL C 1 207 ? 97.742 -21.147 83.933 1.00 16.90 207 VAL C C 1
ATOM 4798 O O . VAL C 1 207 ? 97.631 -20.005 83.477 1.00 18.73 207 VAL C O 1
ATOM 4802 N N . GLN C 1 208 ? 97.504 -22.236 83.217 1.00 15.92 208 GLN C N 1
ATOM 4803 C CA . GLN C 1 208 ? 97.054 -22.149 81.842 1.00 17.63 208 GLN C CA 1
ATOM 4804 C C . GLN C 1 208 ? 95.735 -21.399 81.734 1.00 18.50 208 GLN C C 1
ATOM 4805 O O . GLN C 1 208 ? 95.512 -20.633 80.791 1.00 19.67 208 GLN C O 1
ATOM 4811 N N A SER C 1 209 ? 94.861 -21.608 82.706 0.60 19.21 209 SER C N 1
ATOM 4812 N N B SER C 1 209 ? 94.857 -21.612 82.703 0.40 19.20 209 SER C N 1
ATOM 4813 C CA A SER C 1 209 ? 93.555 -20.970 82.684 0.60 20.49 209 SER C CA 1
ATOM 4814 C CA B SER C 1 209 ? 93.555 -20.963 82.689 0.40 20.60 209 SER C CA 1
ATOM 4815 C C A SER C 1 209 ? 93.715 -19.454 82.804 0.60 20.29 209 SER C C 1
ATOM 4816 C C B SER C 1 209 ? 93.714 -19.452 82.803 0.40 20.32 209 SER C C 1
ATOM 4817 O O A SER C 1 209 ? 93.110 -18.695 82.047 0.60 20.42 209 SER C O 1
ATOM 4818 O O B SER C 1 209 ? 93.100 -18.696 82.051 0.40 20.53 209 SER C O 1
ATOM 4823 N N . VAL C 1 210 ? 94.548 -19.014 83.737 1.00 19.88 210 VAL C N 1
ATOM 4824 C CA . VAL C 1 210 ? 94.790 -17.580 83.914 1.00 19.72 210 VAL C CA 1
ATOM 4825 C C . VAL C 1 210 ? 95.423 -16.960 82.666 1.00 21.68 210 VAL C C 1
ATOM 4826 O O . VAL C 1 210 ? 95.034 -15.856 82.236 1.00 21.68 210 VAL C O 1
ATOM 4830 N N . ALA C 1 211 ? 96.406 -17.654 82.096 1.00 21.45 211 ALA C N 1
ATOM 4831 C CA . ALA C 1 211 ? 97.088 -17.163 80.910 1.00 20.26 211 ALA C CA 1
ATOM 4832 C C . ALA C 1 211 ? 96.095 -16.984 79.768 1.00 21.39 211 ALA C C 1
ATOM 4833 O O . ALA C 1 211 ? 96.251 -16.094 78.948 1.00 20.94 211 ALA C O 1
ATOM 4835 N N A SER C 1 212 ? 95.074 -17.839 79.725 0.40 22.08 212 SER C N 1
ATOM 4836 N N B SER C 1 212 ? 95.068 -17.828 79.735 0.60 22.07 212 SER C N 1
ATOM 4837 C CA A SER C 1 212 ? 94.075 -17.800 78.659 0.40 24.03 212 SER C CA 1
ATOM 4838 C CA B SER C 1 212 ? 94.086 -17.802 78.660 0.60 24.04 212 SER C CA 1
ATOM 4839 C C A SER C 1 212 ? 93.099 -16.632 78.815 0.40 24.16 212 SER C C 1
ATOM 4840 C C B SER C 1 212 ? 93.057 -16.677 78.823 0.60 24.20 212 SER C C 1
ATOM 4841 O O A SER C 1 212 ? 92.575 -16.120 77.826 0.40 24.69 212 SER C O 1
ATOM 4842 O O B SER C 1 212 ? 92.450 -16.243 77.845 0.60 24.71 212 SER C O 1
ATOM 4847 N N . ASN C 1 213 ? 92.864 -16.216 80.056 1.00 23.58 213 ASN C N 1
ATOM 4848 C CA . ASN C 1 213 ? 91.849 -15.196 80.367 1.00 23.89 213 ASN C CA 1
ATOM 4849 C C . ASN C 1 213 ? 92.332 -14.317 81.534 1.00 21.97 213 ASN C C 1
ATOM 4850 O O . ASN C 1 213 ? 91.764 -14.334 82.614 1.00 22.86 213 ASN C O 1
ATOM 4855 N N . PRO C 1 214 ? 93.415 -13.579 81.328 1.00 19.95 214 PRO C N 1
ATOM 4856 C CA . PRO C 1 214 ? 94.024 -12.920 82.492 1.00 18.91 214 PRO C CA 1
ATOM 4857 C C . PRO C 1 214 ? 93.162 -11.822 83.121 1.00 19.77 214 PRO C C 1
ATOM 4858 O O . PRO C 1 214 ? 93.387 -11.494 84.290 1.00 19.59 214 PRO C O 1
ATOM 4862 N N . LEU C 1 215 ? 92.202 -11.274 82.384 1.00 22.03 215 LEU C N 1
ATOM 4863 C CA . LEU C 1 215 ? 91.408 -10.165 82.919 1.00 27.85 215 LEU C CA 1
ATOM 4864 C C . LEU C 1 215 ? 89.961 -10.547 83.234 1.00 36.39 215 LEU C C 1
ATOM 4865 O O . LEU C 1 215 ? 89.175 -9.706 83.665 1.00 37.58 215 LEU C O 1
ATOM 4870 N N . GLY C 1 216 ? 89.612 -11.815 83.053 1.00 44.13 216 GLY C N 1
ATOM 4871 C CA . GLY C 1 216 ? 88.245 -12.258 83.295 1.00 50.35 216 GLY C CA 1
ATOM 4872 C C . GLY C 1 216 ? 87.971 -12.520 84.765 1.00 53.66 216 GLY C C 1
ATOM 4873 O O . GLY C 1 216 ? 87.282 -11.747 85.432 1.00 55.57 216 GLY C O 1
#

B-factor: mean 24.14, std 11.95, range [10.61, 110.54]

Nearest PDB structures (foldseek):
  4tlh-assembly1_A  TM=1.000E+00  e=2.538E-46  Clostridium perfringens E str. JGS1987
  3u27-assembly1_B  TM=9.950E-01  e=3.820E-38  Leptotrichia buccalis C-1013-b
  3i82-assembly1_A  TM=9.829E-01  e=1.120E-31  Escherichia coli K-12
  3i87-assembly1_A  TM=9.122E-01  e=5.135E-28  Escherichia coli K-12
  3mpv-assembly1_A  TM=9.576E-01  e=9.022E-26  Escherichia coli K-12

InterPro domains:
  IPR000249 Bacterial microcompartment domain [PF00936] (35-106)
  IPR000249 Bacterial microcompartment domain [PF00936] (157-207)
  IPR000249 Bacterial microcompartment domain [SM00877] (34-121)
  IPR000249 Bacterial microcompartment domain [SM00877] (145-214)
  IPR009193 Bacterial microcompartment shell protein, EutL/PduB type [PIRSF012290] (1-215)
  IPR030983 Bacterial microcompartment shell protein EutL [TIGR04502] (5-215)
  IPR037233 CcmK-like superfamily [G3DSA:3.30.70.1710] (7-106)
  IPR037233 CcmK-like superfamily [G3DSA:3.30.70.1710] (107-217)
  IPR037233 CcmK-like superfamily [SSF143414] (155-210)
  IPR044870 Bacterial microcompartment (BMC) circularly permuted domain [PS51931] (1-110)
  IPR044870 Bacterial microcompartment (BMC) circularly permuted domain [PS51931] (111-217)

Solvent-accessible surface area: 23708 Å² total; per-residue (Å²): 112,78,96,62,77,64,152,6,47,34,45,0,15,22,48,6,53,107,16,4,106,64,0,19,176,79,5,152,27,95,130,79,11,121,1,0,0,0,0,0,0,40,14,6,12,0,1,21,4,0,0,1,55,0,16,90,70,7,126,7,46,25,32,35,19,80,7,2,30,1,4,28,77,21,34,65,13,117,4,3,2,21,0,0,0,0,0,0,0,58,38,46,60,53,0,124,56,0,5,79,14,0,56,104,31,2,114,70,50,29,8,12,32,0,2,22,139,102,62,24,0,17,9,1,31,34,35,13,45,140,1,0,40,44,3,4,176,49,10,68,32,176,102,36,56,4,0,0,4,0,3,0,0,0,0,0,0,3,45,0,0,1,29,0,7,104,62,17,133,10,105,26,27,65,27,46,41,0,11,31,38,3,8,21,0,0,0,0,0,17,22,68,70,84,14,0,111,42,0,6,72,21,0,17,112,4,0,32,45,0,9,84,30,32,55,3,49,76,114,180,147,109,98,64,100,61,169,10,55,26,49,0,0,38,30,7,54,113,16,1,106,56,1,24,173,84,16,153,23,94,110,91,8,110,0,2,0,0,0,0,0,40,16,6,14,0,1,21,5,0,0,2,57,0,17,63,71,14,135,6,52,26,36,31,22,84,6,1,28,2,5,29,78,23,36,65,14,111,3,3,3,22,0,0,0,0,0,0,0,51,38,42,67,50,0,91,57,0,0,56,16,0,20,100,31,2,91,72,41,31,9,14,33,0,2,26,157,101,60,24,1,16,16,1,31,39,33,13,62,131,0,0,38,41,4,4,175,49,10,70,30,192,106,28,77,7,0,0,4,0,3,0,0,0,0,0,0,0,56,0,0,6,31,0,10,101,59,18,137,12,114,26,28,64,29,46,42,0,10,31,37,4,6,21,0,0,0,0,0,11,20,69,109,89,12,0,103,40,0,4,65,20,0,22,128,9,0,28,56,0,15,84,81,31,96,27,69,138,89,95,60,71,65,193,20,75,34,43,0,0,13,25,6,64,103,16,4,99,51,4,26,147,77,11,156,24,98,121,96,13,115,0,0,0,0,0,0,1,41,14,5,14,0,1,22,4,0,0,2,60,1,12,65,106,17,100,4,44,28,36,30,26,82,7,1,28,1,5,29,78,22,36,61,11,122,4,2,3,20,0,0,0,0,0,0,2,60,35,47,66,50,0,96,56,0,0,74,36,0,42,106,32,5,126,73,48,26,9,12,35,0,2,13,153,100,60,23,0,16,10,1,30,35,29,12,50,140,2,0,26,42,4,5,166,53,9,68,32,176,101,40,53,6,0,0,4,0,2,0,0,0,0,0,0,0,58,0,0,7,28,0,10,106,61,13,134,7,116,25,25,60,27,44,42,0,11,34,39,4,7,22,0,0,0,0,0,15,25,70,87,86,12,0,110,40,0,4,60,15,0,16,116,9,0,33,56,0,16,84,78,29,104,70

Foldseek 3Di:
DFFDFPQKFWQDKDKAAQDDVVVCVVLVHDPQQRIKIKTAIQAAPLLLQLLQQLLVQFVKDWSDKAFAAQGQVPDPDRRHRTMMTMIGGNGRVRNVSSVVSSVCSSRVRAHWTALDDVSPWTKHWDKAQFTHPRVCVVLVHDGGFIKTWIKTAQVLAVQQQVQLVVFFPKAFRAWAHAPGSNRMTHTIIGDHSVRSVRSSVSSSVSSSVCVVPVVPPVVD/DFFDFDAKFWQDKDKDFADDPVVCVVLVHDPLFGMKMKTAIQAQPLLLQLLFQLLVQFVKDWSDKAFAAQGQVPDPDRRHRTMMTMITGNGVVRNVSSVVSSVCSSRVRAHWGALDDVSPWTKHFDKACFTHPRVCVVLVHDGTFIKTWIKTAQVLAVQLQVQLVVFFPKDFRAWAHAPGSNRMTHTIIGDHSVRSVRSSVSSVVSSSVCVVPVPDD/DAFDFPQKFWQDKDKAFADDPVVCVVLVHDPQFGMKIKTAIQAQVLLLQLLFQLQAPFAKDWSDKAFAAQGQVPDPDRRHRTMMTMITHNGRVRNVSSVVSSVCSSRVRAHWGALDDPSPWTKHFDKAQFTHDRVCVVLVHDGGFIKTWIKTAQVLQVQLQVQLVVQFPWDFRAWAHAPGSNRMTHTIIGDHSVRSVRSSVSSSVSSSVCVVPVPD